Protein AF-A0A957TUK1-F1 (afdb_monomer)

Structure (mmCIF, N/CA/C/O backbone):
data_AF-A0A957TUK1-F1
#
_entry.id   AF-A0A957TUK1-F1
#
loop_
_atom_site.group_PDB
_atom_site.id
_atom_site.type_symbol
_atom_site.label_atom_id
_atom_site.label_alt_id
_atom_site.label_comp_id
_atom_site.label_asym_id
_atom_site.label_entity_id
_atom_site.label_seq_id
_atom_site.pdbx_PDB_ins_code
_atom_site.Cartn_x
_atom_site.Cartn_y
_atom_site.Cartn_z
_atom_site.occupancy
_atom_site.B_iso_or_equiv
_atom_site.auth_seq_id
_atom_site.auth_comp_id
_atom_site.auth_asym_id
_atom_site.auth_atom_id
_atom_site.pdbx_PDB_model_num
ATOM 1 N N . PRO A 1 1 ? 10.934 -34.291 -8.236 1.00 39.78 1 PRO A N 1
ATOM 2 C CA . PRO A 1 1 ? 10.316 -34.144 -6.896 1.00 39.78 1 PRO A CA 1
ATOM 3 C C . PRO A 1 1 ? 9.655 -32.767 -6.790 1.00 39.78 1 PRO A C 1
ATOM 5 O O . PRO A 1 1 ? 10.357 -31.766 -6.861 1.00 39.78 1 PRO A O 1
ATOM 8 N N . VAL A 1 2 ? 8.322 -32.715 -6.722 1.00 37.19 2 VAL A N 1
ATOM 9 C CA . VAL A 1 2 ? 7.603 -31.459 -6.457 1.00 37.19 2 VAL A CA 1
ATOM 10 C C . VAL A 1 2 ? 7.943 -31.049 -5.026 1.00 37.19 2 VAL A C 1
ATOM 12 O O . VAL A 1 2 ? 7.763 -31.847 -4.105 1.00 37.19 2 VAL A O 1
ATOM 15 N N . VAL A 1 3 ? 8.513 -29.859 -4.848 1.00 44.59 3 VAL A N 1
ATOM 16 C CA . VAL A 1 3 ? 8.751 -29.291 -3.519 1.00 44.59 3 VAL A CA 1
ATOM 17 C C . VAL A 1 3 ? 7.380 -28.898 -2.982 1.00 44.59 3 VAL A C 1
ATOM 19 O O . VAL A 1 3 ? 6.781 -27.948 -3.466 1.00 44.59 3 VAL A O 1
ATOM 22 N N . VAL A 1 4 ? 6.840 -29.694 -2.063 1.00 57.16 4 VAL A N 1
ATOM 23 C CA . VAL A 1 4 ? 5.578 -29.384 -1.383 1.00 57.16 4 VAL A CA 1
ATOM 24 C C . VAL A 1 4 ? 5.885 -28.306 -0.346 1.00 57.16 4 VAL A C 1
ATOM 26 O O . VAL A 1 4 ? 6.582 -28.595 0.625 1.00 57.16 4 VAL A O 1
ATOM 29 N N . ASP A 1 5 ? 5.426 -27.076 -0.547 1.00 68.69 5 ASP A N 1
ATOM 30 C CA . ASP A 1 5 ? 5.415 -26.042 0.494 1.00 68.69 5 ASP A CA 1
ATOM 31 C C . ASP A 1 5 ? 4.043 -25.998 1.195 1.00 68.69 5 ASP A C 1
ATOM 33 O O . ASP A 1 5 ? 3.102 -26.617 0.709 1.00 68.69 5 ASP A O 1
ATOM 37 N N . TYR A 1 6 ? 3.959 -25.355 2.370 1.00 78.38 6 TYR A N 1
ATOM 38 C CA . TYR A 1 6 ? 2.703 -25.205 3.129 1.00 78.38 6 TYR A CA 1
ATOM 39 C C . TYR A 1 6 ? 2.243 -23.737 3.236 1.00 78.38 6 TYR A C 1
ATOM 41 O O . TYR A 1 6 ? 1.628 -23.320 4.227 1.00 78.38 6 TYR A O 1
ATOM 49 N N . TYR A 1 7 ? 2.624 -22.886 2.274 1.00 81.50 7 TYR A N 1
ATOM 50 C CA . TYR A 1 7 ? 2.323 -21.453 2.361 1.00 81.50 7 TYR A CA 1
ATOM 51 C C . TYR A 1 7 ? 0.827 -21.167 2.211 1.00 81.50 7 TYR A C 1
ATOM 53 O O . TYR A 1 7 ? 0.301 -20.279 2.893 1.00 81.50 7 TYR A O 1
ATOM 61 N N . ASP A 1 8 ? 0.140 -21.923 1.359 1.00 83.88 8 ASP A N 1
ATOM 62 C CA . ASP A 1 8 ? -1.294 -21.766 1.128 1.00 83.88 8 ASP A CA 1
ATOM 63 C C . ASP A 1 8 ? -2.119 -22.273 2.318 1.00 83.88 8 ASP A C 1
ATOM 65 O O . ASP A 1 8 ? -3.097 -21.636 2.708 1.00 83.88 8 ASP A O 1
ATOM 69 N N . GLU A 1 9 ? -1.674 -23.336 2.985 1.00 87.12 9 GLU A N 1
ATOM 70 C CA . GLU A 1 9 ? -2.266 -23.872 4.211 1.00 87.12 9 GLU A CA 1
ATOM 71 C C . GLU A 1 9 ? -2.153 -22.870 5.362 1.00 87.12 9 GLU A C 1
ATOM 73 O O . GLU A 1 9 ? -3.119 -22.639 6.096 1.00 87.12 9 GLU A O 1
ATOM 78 N N . ARG A 1 10 ? -1.001 -22.199 5.490 1.00 85.81 10 ARG A N 1
ATOM 79 C CA . ARG A 1 10 ? -0.845 -21.103 6.454 1.00 85.81 10 ARG A CA 1
ATOM 80 C C . ARG A 1 10 ? -1.759 -19.925 6.117 1.00 85.81 10 ARG A C 1
ATOM 82 O O . ARG A 1 10 ? -2.382 -19.360 7.014 1.00 85.81 10 ARG A O 1
ATOM 89 N N . ARG A 1 11 ? -1.872 -19.546 4.838 1.00 87.19 11 ARG A N 1
ATOM 90 C CA . ARG A 1 11 ? -2.798 -18.484 4.399 1.00 87.19 11 ARG A CA 1
ATOM 91 C C . ARG A 1 11 ? -4.253 -18.839 4.684 1.00 87.19 11 ARG A C 1
ATOM 93 O O . ARG A 1 11 ? -5.003 -17.965 5.115 1.00 87.19 11 ARG A O 1
ATOM 100 N N . PHE A 1 12 ? -4.635 -20.099 4.489 1.00 92.06 12 PHE A N 1
ATOM 101 C CA . PHE A 1 12 ? -5.950 -20.601 4.864 1.00 92.06 12 PHE A CA 1
ATOM 102 C C . PHE A 1 12 ? -6.193 -20.432 6.367 1.00 92.06 12 PHE A C 1
ATOM 104 O O . PHE A 1 12 ? -7.214 -19.863 6.742 1.00 92.06 12 PHE A O 1
ATOM 111 N N . ALA A 1 13 ? -5.245 -20.837 7.222 1.00 91.50 13 ALA A N 1
ATOM 112 C CA . ALA A 1 13 ? -5.368 -20.684 8.675 1.00 91.50 13 ALA A CA 1
ATOM 113 C C . ALA A 1 13 ? -5.528 -19.211 9.102 1.00 91.50 13 ALA A C 1
ATOM 115 O O . ALA A 1 13 ? -6.382 -18.902 9.930 1.00 91.50 13 ALA A O 1
ATOM 116 N N . ILE A 1 14 ? -4.780 -18.290 8.483 1.00 90.25 14 ILE A N 1
ATOM 117 C CA . ILE A 1 14 ? -4.920 -16.841 8.713 1.00 90.25 14 ILE A CA 1
ATOM 118 C C . ILE A 1 14 ? -6.313 -16.344 8.310 1.00 90.25 14 ILE A C 1
ATOM 120 O O . ILE A 1 14 ? -6.969 -15.630 9.069 1.00 90.25 14 ILE A O 1
ATOM 124 N N . ALA A 1 15 ? -6.787 -16.717 7.120 1.00 91.75 15 ALA A N 1
ATOM 125 C CA . ALA A 1 15 ? -8.107 -16.314 6.645 1.00 91.75 15 ALA A CA 1
ATOM 126 C C . ALA A 1 15 ? -9.232 -16.878 7.531 1.00 91.75 15 ALA A C 1
ATOM 128 O O . ALA A 1 15 ? -10.184 -16.164 7.845 1.00 91.75 15 ALA A O 1
ATOM 129 N N . ALA A 1 16 ? -9.096 -18.130 7.967 1.00 93.81 16 ALA A N 1
ATOM 130 C CA . ALA A 1 16 ? -10.008 -18.796 8.886 1.00 93.81 16 ALA A CA 1
ATOM 131 C C . ALA A 1 16 ? -10.066 -18.105 10.256 1.00 93.81 16 ALA A C 1
ATOM 133 O O . ALA A 1 16 ? -11.159 -17.857 10.762 1.00 93.81 16 ALA A O 1
ATOM 134 N N . ALA A 1 17 ? -8.918 -17.731 10.829 1.00 93.25 17 ALA A N 1
ATOM 135 C CA . ALA A 1 17 ? -8.864 -17.000 12.095 1.00 93.25 17 ALA A CA 1
ATOM 136 C C . ALA A 1 17 ? -9.579 -15.644 12.001 1.00 93.25 17 ALA A C 1
ATOM 138 O O . ALA A 1 17 ? -10.455 -15.359 12.815 1.00 93.25 17 ALA A O 1
ATOM 139 N N . ASN A 1 18 ? -9.299 -14.861 10.953 1.00 91.56 18 ASN A N 1
ATOM 140 C CA . ASN A 1 18 ? -9.968 -13.574 10.725 1.00 91.56 18 ASN A CA 1
ATOM 141 C C . ASN A 1 18 ? -11.484 -13.735 10.508 1.00 91.56 18 ASN A C 1
ATOM 143 O O . ASN A 1 18 ? -12.278 -12.903 10.944 1.00 91.56 18 ASN A O 1
ATOM 147 N N . LYS A 1 19 ? -11.911 -14.809 9.831 1.00 93.88 19 LYS A N 1
ATOM 148 C CA . LYS A 1 19 ? -13.332 -15.128 9.638 1.00 93.88 19 LYS A CA 1
ATOM 149 C C . LYS A 1 19 ? -14.014 -15.505 10.957 1.00 93.88 19 LYS A C 1
ATOM 151 O O . LYS A 1 19 ? -15.154 -15.097 11.170 1.00 93.88 19 LYS A O 1
ATOM 156 N N . ALA A 1 20 ? -13.343 -16.261 11.826 1.00 94.81 20 ALA A N 1
ATOM 157 C CA . ALA A 1 20 ? -13.858 -16.612 13.147 1.00 94.81 20 ALA A CA 1
ATOM 158 C C . ALA A 1 20 ? -13.972 -15.376 14.056 1.00 94.81 20 ALA A C 1
ATOM 160 O O . ALA A 1 20 ? -15.005 -15.198 14.696 1.00 94.81 20 ALA A O 1
ATOM 161 N N . GLU A 1 21 ? -12.972 -14.487 14.037 1.00 92.44 21 GLU A N 1
ATOM 162 C CA . GLU A 1 21 ? -12.996 -13.200 14.751 1.00 92.44 21 GLU A CA 1
ATOM 163 C C . GLU A 1 21 ? -14.164 -12.324 14.277 1.00 92.44 21 GLU A C 1
ATOM 165 O O . GLU A 1 21 ? -14.973 -11.877 15.087 1.00 92.44 21 GLU A O 1
ATOM 170 N N . LEU A 1 22 ? -14.345 -12.174 12.959 1.00 91.25 22 LEU A N 1
ATOM 171 C CA . LEU A 1 22 ? -15.508 -11.479 12.397 1.00 91.25 22 LEU A CA 1
ATOM 172 C C . LEU A 1 22 ? -16.831 -12.119 12.847 1.00 91.25 22 LEU A C 1
ATOM 174 O O . LEU A 1 22 ? -17.799 -11.416 13.129 1.00 91.25 22 LEU A O 1
ATOM 178 N N . GLY A 1 23 ? -16.882 -13.450 12.914 1.00 92.50 23 GLY A N 1
ATOM 179 C CA . GLY A 1 23 ? -18.033 -14.188 13.422 1.00 92.50 23 GLY A CA 1
ATOM 180 C C . GLY A 1 23 ? -18.370 -13.826 14.871 1.00 92.50 23 GLY A C 1
ATOM 181 O O . GLY A 1 23 ? -19.523 -13.506 15.154 1.00 92.50 23 GLY A O 1
ATOM 182 N N . ALA A 1 24 ? -17.373 -13.813 15.758 1.00 91.81 24 ALA A N 1
ATOM 183 C CA . ALA A 1 24 ? -17.529 -13.399 17.153 1.00 91.81 24 ALA A CA 1
ATOM 184 C C . ALA A 1 24 ? -18.002 -11.942 17.276 1.00 91.81 24 ALA A C 1
ATOM 186 O O . ALA A 1 24 ? -18.868 -11.628 18.092 1.00 91.81 24 ALA A O 1
ATOM 187 N N . GLU A 1 25 ? -17.496 -11.045 16.428 1.00 88.94 25 GLU A N 1
ATOM 188 C CA . GLU A 1 25 ? -17.957 -9.657 16.409 1.00 88.94 25 GLU A CA 1
ATOM 189 C C . GLU A 1 25 ? -19.405 -9.516 15.925 1.00 88.94 25 GLU A C 1
ATOM 191 O O . GLU A 1 25 ? -20.152 -8.702 16.466 1.00 88.94 25 GLU A O 1
ATOM 196 N N . ILE A 1 26 ? -19.826 -10.286 14.916 1.00 89.25 26 ILE A N 1
ATOM 197 C CA . ILE A 1 26 ? -21.213 -10.265 14.430 1.00 89.25 26 ILE A CA 1
ATOM 198 C C . ILE A 1 26 ? -22.171 -10.708 15.537 1.00 89.25 26 ILE A C 1
ATOM 200 O O . ILE A 1 26 ? -23.229 -10.095 15.699 1.00 89.25 26 ILE A O 1
ATOM 204 N N . VAL A 1 27 ? -21.809 -11.736 16.306 1.00 89.25 27 VAL A N 1
ATOM 205 C CA . VAL A 1 27 ? -22.622 -12.234 17.424 1.00 89.25 27 VAL A CA 1
ATOM 206 C C . VAL A 1 27 ? -22.738 -11.173 18.524 1.00 89.25 27 VAL A C 1
ATOM 208 O O . VAL A 1 27 ? -23.862 -10.814 18.870 1.00 89.25 27 VAL A O 1
ATOM 211 N N . ASP A 1 28 ? -21.629 -10.571 18.972 1.00 86.94 28 ASP A N 1
ATOM 212 C CA . ASP A 1 28 ? -21.627 -9.455 19.943 1.00 86.94 28 ASP A CA 1
ATOM 213 C C . ASP A 1 28 ? -22.476 -8.261 19.472 1.00 86.94 28 ASP A C 1
ATOM 215 O O . ASP A 1 28 ? -23.315 -7.729 20.205 1.00 86.94 28 ASP A O 1
ATOM 219 N N . LEU A 1 29 ? -22.297 -7.833 18.219 1.00 84.69 29 LEU A N 1
ATOM 220 C CA . LEU A 1 29 ? -23.030 -6.695 17.665 1.00 84.69 29 LEU A CA 1
ATOM 221 C C . LEU A 1 29 ? -24.526 -6.985 17.541 1.00 84.69 29 LEU A C 1
ATOM 223 O O . LEU A 1 29 ? -25.338 -6.106 17.845 1.00 84.69 29 LEU A O 1
ATOM 227 N N . THR A 1 30 ? -24.885 -8.199 17.123 1.00 83.06 30 THR A N 1
ATOM 228 C CA . THR A 1 30 ? -26.279 -8.652 17.065 1.00 83.06 30 THR A CA 1
ATOM 229 C C . THR A 1 30 ? -26.869 -8.692 18.466 1.00 83.06 30 THR A C 1
ATOM 231 O O . THR A 1 30 ? -27.976 -8.196 18.676 1.00 83.06 30 THR A O 1
ATOM 234 N N . TYR A 1 31 ? -26.115 -9.198 19.444 1.00 83.50 31 TYR A N 1
ATOM 235 C CA . TYR A 1 31 ? -26.593 -9.287 20.811 1.00 83.50 31 TYR A CA 1
ATOM 236 C C . TYR A 1 31 ? -26.898 -7.913 21.396 1.00 83.50 31 TYR A C 1
ATOM 238 O O . TYR A 1 31 ? -28.006 -7.660 21.862 1.00 83.50 31 TYR A 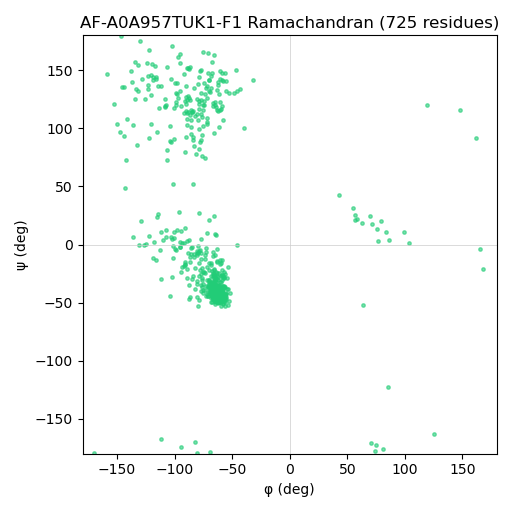O 1
ATOM 246 N N . ARG A 1 32 ? -25.973 -6.970 21.238 1.00 80.94 32 ARG A N 1
ATOM 247 C CA . ARG A 1 32 ? -26.170 -5.573 21.637 1.00 80.94 32 ARG A CA 1
ATOM 248 C C . ARG A 1 32 ? -27.309 -4.878 20.886 1.00 80.94 32 ARG A C 1
ATOM 250 O O . ARG A 1 32 ? -27.990 -4.048 21.477 1.00 80.94 32 ARG A O 1
ATOM 257 N N . LYS A 1 33 ? -27.526 -5.187 19.600 1.00 76.62 33 LYS A N 1
ATOM 258 C CA . LYS A 1 33 ? -28.614 -4.601 18.791 1.00 76.62 33 LYS A CA 1
ATOM 259 C C . LYS A 1 33 ? -29.995 -5.025 19.295 1.00 76.62 33 LYS A C 1
ATOM 261 O O . LYS A 1 33 ? -30.904 -4.201 19.307 1.00 76.62 33 LYS A O 1
ATOM 266 N N . HIS A 1 34 ? -30.140 -6.291 19.677 1.00 72.81 34 HIS A N 1
ATOM 267 C CA . HIS A 1 34 ? -31.417 -6.886 20.082 1.00 72.81 34 HIS A CA 1
ATOM 268 C C . HIS A 1 34 ? -31.588 -6.992 21.604 1.00 72.81 34 HIS A C 1
ATOM 270 O O . HIS A 1 34 ? -32.564 -7.575 22.069 1.00 72.81 34 HIS A O 1
ATOM 276 N N . TYR A 1 35 ? -30.657 -6.446 22.390 1.00 73.94 35 TYR A N 1
ATOM 277 C CA . TYR A 1 35 ? -30.750 -6.485 23.843 1.00 73.94 35 TYR A CA 1
ATOM 278 C C . TYR A 1 35 ? -31.954 -5.679 24.346 1.00 73.94 35 TYR A C 1
ATOM 280 O O . TYR A 1 35 ? -32.066 -4.476 24.102 1.00 73.94 35 TYR A O 1
ATOM 288 N N . ALA A 1 36 ? -32.826 -6.351 25.092 1.00 64.56 36 ALA A N 1
ATOM 289 C CA . ALA A 1 36 ? -33.938 -5.767 25.823 1.00 64.56 36 ALA A CA 1
ATOM 290 C C . ALA A 1 36 ? -34.004 -6.413 27.212 1.00 64.56 36 ALA A C 1
ATOM 292 O O . ALA A 1 36 ? -33.796 -7.618 27.344 1.00 64.56 36 ALA A O 1
ATOM 293 N N . ASP A 1 37 ? -34.284 -5.607 28.237 1.00 60.22 37 ASP A N 1
ATOM 294 C CA . ASP A 1 37 ? -34.434 -6.087 29.610 1.00 60.22 37 ASP A CA 1
ATOM 295 C C . ASP A 1 37 ? -35.669 -7.016 29.725 1.00 60.22 37 ASP A C 1
ATOM 297 O O . ASP A 1 37 ? -36.793 -6.539 29.496 1.00 60.22 37 ASP A O 1
ATOM 301 N N . PRO A 1 38 ? -35.496 -8.294 30.129 1.00 52.69 38 PRO A N 1
ATOM 302 C CA . PRO A 1 38 ? -36.585 -9.266 30.248 1.00 52.69 38 PRO A CA 1
ATOM 303 C C . PRO A 1 38 ? -37.723 -8.845 31.192 1.00 52.69 38 PRO A C 1
ATOM 305 O O . PRO A 1 38 ? -38.859 -9.289 31.016 1.00 52.69 38 PRO A O 1
ATOM 308 N N . ALA A 1 39 ? -37.446 -8.005 32.196 1.00 52.41 39 ALA A N 1
ATOM 309 C CA . ALA A 1 39 ? -38.430 -7.546 33.176 1.00 52.41 39 ALA A CA 1
ATOM 310 C C . ALA A 1 39 ? -39.394 -6.490 32.604 1.00 52.41 39 ALA A C 1
ATOM 312 O O . ALA A 1 39 ? -40.512 -6.337 33.102 1.00 52.41 39 ALA A O 1
ATOM 313 N N . ALA A 1 40 ? -38.984 -5.773 31.553 1.00 49.72 40 ALA A N 1
ATOM 314 C CA . ALA A 1 40 ? -39.750 -4.676 30.962 1.00 49.72 40 ALA A CA 1
ATOM 315 C C . ALA A 1 40 ? -40.281 -4.987 29.555 1.00 49.72 40 ALA A C 1
ATOM 317 O O . ALA A 1 40 ? -41.331 -4.460 29.173 1.00 49.72 40 ALA A O 1
ATOM 318 N N . GLN A 1 41 ? -39.588 -5.829 28.782 1.00 48.88 41 GLN A N 1
ATOM 319 C CA . GLN A 1 41 ? -40.036 -6.297 27.472 1.00 48.88 41 GLN A CA 1
ATOM 320 C C . GLN A 1 41 ? -39.619 -7.756 27.247 1.00 48.88 41 GLN A C 1
ATOM 322 O O . GLN A 1 41 ? -38.471 -8.107 27.507 1.00 48.88 41 GLN A O 1
ATOM 327 N N . PRO A 1 42 ? -40.510 -8.618 26.721 1.00 51.12 42 PRO A N 1
ATOM 328 C CA . PRO A 1 42 ? -40.080 -9.918 26.231 1.00 51.12 42 PRO A CA 1
ATOM 329 C C . PRO A 1 42 ? -39.030 -9.719 25.132 1.00 51.12 42 PRO A C 1
ATOM 331 O O . PRO A 1 42 ? -39.161 -8.809 24.313 1.00 51.12 42 PRO A O 1
ATOM 334 N N . TYR A 1 43 ? -38.009 -10.577 25.102 1.00 52.41 43 TYR A N 1
ATOM 335 C CA . TYR A 1 43 ? -37.090 -10.654 23.970 1.00 52.41 43 TYR A CA 1
ATOM 336 C C . TYR A 1 43 ? -37.908 -10.967 22.710 1.00 52.41 43 TYR A C 1
ATOM 338 O O . TYR A 1 43 ? -38.444 -12.068 22.567 1.00 52.41 43 TYR A O 1
ATOM 346 N N . VAL A 1 44 ? -38.071 -9.979 21.831 1.00 51.91 44 VAL A N 1
ATOM 347 C CA . VAL A 1 44 ? -38.745 -10.145 20.542 1.00 51.91 44 VAL A CA 1
ATOM 348 C C . VAL A 1 44 ? -37.712 -9.898 19.457 1.00 51.91 44 VAL A C 1
ATOM 350 O O . VAL A 1 44 ? -37.440 -8.759 19.085 1.00 51.91 44 VAL A O 1
ATOM 353 N N . ASP A 1 45 ? -37.140 -10.984 18.950 1.00 57.72 45 ASP A N 1
ATOM 354 C CA . ASP A 1 45 ? -36.536 -10.979 17.626 1.00 57.72 45 ASP A CA 1
ATOM 355 C C . ASP A 1 45 ? -37.688 -11.015 16.611 1.00 57.72 45 ASP A C 1
ATOM 357 O O . ASP A 1 45 ? -38.343 -12.042 16.414 1.00 57.72 45 ASP A O 1
ATOM 361 N N . ASP A 1 46 ? -38.003 -9.856 16.029 1.00 57.78 46 ASP A N 1
ATOM 362 C CA . ASP A 1 46 ? -39.062 -9.707 15.023 1.00 57.78 46 ASP A CA 1
ATOM 363 C C . ASP A 1 46 ? -38.735 -10.436 13.711 1.00 57.78 46 ASP A C 1
ATOM 365 O O . ASP A 1 46 ? -39.604 -10.614 12.850 1.00 57.78 46 ASP A O 1
ATOM 369 N N . GLN A 1 47 ? -37.498 -10.916 13.595 1.00 60.66 47 GLN A N 1
ATOM 370 C CA . GLN A 1 47 ? -36.932 -11.577 12.444 1.00 60.66 47 GLN A CA 1
ATOM 371 C C . GLN A 1 47 ? -37.000 -10.722 11.161 1.00 60.66 47 GLN A C 1
ATOM 373 O O . GLN A 1 47 ? -37.031 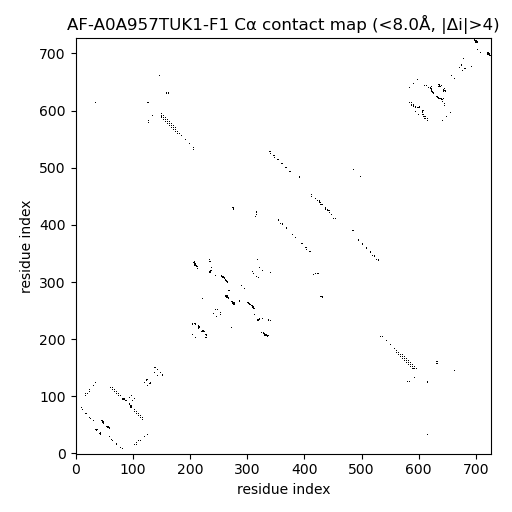-11.255 10.041 1.00 60.66 47 GLN A O 1
ATOM 378 N N . ILE A 1 48 ? -37.055 -9.394 11.314 1.00 58.59 48 ILE A N 1
ATOM 379 C CA . ILE A 1 48 ? -37.215 -8.422 10.231 1.00 58.59 48 ILE A CA 1
ATOM 380 C C . ILE A 1 48 ? -36.077 -7.403 10.308 1.00 58.59 48 ILE A C 1
ATOM 382 O O . ILE A 1 48 ? -35.860 -6.741 11.319 1.00 58.59 48 ILE A O 1
ATOM 386 N N . ASP A 1 49 ? -35.342 -7.237 9.210 1.00 58.94 49 ASP A N 1
ATOM 387 C CA . ASP A 1 49 ? -34.339 -6.179 9.136 1.00 58.94 49 ASP A CA 1
ATOM 388 C C . ASP A 1 49 ? -35.039 -4.828 8.931 1.00 58.94 49 ASP A C 1
ATOM 390 O O . ASP A 1 49 ? -35.665 -4.574 7.903 1.00 58.94 49 ASP A O 1
ATOM 394 N N . SER A 1 50 ? -34.921 -3.929 9.908 1.00 59.78 50 SER A N 1
ATOM 395 C CA . SER A 1 50 ? -35.517 -2.590 9.860 1.00 59.78 50 SER A CA 1
ATOM 396 C C . SER A 1 50 ? -35.016 -1.713 8.701 1.00 59.78 50 SER A C 1
ATOM 398 O O . SER A 1 50 ? -35.629 -0.686 8.413 1.00 59.78 50 SER A O 1
ATOM 400 N N . SER A 1 51 ? -33.887 -2.058 8.070 1.00 60.47 51 SER A N 1
ATOM 401 C CA . SER A 1 51 ? -33.296 -1.276 6.977 1.00 60.47 51 SER A CA 1
ATOM 402 C C . SER A 1 51 ? -33.947 -1.526 5.612 1.00 60.47 51 SER A C 1
ATOM 404 O O . SER A 1 51 ? -34.030 -0.599 4.805 1.00 60.47 51 SER A O 1
ATOM 406 N N . ASP A 1 52 ? -34.447 -2.739 5.359 1.00 66.50 52 ASP A N 1
ATOM 407 C CA . ASP A 1 52 ? -35.066 -3.128 4.083 1.00 66.50 52 ASP A CA 1
ATOM 408 C C . ASP A 1 52 ? -36.432 -3.825 4.235 1.00 66.50 52 ASP A C 1
ATOM 410 O O . ASP A 1 52 ? -37.085 -4.151 3.238 1.00 66.50 52 ASP A O 1
ATOM 414 N N . ASN A 1 53 ? -36.893 -4.005 5.477 1.00 65.88 53 ASN A N 1
ATOM 415 C CA . ASN A 1 53 ? -38.137 -4.663 5.865 1.00 65.88 53 ASN A CA 1
ATOM 416 C C . ASN A 1 53 ? -38.255 -6.106 5.330 1.00 65.88 53 ASN A C 1
ATOM 418 O O . ASN A 1 53 ? -39.363 -6.639 5.199 1.00 65.88 53 ASN A O 1
ATOM 422 N N . GLN A 1 54 ? -37.127 -6.740 4.981 1.00 65.81 54 GLN A N 1
ATOM 423 C CA . GLN A 1 54 ? -37.083 -8.135 4.569 1.00 65.81 54 GLN A CA 1
ATOM 424 C C . GLN A 1 54 ? -36.924 -9.053 5.775 1.00 65.81 54 GLN A C 1
ATOM 426 O O . GLN A 1 54 ? -36.295 -8.736 6.784 1.00 65.81 54 GLN A O 1
ATOM 431 N N . ARG A 1 55 ? -37.457 -10.267 5.628 1.00 59.50 55 ARG A N 1
ATOM 432 C CA . ARG A 1 55 ? -37.250 -11.362 6.574 1.00 59.50 55 ARG A CA 1
ATOM 433 C C . ARG A 1 55 ? -35.844 -11.939 6.376 1.00 59.50 55 ARG A C 1
ATOM 435 O O . ARG A 1 55 ? -35.659 -12.957 5.710 1.00 59.50 55 ARG A O 1
ATOM 442 N N . ARG A 1 56 ? -34.840 -11.223 6.876 1.00 58.94 56 ARG A N 1
ATOM 443 C CA . ARG A 1 56 ? -33.439 -11.648 6.945 1.00 58.94 56 ARG A CA 1
ATOM 444 C C . ARG A 1 56 ? -32.937 -11.351 8.345 1.00 58.94 56 ARG A C 1
ATOM 446 O O . ARG A 1 56 ? -32.362 -10.302 8.592 1.00 58.94 56 ARG A O 1
ATOM 453 N N . ALA A 1 57 ? -33.161 -12.271 9.263 1.00 56.59 57 ALA A N 1
ATOM 454 C CA . ALA A 1 57 ? -32.721 -12.087 10.629 1.00 56.59 57 ALA A CA 1
ATOM 455 C C . ALA A 1 57 ? -32.099 -13.379 11.113 1.00 56.59 57 ALA A C 1
ATOM 457 O O . ALA A 1 57 ? -32.784 -14.358 11.375 1.00 56.59 57 ALA A O 1
ATOM 458 N N . GLY A 1 58 ? -30.773 -13.393 11.152 1.00 64.31 58 GLY A N 1
ATOM 459 C CA . GLY A 1 58 ? -30.135 -14.236 12.143 1.00 64.31 58 GLY A CA 1
ATOM 460 C C . GLY A 1 58 ? -30.291 -13.523 13.477 1.00 64.31 58 GLY A C 1
ATOM 461 O O . GLY A 1 58 ? -29.818 -12.391 13.602 1.00 64.31 58 GLY A O 1
ATOM 462 N N . GLY A 1 59 ? -30.947 -14.164 14.440 1.00 74.25 59 GLY A N 1
ATOM 463 C CA . GLY A 1 59 ? -30.854 -13.752 15.836 1.00 74.25 59 GLY A CA 1
ATOM 464 C C . GLY A 1 59 ? -29.456 -14.042 16.392 1.00 74.25 59 GLY A C 1
ATOM 465 O O . GLY A 1 59 ? -28.583 -14.571 15.695 1.00 74.25 59 GLY A O 1
ATOM 466 N N . VAL A 1 60 ? -29.233 -13.740 17.671 1.00 81.31 60 VAL A N 1
ATOM 467 C CA . VAL A 1 60 ? -27.947 -14.017 18.346 1.00 81.31 60 VAL A CA 1
ATOM 468 C C . VAL A 1 60 ? -27.576 -15.497 18.227 1.00 81.31 60 VAL A C 1
ATOM 470 O O . VAL A 1 60 ? -26.471 -15.820 17.798 1.00 81.31 60 VAL A O 1
ATOM 473 N N . ALA A 1 61 ? -28.531 -16.390 18.501 1.00 83.62 61 ALA A N 1
ATOM 474 C CA . ALA A 1 61 ? -28.342 -17.835 18.403 1.00 83.62 61 ALA A CA 1
ATOM 475 C C . ALA A 1 61 ? -28.047 -18.308 16.967 1.00 83.62 61 ALA A C 1
ATOM 477 O O . ALA A 1 61 ? -27.184 -19.160 16.760 1.00 83.62 61 ALA A O 1
ATOM 478 N N . ASP A 1 62 ? -28.707 -17.738 15.953 1.00 84.69 62 ASP A N 1
ATOM 479 C CA . ASP A 1 62 ? -28.481 -18.123 14.554 1.00 84.69 62 ASP A CA 1
ATOM 480 C C . ASP A 1 62 ? -27.083 -17.729 14.075 1.00 84.69 62 ASP A C 1
ATOM 482 O O . ASP A 1 62 ? -26.401 -18.511 13.402 1.00 84.69 62 ASP A O 1
ATOM 486 N N . TRP A 1 63 ? -26.647 -16.511 14.411 1.00 88.44 63 TRP A N 1
ATOM 487 C CA . TRP A 1 63 ? -25.296 -16.060 14.098 1.00 88.44 63 TRP A CA 1
ATOM 488 C C . TRP A 1 63 ? -24.253 -16.842 14.885 1.00 88.44 63 TRP A C 1
ATOM 490 O O . TRP A 1 63 ? -23.260 -17.249 14.284 1.00 88.44 63 TRP A O 1
ATOM 500 N N . ALA A 1 64 ? -24.505 -17.139 16.162 1.00 90.50 64 ALA A N 1
ATOM 501 C CA . ALA A 1 64 ? -23.619 -17.960 16.980 1.00 90.50 64 ALA A CA 1
ATOM 502 C C . ALA A 1 64 ? -23.466 -19.368 16.392 1.00 90.50 64 ALA A C 1
ATOM 504 O O . ALA A 1 64 ? -22.346 -19.848 16.230 1.00 90.50 64 ALA A O 1
ATOM 505 N N . HIS A 1 65 ? -24.557 -20.000 15.951 1.00 89.94 65 HIS A N 1
ATOM 506 C CA . HIS A 1 65 ? -24.491 -21.294 15.274 1.00 89.94 65 HIS A CA 1
ATOM 507 C C . HIS A 1 65 ? -23.704 -21.237 13.963 1.00 89.94 65 HIS A C 1
ATOM 509 O O . HIS A 1 65 ? -22.867 -22.105 13.720 1.00 89.94 65 HIS A O 1
ATOM 515 N N . ARG A 1 66 ? -23.936 -20.231 13.114 1.00 91.06 66 ARG A N 1
ATOM 516 C CA . ARG A 1 66 ? -23.237 -20.096 11.822 1.00 91.06 66 ARG A CA 1
ATOM 517 C C . ARG A 1 66 ? -21.751 -19.806 12.001 1.00 91.06 66 ARG A C 1
ATOM 519 O O . ARG A 1 66 ? -20.926 -20.439 11.344 1.00 91.06 66 ARG A O 1
ATOM 526 N N . ALA A 1 67 ? -21.423 -18.856 12.869 1.00 93.88 67 ALA A N 1
ATOM 527 C CA . ALA A 1 67 ? -20.055 -18.461 13.162 1.00 93.88 67 ALA A CA 1
ATOM 528 C C . ALA A 1 67 ? -19.303 -19.590 13.875 1.00 93.88 67 ALA A C 1
ATOM 530 O O . ALA A 1 67 ? -18.204 -19.944 13.455 1.00 93.88 67 ALA A O 1
ATOM 531 N N . GLY A 1 68 ? -19.928 -20.222 14.872 1.00 94.44 68 GLY A N 1
ATOM 532 C CA . GLY A 1 68 ? -19.368 -21.355 15.603 1.00 94.44 68 GLY A CA 1
ATOM 533 C C . GLY A 1 68 ? -19.127 -22.567 14.703 1.00 94.44 68 GLY A C 1
ATOM 534 O O . GLY A 1 68 ? -18.016 -23.088 14.659 1.00 94.44 68 GLY A O 1
ATOM 535 N N . GLN A 1 69 ? -20.117 -22.991 13.908 1.00 94.88 69 GLN A N 1
ATOM 536 C CA . GLN A 1 69 ? -19.923 -24.089 12.949 1.00 94.88 69 GLN A CA 1
ATOM 537 C C . GLN A 1 69 ? -18.859 -23.746 11.902 1.00 94.88 69 GLN A C 1
ATOM 539 O O . GLN A 1 69 ? -18.032 -24.593 11.578 1.00 94.88 69 GLN A O 1
ATOM 544 N N . GLY A 1 70 ? -18.850 -22.508 11.400 1.00 94.75 70 GLY A N 1
ATOM 545 C CA . GLY A 1 70 ? -17.830 -22.027 10.472 1.00 94.75 70 GLY A CA 1
ATOM 546 C C . GLY A 1 70 ? -16.423 -22.129 11.059 1.00 94.75 70 GLY A C 1
ATOM 547 O O . GLY A 1 70 ? -15.561 -22.744 10.440 1.00 94.75 70 GLY A O 1
ATOM 548 N N . ALA A 1 71 ? -16.218 -21.603 12.269 1.00 95.44 71 ALA A N 1
ATOM 549 C CA . ALA A 1 71 ? -14.947 -21.681 12.981 1.00 95.44 71 ALA A CA 1
ATOM 550 C C . ALA A 1 71 ? -14.536 -23.137 13.254 1.00 95.44 71 ALA A C 1
ATOM 552 O O . ALA A 1 71 ? -13.384 -23.499 13.035 1.00 95.44 71 ALA A O 1
ATOM 553 N N . TYR A 1 72 ? -15.476 -23.999 13.651 1.00 95.62 72 TYR A N 1
ATOM 554 C CA . TYR A 1 72 ? -15.208 -25.420 13.862 1.00 95.62 72 TYR A CA 1
ATOM 555 C C . TYR A 1 72 ? -14.761 -26.127 12.575 1.00 95.62 72 TYR A C 1
ATOM 557 O O . TYR A 1 72 ? -13.744 -26.821 12.574 1.00 95.62 72 TYR A O 1
ATOM 565 N N . PHE A 1 73 ? -15.481 -25.943 11.464 1.00 96.06 73 PHE A N 1
ATOM 566 C CA . PHE A 1 73 ? -15.111 -26.555 10.187 1.00 96.06 73 PHE A CA 1
ATOM 567 C C . PHE A 1 73 ? -13.777 -26.026 9.672 1.00 96.06 73 PHE A C 1
ATOM 569 O O . PHE A 1 73 ? -12.936 -26.822 9.256 1.00 96.06 73 PHE A O 1
ATOM 576 N N . ASP A 1 74 ? -13.553 -24.716 9.750 1.00 96.00 74 ASP A N 1
ATOM 577 C CA . ASP A 1 74 ? -12.295 -24.114 9.325 1.00 96.00 74 ASP A CA 1
ATOM 578 C C . ASP A 1 74 ? -11.126 -24.614 10.195 1.00 96.00 74 ASP A C 1
ATOM 580 O O . ASP A 1 74 ? -10.064 -24.934 9.664 1.00 96.00 74 ASP A O 1
ATOM 584 N N . TRP A 1 75 ? -11.328 -24.792 11.507 1.00 95.31 75 TRP A N 1
ATOM 585 C CA . TRP A 1 75 ? -10.335 -25.389 12.407 1.00 95.31 75 TRP A CA 1
ATOM 586 C C . TRP A 1 75 ? -10.020 -26.846 12.045 1.00 95.31 75 TRP A C 1
ATOM 588 O O . TRP A 1 75 ? -8.848 -27.228 11.993 1.00 95.31 75 TRP A O 1
ATOM 598 N N . VAL A 1 76 ? -11.040 -27.667 11.759 1.00 95.75 76 VAL A N 1
ATOM 599 C CA . VAL A 1 76 ? -10.854 -29.066 11.334 1.00 95.75 76 VAL A CA 1
ATOM 600 C C . VAL A 1 76 ? -10.086 -29.132 10.014 1.00 95.75 76 VAL A C 1
ATOM 602 O O . VAL A 1 76 ? -9.145 -29.916 9.898 1.00 95.75 76 VAL A O 1
ATOM 605 N N . VAL A 1 77 ? -10.449 -28.296 9.038 1.00 94.06 77 VAL A N 1
ATOM 606 C CA . VAL A 1 77 ? -9.775 -28.240 7.734 1.00 94.06 77 VAL A CA 1
ATOM 607 C C . VAL A 1 77 ? -8.332 -27.772 7.894 1.00 94.06 77 VAL A C 1
ATOM 609 O O . VAL A 1 77 ? -7.436 -28.436 7.381 1.00 94.06 77 VAL A O 1
ATOM 612 N N . ALA A 1 78 ? -8.084 -26.703 8.655 1.00 91.88 78 ALA A N 1
ATOM 613 C CA . ALA A 1 78 ? -6.739 -26.182 8.888 1.00 91.88 78 ALA A CA 1
ATOM 614 C C . ALA A 1 78 ? -5.838 -27.227 9.566 1.00 91.88 78 ALA A C 1
ATOM 616 O O . ALA A 1 78 ? -4.695 -27.420 9.157 1.00 91.88 78 ALA A O 1
ATOM 617 N N . ASN A 1 79 ? -6.363 -27.970 10.546 1.00 90.62 79 ASN A N 1
ATOM 618 C CA . ASN A 1 79 ? -5.636 -29.088 11.144 1.00 90.62 79 ASN A CA 1
ATOM 619 C C . ASN A 1 79 ? -5.408 -30.231 10.148 1.00 90.62 79 ASN A C 1
ATOM 621 O O . ASN A 1 79 ? -4.350 -30.846 10.180 1.00 90.62 79 ASN A O 1
ATOM 625 N N . ALA A 1 80 ? -6.364 -30.544 9.272 1.00 91.69 80 ALA A N 1
ATOM 626 C CA . ALA A 1 80 ? -6.224 -31.638 8.312 1.00 91.69 80 ALA A CA 1
ATOM 627 C C . ALA A 1 80 ? -5.162 -31.361 7.235 1.00 91.69 80 ALA A C 1
ATOM 629 O O . ALA A 1 80 ? -4.455 -32.288 6.843 1.00 91.69 80 ALA A O 1
ATOM 630 N N . ILE A 1 81 ? -5.051 -30.111 6.775 1.00 89.88 81 ILE A N 1
ATOM 631 C CA . ILE A 1 81 ? -4.106 -29.712 5.721 1.00 89.88 81 ILE A CA 1
ATOM 632 C C . ILE A 1 81 ? -2.705 -29.400 6.268 1.00 89.88 81 ILE A C 1
ATOM 634 O O . ILE A 1 81 ? -1.721 -29.642 5.577 1.00 89.88 81 ILE A O 1
ATOM 638 N N . LEU A 1 82 ? -2.590 -28.920 7.515 1.00 88.69 82 LEU A N 1
ATOM 639 C CA . LEU A 1 82 ? -1.293 -28.659 8.143 1.00 88.69 82 LEU A CA 1
ATOM 640 C C . LEU A 1 82 ? -0.687 -29.936 8.744 1.00 88.69 82 LEU A C 1
ATOM 642 O O . LEU A 1 82 ? -1.373 -30.664 9.482 1.00 88.69 82 LEU A O 1
ATOM 646 N N . PRO A 1 83 ? 0.613 -30.195 8.516 1.00 86.69 83 PRO A N 1
ATOM 647 C CA . PRO A 1 83 ? 1.289 -31.326 9.133 1.00 86.69 83 PRO A CA 1
ATOM 648 C C . PRO A 1 83 ? 1.396 -31.123 10.655 1.00 86.69 83 PRO A C 1
ATOM 650 O O . PRO A 1 83 ? 1.534 -29.990 11.125 1.00 86.69 83 PRO A O 1
ATOM 653 N N . PRO A 1 84 ? 1.359 -32.204 11.453 1.00 86.31 84 PRO A N 1
ATOM 654 C CA . PRO A 1 84 ? 1.569 -32.109 12.896 1.00 86.31 84 PRO A CA 1
ATOM 655 C C . PRO A 1 84 ? 2.973 -31.598 13.254 1.00 86.31 84 PRO A C 1
ATOM 657 O O . PRO A 1 84 ? 3.100 -30.813 14.187 1.00 86.31 84 PRO A O 1
ATOM 660 N N . GLU A 1 85 ? 3.993 -31.997 12.494 1.00 83.50 85 GLU A N 1
ATOM 661 C CA . GLU A 1 85 ? 5.375 -31.534 12.624 1.00 83.50 85 GLU A CA 1
ATOM 662 C C . GLU A 1 85 ? 6.005 -31.471 11.227 1.00 83.50 85 GLU A C 1
ATOM 664 O O . GLU A 1 85 ? 5.803 -32.377 10.412 1.00 83.50 85 GLU A O 1
ATOM 669 N N . ASP A 1 86 ? 6.727 -30.389 10.933 1.00 78.44 86 ASP A N 1
ATOM 670 C CA . ASP A 1 86 ? 7.483 -30.246 9.688 1.00 78.44 86 ASP A CA 1
ATOM 671 C C . ASP A 1 86 ? 8.980 -30.461 9.947 1.00 78.44 86 ASP A C 1
ATOM 673 O O . ASP A 1 86 ? 9.684 -29.576 10.431 1.00 78.44 86 ASP A O 1
ATOM 677 N N . GLU A 1 87 ? 9.473 -31.650 9.596 1.00 78.69 87 GLU A N 1
ATOM 678 C CA . GLU A 1 87 ? 10.881 -32.037 9.760 1.00 78.69 87 GLU A CA 1
ATOM 679 C C . GLU A 1 87 ? 11.806 -31.472 8.662 1.00 78.69 87 GLU A C 1
ATOM 681 O O . GLU A 1 87 ? 13.027 -31.626 8.736 1.00 78.69 87 GLU A O 1
ATOM 686 N N . ARG A 1 88 ? 11.263 -30.831 7.617 1.00 70.38 88 ARG A N 1
ATOM 687 C CA . ARG A 1 88 ? 12.050 -30.396 6.444 1.00 70.38 88 ARG A CA 1
ATOM 688 C C . ARG A 1 88 ? 12.843 -29.121 6.708 1.00 70.38 88 ARG A C 1
ATOM 690 O O . ARG A 1 88 ? 13.881 -28.909 6.082 1.00 70.38 88 ARG A O 1
ATOM 697 N N . TYR A 1 89 ? 12.362 -28.280 7.622 1.00 72.50 89 TYR A N 1
ATOM 698 C CA . TYR A 1 89 ? 12.972 -27.000 7.966 1.00 72.50 89 TYR A CA 1
ATOM 699 C C . TYR A 1 89 ? 13.086 -26.853 9.484 1.00 72.50 89 TYR A C 1
ATOM 701 O O . TYR A 1 89 ? 12.125 -27.058 10.218 1.00 72.50 89 TYR A O 1
ATOM 709 N N . SER A 1 90 ? 14.261 -26.443 9.962 1.00 70.94 90 SER A N 1
ATOM 710 C CA . SER A 1 90 ? 14.503 -26.108 11.374 1.00 70.94 90 SER A CA 1
ATOM 711 C C . SER A 1 90 ? 14.527 -24.596 11.634 1.00 70.94 90 SER A C 1
ATOM 713 O O . SER A 1 90 ? 14.883 -24.165 12.729 1.00 70.94 90 SER A O 1
ATOM 715 N N . ASP A 1 91 ? 14.234 -23.789 10.613 1.00 69.44 91 ASP A N 1
ATOM 716 C CA . ASP A 1 91 ? 14.278 -22.328 10.642 1.00 69.44 91 ASP A CA 1
ATOM 717 C C . ASP A 1 91 ? 12.867 -21.713 10.538 1.00 69.44 91 ASP A C 1
ATOM 719 O O . ASP A 1 91 ? 11.854 -22.397 10.675 1.00 69.44 91 ASP A O 1
ATOM 723 N N . VAL A 1 92 ? 12.791 -20.400 10.295 1.00 66.19 92 VAL A N 1
ATOM 724 C CA . VAL A 1 92 ? 11.535 -19.626 10.215 1.00 66.19 92 VAL A CA 1
ATOM 725 C C . VAL A 1 92 ? 10.595 -20.109 9.091 1.00 66.19 92 VAL A C 1
ATOM 727 O O . VAL A 1 92 ? 9.423 -19.740 9.074 1.00 66.19 92 VAL A O 1
ATOM 730 N N . ARG A 1 93 ? 11.066 -20.947 8.155 1.00 70.56 93 ARG A N 1
ATOM 731 C CA . ARG A 1 93 ? 10.231 -21.538 7.094 1.00 70.56 93 ARG A CA 1
ATOM 732 C C . ARG A 1 93 ? 9.422 -22.746 7.560 1.00 70.56 93 ARG A C 1
ATOM 734 O O . ARG A 1 93 ? 8.584 -23.219 6.799 1.00 70.56 93 ARG A O 1
ATOM 741 N N . ARG A 1 94 ? 9.649 -23.236 8.780 1.00 78.06 94 ARG A N 1
ATOM 742 C CA . ARG A 1 94 ? 8.886 -24.338 9.368 1.00 78.06 94 ARG A CA 1
ATOM 743 C C . ARG A 1 94 ? 7.413 -23.952 9.526 1.00 78.06 94 ARG A C 1
ATOM 745 O O . ARG A 1 94 ? 7.075 -23.062 10.310 1.00 78.06 94 ARG A O 1
ATOM 752 N N . ILE A 1 95 ? 6.537 -24.639 8.795 1.00 82.38 95 ILE A N 1
ATOM 753 C CA . ILE A 1 95 ? 5.083 -24.439 8.837 1.00 82.38 95 ILE A CA 1
ATOM 754 C C . ILE A 1 95 ? 4.433 -25.760 9.247 1.00 82.38 95 ILE A C 1
ATOM 756 O O . ILE A 1 95 ? 4.324 -26.690 8.452 1.00 82.38 95 ILE A O 1
ATOM 760 N N . ASP A 1 96 ? 4.005 -25.826 10.503 1.00 86.50 96 ASP A N 1
ATOM 761 C CA . ASP A 1 96 ? 3.286 -26.956 11.083 1.00 86.50 96 ASP A CA 1
ATOM 762 C C . ASP A 1 96 ? 2.277 -26.467 12.136 1.00 86.50 96 ASP A C 1
ATOM 764 O O . ASP A 1 96 ? 2.168 -25.271 12.421 1.00 86.50 96 ASP A O 1
ATOM 768 N N . ARG A 1 97 ? 1.529 -27.391 12.744 1.00 88.06 97 ARG A N 1
ATOM 769 C CA . ARG A 1 97 ? 0.529 -27.052 13.774 1.00 88.06 97 ARG A CA 1
ATOM 770 C C . ARG A 1 97 ? 1.120 -26.411 15.037 1.00 88.06 97 ARG A C 1
ATOM 772 O O . ARG A 1 97 ? 0.363 -25.871 15.836 1.00 88.06 97 ARG A O 1
ATOM 779 N N . THR A 1 98 ? 2.436 -26.480 15.239 1.00 85.19 98 THR A N 1
ATOM 780 C CA . THR A 1 98 ? 3.116 -25.859 16.386 1.00 85.19 98 THR A CA 1
ATOM 781 C C . THR A 1 98 ? 3.555 -24.425 16.097 1.00 85.19 98 THR A C 1
ATOM 783 O O . THR A 1 98 ? 3.605 -23.614 17.020 1.00 85.19 98 THR A O 1
ATOM 786 N N . THR A 1 99 ? 3.848 -24.091 14.835 1.00 85.62 99 THR A N 1
ATOM 787 C CA . THR A 1 99 ? 4.283 -22.745 14.430 1.00 85.62 99 THR A CA 1
ATOM 788 C C . THR A 1 99 ? 3.138 -21.852 13.945 1.00 85.62 99 THR A C 1
ATOM 790 O O . THR A 1 99 ? 3.251 -20.628 14.027 1.00 85.62 99 THR A O 1
ATOM 793 N N . VAL A 1 100 ? 2.028 -22.433 13.475 1.00 88.81 100 VAL A N 1
ATOM 794 C CA . VAL A 1 100 ? 0.826 -21.702 13.030 1.00 88.81 100 VAL A CA 1
ATOM 795 C C . VAL A 1 100 ? -0.074 -21.378 14.229 1.00 88.81 100 VAL A C 1
ATOM 797 O O . VAL A 1 100 ? -0.936 -22.165 14.625 1.00 88.81 100 VAL A O 1
ATOM 800 N N . LEU A 1 101 ? 0.127 -20.194 14.813 1.00 89.31 101 LEU A N 1
ATOM 801 C CA . LEU A 1 101 ? -0.611 -19.708 15.990 1.00 89.31 101 LEU A CA 1
ATOM 802 C C . LEU A 1 101 ? -2.104 -19.474 15.704 1.00 89.31 101 LEU A C 1
ATOM 804 O O . LEU A 1 101 ? -2.931 -19.504 16.615 1.00 89.31 101 LEU A O 1
ATOM 808 N N . GLU A 1 102 ? -2.463 -19.279 14.437 1.00 92.44 102 GLU A N 1
ATOM 809 C CA . GLU A 1 102 ? -3.825 -19.004 13.983 1.00 92.44 102 GLU A CA 1
ATOM 810 C C . GLU A 1 102 ? -4.791 -20.169 14.264 1.00 92.44 102 GLU A C 1
ATOM 812 O O . GLU A 1 102 ? -5.984 -19.945 14.454 1.00 92.44 102 GLU A O 1
ATOM 817 N N . LEU A 1 103 ? -4.286 -21.404 14.392 1.00 91.25 103 LEU A N 1
ATOM 818 C CA . LEU A 1 103 ? -5.088 -22.549 14.841 1.00 91.25 103 LEU A CA 1
ATOM 819 C C . LEU A 1 103 ? -5.625 -22.360 16.265 1.00 91.25 103 LEU A C 1
ATOM 821 O O . LEU A 1 103 ? -6.767 -22.729 16.546 1.00 91.25 103 LEU A O 1
ATOM 825 N N . GLY A 1 104 ? -4.805 -21.788 17.153 1.00 92.12 104 GLY A N 1
ATOM 826 C CA . GLY A 1 104 ? -5.217 -21.424 18.507 1.00 92.12 104 GLY A CA 1
ATOM 827 C C . GLY A 1 104 ? -6.247 -20.300 18.481 1.00 92.12 104 GLY A C 1
ATOM 828 O O . GLY A 1 104 ? -7.290 -20.415 19.118 1.00 92.12 104 GLY A O 1
ATOM 829 N N . ALA A 1 105 ? -6.014 -19.282 17.648 1.00 91.75 105 ALA A N 1
ATOM 830 C CA . ALA A 1 105 ? -6.931 -18.156 17.500 1.00 91.75 105 ALA A CA 1
ATOM 831 C C . ALA A 1 105 ? -8.340 -18.594 17.061 1.00 91.75 105 ALA A C 1
ATOM 833 O O . ALA A 1 105 ? -9.319 -18.133 17.636 1.00 91.75 105 ALA A O 1
ATOM 834 N N . ILE A 1 106 ? -8.482 -19.522 16.104 1.00 93.19 106 ILE A N 1
ATOM 835 C CA . ILE A 1 106 ? -9.812 -20.018 15.691 1.00 93.19 106 ILE A CA 1
ATOM 836 C C . ILE A 1 106 ? -10.553 -20.672 16.871 1.00 93.19 106 ILE A C 1
ATOM 838 O O . ILE A 1 106 ? -11.748 -20.440 17.055 1.00 93.19 106 ILE A O 1
ATOM 842 N N . ALA A 1 107 ? -9.851 -21.474 17.679 1.00 93.94 107 ALA A N 1
ATOM 843 C CA . ALA A 1 107 ? -10.439 -22.130 18.846 1.00 93.94 107 ALA A CA 1
ATOM 844 C C . ALA A 1 107 ? -10.833 -21.119 19.937 1.00 93.94 107 ALA A C 1
ATOM 846 O O . ALA A 1 107 ? -11.904 -21.245 20.532 1.00 93.94 107 ALA A O 1
ATOM 847 N N . GLU A 1 108 ? -10.008 -20.095 20.162 1.00 94.62 108 GLU A N 1
ATOM 848 C CA . GLU A 1 108 ? -10.317 -18.987 21.071 1.00 94.62 108 GLU A CA 1
ATOM 849 C C . GLU A 1 108 ? -11.560 -18.211 20.615 1.00 94.62 108 GLU A C 1
ATOM 851 O O . GLU A 1 108 ? -12.452 -17.960 21.424 1.00 94.62 108 GLU A O 1
ATOM 856 N N . GLN A 1 109 ? -11.676 -17.895 19.320 1.00 94.56 109 GLN A N 1
ATOM 857 C CA . GLN A 1 109 ? -12.850 -17.198 18.781 1.00 94.56 109 GLN A CA 1
ATOM 858 C C . GLN A 1 109 ? -14.119 -18.057 18.844 1.00 94.56 109 GLN A C 1
ATOM 860 O O . GLN A 1 109 ? -15.191 -17.542 19.152 1.00 94.56 109 GLN A O 1
ATOM 865 N N . TYR A 1 110 ? -14.016 -19.374 18.629 1.00 95.38 110 TYR A N 1
ATOM 866 C CA . TYR A 1 110 ? -15.136 -20.291 18.860 1.00 95.38 110 TYR A CA 1
ATOM 867 C C . TYR A 1 110 ? -15.602 -20.252 20.323 1.00 95.38 110 TYR A C 1
ATOM 869 O O . TYR A 1 110 ? -16.799 -20.154 20.590 1.00 95.38 110 TYR A O 1
ATOM 877 N N . ALA A 1 111 ? -14.665 -20.303 21.275 1.00 94.94 111 ALA A N 1
ATOM 878 C CA . ALA A 1 111 ? -14.988 -20.215 22.696 1.00 94.94 111 ALA A CA 1
ATOM 879 C C . ALA A 1 111 ? -15.622 -18.861 23.057 1.00 94.94 111 ALA A C 1
ATOM 881 O O . ALA A 1 111 ? -16.560 -18.830 23.848 1.00 94.94 111 ALA A O 1
ATOM 882 N N . ALA A 1 112 ? -15.170 -17.763 22.442 1.00 92.38 112 ALA A N 1
ATOM 883 C CA . ALA A 1 112 ? -15.773 -16.443 22.613 1.00 92.38 112 ALA A CA 1
ATOM 884 C C . ALA A 1 112 ? -17.219 -16.387 22.088 1.00 92.38 112 ALA A C 1
ATOM 886 O O . ALA A 1 112 ? -18.091 -15.859 22.773 1.00 92.38 112 ALA A O 1
ATOM 887 N N . ILE A 1 113 ? -17.496 -16.977 20.918 1.00 93.44 113 ILE A N 1
ATOM 888 C CA . ILE A 1 113 ? -18.861 -17.096 20.374 1.00 93.44 113 ILE A CA 1
ATOM 889 C C . ILE A 1 113 ? -19.757 -17.891 21.330 1.00 93.44 113 ILE A C 1
ATOM 891 O O . ILE A 1 113 ? -20.890 -17.486 21.588 1.00 93.44 113 ILE A O 1
ATOM 895 N N . GLN A 1 114 ? -19.256 -19.010 21.862 1.00 93.19 114 GLN A N 1
ATOM 896 C CA . GLN A 1 114 ? -20.004 -19.822 22.821 1.00 93.19 114 GLN A CA 1
ATOM 897 C C . GLN A 1 114 ? -20.284 -19.042 24.110 1.00 93.19 114 GLN A C 1
ATOM 899 O O . GLN A 1 114 ? -21.421 -19.030 24.563 1.00 93.19 114 GLN A O 1
ATOM 904 N N . ALA A 1 115 ? -19.286 -18.342 24.654 1.00 90.88 115 ALA A N 1
ATOM 905 C CA . ALA A 1 115 ? -19.449 -17.536 25.861 1.00 90.88 115 ALA A CA 1
ATOM 906 C C . ALA A 1 115 ? -20.503 -16.432 25.681 1.00 90.88 115 ALA A C 1
ATOM 908 O O . ALA A 1 115 ? -21.341 -16.247 26.552 1.00 90.88 115 ALA A O 1
ATOM 909 N N . GLN A 1 116 ? -20.525 -15.751 24.529 1.00 89.00 116 GLN A N 1
ATOM 910 C CA . GLN A 1 116 ? -21.545 -14.736 24.233 1.00 89.00 116 GLN A CA 1
ATOM 911 C C . GLN A 1 116 ? -22.963 -15.319 24.177 1.00 89.00 116 GLN A C 1
ATOM 913 O O . GLN A 1 116 ? -23.919 -14.655 24.577 1.00 89.00 116 GLN A O 1
ATOM 918 N N . LEU A 1 117 ? -23.109 -16.544 23.664 1.00 88.25 117 LEU A N 1
ATOM 919 C CA . LEU A 1 117 ? -24.392 -17.241 23.648 1.00 88.25 117 LEU A CA 1
ATOM 920 C C . LEU A 1 117 ? -24.807 -17.673 25.061 1.00 88.25 117 LEU A C 1
ATOM 922 O O . LEU A 1 117 ? -25.950 -17.448 25.448 1.00 88.25 117 LEU A O 1
ATOM 926 N N . ASP A 1 118 ? -23.874 -18.230 25.834 1.00 88.88 118 ASP A N 1
ATOM 927 C CA . ASP A 1 118 ? -24.108 -18.648 27.219 1.00 88.88 118 ASP A CA 1
ATOM 928 C C . ASP A 1 118 ? -24.488 -17.448 28.110 1.00 88.88 118 ASP A C 1
ATOM 930 O O . ASP A 1 118 ? -25.401 -17.550 28.929 1.00 88.88 118 ASP A O 1
ATOM 934 N N . ASP A 1 119 ? -23.839 -16.293 27.920 1.00 86.12 119 ASP A N 1
ATOM 935 C CA . ASP A 1 119 ? -24.164 -15.035 28.603 1.00 86.12 119 ASP A CA 1
ATOM 936 C C . ASP A 1 119 ? -25.587 -14.572 28.263 1.00 86.12 119 ASP A C 1
ATOM 938 O O . ASP A 1 119 ? -26.363 -14.216 29.159 1.00 86.12 119 ASP A O 1
ATOM 942 N N . ALA A 1 120 ? -25.954 -14.632 26.979 1.00 81.81 120 ALA A N 1
ATOM 943 C CA . ALA A 1 120 ? -27.298 -14.294 26.530 1.00 81.81 120 ALA A CA 1
ATOM 944 C C . ALA A 1 120 ? -28.363 -15.219 27.142 1.00 81.81 120 ALA A C 1
ATOM 946 O O . ALA A 1 120 ? -29.399 -14.731 27.600 1.00 81.81 120 ALA A O 1
ATOM 947 N N . ASP A 1 121 ? -28.092 -16.524 27.214 1.00 82.31 121 ASP A N 1
ATOM 948 C CA . ASP A 1 121 ? -28.976 -17.518 27.834 1.00 82.31 121 ASP A CA 1
ATOM 949 C C . ASP A 1 121 ? -29.074 -17.344 29.361 1.00 82.31 121 ASP A C 1
ATOM 951 O O . ASP A 1 121 ? -30.129 -17.581 29.956 1.00 82.31 121 ASP A O 1
ATOM 955 N N . ALA A 1 122 ? -27.995 -16.895 30.009 1.00 82.38 122 ALA A N 1
ATOM 956 C CA . ALA A 1 122 ? -27.947 -16.616 31.442 1.00 82.38 122 ALA A CA 1
ATOM 957 C C . ALA A 1 122 ? -28.589 -15.269 31.835 1.00 82.38 122 ALA A C 1
ATOM 959 O O . ALA A 1 122 ? -28.703 -14.977 33.028 1.00 82.38 122 ALA A O 1
ATOM 960 N N . GLY A 1 123 ? -29.009 -14.448 30.865 1.00 77.00 123 GLY A N 1
ATOM 961 C CA . GLY A 1 123 ? -29.555 -13.109 31.110 1.00 77.00 123 GLY A CA 1
ATOM 962 C C . GLY A 1 123 ? -28.504 -12.089 31.567 1.00 77.00 123 GLY A C 1
ATOM 963 O O . GLY A 1 123 ? -28.849 -11.052 32.135 1.00 77.00 123 GLY A O 1
ATOM 964 N N . VAL A 1 124 ? -27.221 -12.381 31.347 1.00 85.06 124 VAL A N 1
ATOM 965 C CA . VAL A 1 124 ? -26.116 -11.428 31.512 1.00 85.06 124 VAL A CA 1
ATOM 966 C C . VAL A 1 124 ? -26.234 -10.402 30.398 1.00 85.06 124 VAL A C 1
ATOM 968 O O . VAL A 1 124 ? -26.586 -10.765 29.295 1.00 85.06 124 VAL A O 1
ATOM 971 N N . ASN A 1 125 ? -25.964 -9.123 30.630 1.00 83.38 125 ASN A N 1
ATOM 972 C CA . ASN A 1 125 ? -26.042 -8.142 29.554 1.00 83.38 125 ASN A CA 1
ATOM 973 C C . ASN A 1 125 ? -24.892 -8.319 28.528 1.00 83.38 125 ASN A C 1
ATOM 975 O O . ASN A 1 125 ? -23.865 -8.925 28.837 1.00 83.38 125 ASN A O 1
ATOM 979 N N . PRO A 1 126 ? -24.978 -7.716 27.329 1.00 83.06 126 PRO A N 1
ATOM 980 C CA . PRO A 1 126 ? -23.937 -7.818 26.304 1.00 83.06 126 PRO A CA 1
ATOM 981 C C . PRO A 1 126 ? -22.570 -7.230 26.676 1.00 83.06 126 PRO A C 1
ATOM 983 O O . PRO A 1 126 ? -21.640 -7.278 25.877 1.00 83.06 126 PRO A O 1
ATOM 986 N N . LEU A 1 127 ? -22.454 -6.603 27.847 1.00 86.25 127 LEU A N 1
ATOM 987 C CA . LEU A 1 127 ? -21.195 -6.103 28.387 1.00 86.25 127 LEU A CA 1
ATOM 988 C C . LEU A 1 127 ? -20.528 -7.132 29.317 1.00 86.25 127 LEU A C 1
ATOM 990 O O . LEU A 1 127 ? -19.470 -6.825 29.866 1.00 86.25 127 LEU A O 1
ATOM 994 N N . GLY A 1 128 ? -21.128 -8.314 29.503 1.00 84.88 128 GLY A N 1
ATOM 995 C CA . GLY A 1 128 ? -20.663 -9.361 30.417 1.00 84.88 128 GLY A CA 1
ATOM 996 C C . GLY A 1 128 ? -21.022 -9.095 31.882 1.00 84.88 128 GLY A C 1
ATOM 997 O O . GLY A 1 128 ? -20.369 -9.611 32.787 1.00 84.88 128 GLY A O 1
ATOM 998 N N . LEU A 1 129 ? -22.018 -8.242 32.142 1.00 85.62 129 LEU A N 1
ATOM 999 C CA . LEU A 1 129 ? -22.431 -7.848 33.487 1.00 85.62 129 LEU A CA 1
ATOM 1000 C C . LEU A 1 129 ? -23.824 -8.391 33.818 1.00 85.62 129 LEU A C 1
ATOM 1002 O O . LEU A 1 129 ? -24.744 -8.302 33.010 1.00 85.62 129 LEU A O 1
ATOM 1006 N N . ALA A 1 130 ? -24.002 -8.916 35.032 1.00 82.75 130 ALA A N 1
ATOM 1007 C CA . ALA A 1 130 ? -25.324 -9.309 35.517 1.00 82.75 130 ALA A CA 1
ATOM 1008 C C . ALA A 1 130 ? -26.275 -8.098 35.567 1.00 82.75 130 ALA A C 1
ATOM 1010 O O . ALA A 1 130 ? -25.839 -6.972 35.809 1.00 82.75 130 ALA A O 1
ATOM 1011 N N . GLN A 1 131 ? -27.573 -8.334 35.367 1.00 70.12 131 GLN A N 1
ATOM 1012 C CA . GLN A 1 131 ? -28.583 -7.275 35.288 1.00 70.12 131 GLN A CA 1
ATOM 1013 C C . GLN A 1 131 ? -28.611 -6.372 36.537 1.00 70.12 131 GLN A C 1
ATOM 1015 O O . GLN A 1 131 ? -28.575 -5.152 36.400 1.00 70.12 131 GLN A O 1
ATOM 1020 N N . ASP A 1 132 ? -28.541 -6.970 37.731 1.00 75.56 132 ASP A N 1
ATOM 1021 C CA . ASP A 1 132 ? -28.563 -6.272 39.027 1.00 75.56 132 ASP A CA 1
ATOM 1022 C C . ASP A 1 132 ? -27.155 -6.018 39.602 1.00 75.56 132 ASP A C 1
ATOM 1024 O O . ASP A 1 132 ? -26.951 -6.003 40.821 1.00 75.56 132 ASP A O 1
ATOM 1028 N N . VAL A 1 133 ? -26.131 -5.890 38.748 1.00 82.88 133 VAL A N 1
ATOM 1029 C CA . VAL A 1 133 ? -24.764 -5.676 39.238 1.00 82.88 133 VAL A CA 1
ATOM 1030 C C . VAL A 1 133 ? -24.614 -4.288 39.860 1.00 82.88 133 VAL A C 1
ATOM 1032 O O . VAL A 1 133 ? -24.947 -3.269 39.261 1.00 82.88 133 VAL A O 1
ATOM 1035 N N . VAL A 1 134 ? -24.030 -4.239 41.055 1.00 83.19 134 VAL A N 1
ATOM 1036 C CA . VAL A 1 134 ? -23.653 -2.997 41.734 1.00 83.19 134 VAL A CA 1
ATOM 1037 C C . VAL A 1 134 ? -22.238 -3.164 42.290 1.00 83.19 134 VAL A C 1
ATOM 1039 O O . VAL A 1 134 ? -21.950 -4.125 43.006 1.00 83.19 134 VAL A O 1
ATOM 1042 N N . LEU A 1 135 ? -21.325 -2.253 41.939 1.00 82.31 135 LEU A N 1
ATOM 1043 C CA . LEU A 1 135 ? -19.903 -2.369 42.279 1.00 82.31 135 LEU A CA 1
ATOM 1044 C C . LEU A 1 135 ? -19.599 -1.811 43.679 1.00 82.31 135 LEU A C 1
ATOM 1046 O O . LEU A 1 135 ? -19.275 -0.643 43.823 1.00 82.31 135 LEU A O 1
ATOM 1050 N N . PHE A 1 136 ? -19.572 -2.653 44.710 1.00 78.50 136 PHE A N 1
ATOM 1051 C CA . PHE A 1 136 ? -19.215 -2.234 46.078 1.00 78.50 136 PHE A CA 1
ATOM 1052 C C . PHE A 1 136 ? -17.699 -2.198 46.357 1.00 78.50 136 PHE A C 1
ATOM 1054 O O . PHE A 1 136 ? -17.223 -2.767 47.338 1.00 78.50 136 PHE A O 1
ATOM 1061 N N . ASP A 1 137 ? -16.933 -1.514 45.506 1.00 76.75 137 ASP A N 1
ATOM 1062 C CA . ASP A 1 137 ? -15.508 -1.229 45.740 1.00 76.75 137 ASP A CA 1
ATOM 1063 C C . ASP A 1 137 ? -15.314 0.249 46.107 1.00 76.75 137 ASP A C 1
ATOM 1065 O O . ASP A 1 137 ? -14.879 1.075 45.301 1.00 76.75 137 ASP A O 1
ATOM 1069 N N . LEU A 1 138 ? -15.733 0.577 47.328 1.00 84.88 138 LEU A N 1
ATOM 1070 C CA . LEU A 1 138 ? -15.751 1.929 47.879 1.00 84.88 138 LEU A CA 1
ATOM 1071 C C . LEU A 1 138 ? -14.536 2.181 48.759 1.00 84.88 138 LEU A C 1
ATOM 1073 O O . LEU A 1 138 ? -14.193 1.343 49.590 1.00 84.88 138 LEU A O 1
ATOM 1077 N N . ASP A 1 139 ? -13.950 3.371 48.639 1.00 88.12 139 ASP A N 1
ATOM 1078 C CA . ASP A 1 139 ? -12.955 3.859 49.585 1.00 88.12 139 ASP A CA 1
ATOM 1079 C C . ASP A 1 139 ? -13.667 4.454 50.814 1.00 88.12 139 ASP A C 1
ATOM 1081 O O . ASP A 1 139 ? -14.282 5.524 50.712 1.00 88.12 139 ASP A O 1
ATOM 1085 N N . PRO A 1 140 ? -13.585 3.807 51.994 1.00 84.31 140 PRO A N 1
ATOM 1086 C CA . PRO A 1 140 ? -14.276 4.278 53.188 1.00 84.31 140 PRO A CA 1
ATOM 1087 C C . PRO A 1 140 ? -13.790 5.650 53.665 1.00 84.31 140 PRO A C 1
ATOM 1089 O O . PRO A 1 140 ? -14.559 6.372 54.299 1.00 84.31 140 PRO A O 1
ATOM 1092 N N . ALA A 1 141 ? -12.533 6.016 53.383 1.00 87.94 141 ALA A N 1
ATOM 1093 C CA . ALA A 1 141 ? -11.992 7.316 53.770 1.00 87.94 141 ALA A CA 1
ATOM 1094 C C . ALA A 1 141 ? -12.679 8.438 52.985 1.00 87.94 141 ALA A C 1
ATOM 1096 O O . ALA A 1 141 ? -13.140 9.414 53.571 1.00 87.94 141 ALA A O 1
ATOM 1097 N N . ARG A 1 142 ? -12.851 8.242 51.676 1.00 87.06 142 ARG A N 1
ATOM 1098 C CA . ARG A 1 142 ? -13.563 9.183 50.803 1.00 87.06 142 ARG A CA 1
ATOM 1099 C C . ARG A 1 142 ? -15.046 9.274 51.141 1.00 87.06 142 ARG A C 1
ATOM 1101 O O . ARG A 1 142 ? -15.612 10.364 51.164 1.00 87.06 142 ARG A O 1
ATOM 1108 N N . THR A 1 143 ? -15.665 8.149 51.497 1.00 84.56 143 THR A N 1
ATOM 1109 C CA . THR A 1 143 ? -17.049 8.148 51.988 1.00 84.56 143 THR A CA 1
ATOM 1110 C C . THR A 1 143 ? -17.191 8.963 53.276 1.00 84.56 143 THR A C 1
ATOM 1112 O O . THR A 1 143 ? -18.164 9.699 53.436 1.00 84.56 143 THR A O 1
ATOM 1115 N N . ALA A 1 144 ? -16.208 8.895 54.182 1.00 80.56 144 ALA A N 1
ATOM 1116 C CA . ALA A 1 144 ? -16.189 9.713 55.397 1.00 80.56 144 ALA A CA 1
ATOM 1117 C C . ALA A 1 144 ? -16.013 11.218 55.110 1.00 80.56 144 ALA A C 1
ATOM 1119 O O . ALA A 1 144 ? -16.475 12.046 55.894 1.00 80.56 144 ALA A O 1
ATOM 1120 N N . GLU A 1 145 ? -15.389 11.571 53.985 1.00 83.12 145 GLU A N 1
ATOM 1121 C CA . GLU A 1 145 ? -15.241 12.947 53.491 1.00 83.12 145 GLU A CA 1
ATOM 1122 C C . GLU A 1 145 ? -16.494 13.472 52.756 1.00 83.12 145 GLU A C 1
ATOM 1124 O O . GLU A 1 145 ? -16.568 14.662 52.447 1.00 83.12 145 GLU A O 1
ATOM 1129 N N . GLY A 1 146 ? -17.509 12.625 52.537 1.00 82.44 146 GLY A N 1
ATOM 1130 C CA . GLY A 1 146 ? -18.788 12.998 51.919 1.00 82.44 146 GLY A CA 1
ATOM 1131 C C . GLY A 1 146 ? -18.919 12.658 50.429 1.00 82.44 146 GLY A C 1
ATOM 1132 O O . GLY A 1 146 ? -19.878 13.110 49.788 1.00 82.44 146 GLY A O 1
ATOM 1133 N N . ASP A 1 147 ? -17.989 11.869 49.880 1.00 87.19 147 ASP A N 1
ATOM 1134 C CA . ASP A 1 147 ? -18.123 11.296 48.539 1.00 87.19 147 ASP A CA 1
ATOM 1135 C C . ASP A 1 147 ? -19.093 10.111 48.557 1.00 87.19 147 ASP A C 1
ATOM 1137 O O . ASP A 1 147 ? -18.912 9.126 49.276 1.00 87.19 147 ASP A O 1
ATOM 1141 N N . THR A 1 148 ? -20.109 10.194 47.710 1.00 89.69 148 THR A N 1
ATOM 1142 C CA . THR A 1 148 ? -21.102 9.133 47.506 1.00 89.69 148 THR A CA 1
ATOM 1143 C C . THR A 1 148 ? -20.540 7.979 46.671 1.00 89.69 148 THR A C 1
ATOM 1145 O O . THR A 1 148 ? -19.496 8.095 46.021 1.00 89.69 148 THR A O 1
ATOM 1148 N N . HIS A 1 149 ? -21.233 6.845 46.667 1.00 90.44 149 HIS A N 1
ATOM 1149 C CA . HIS A 1 149 ? -20.864 5.685 45.865 1.00 90.44 149 HIS A CA 1
ATOM 1150 C C . HIS A 1 149 ? -20.913 5.987 44.367 1.00 90.44 149 HIS A C 1
ATOM 1152 O O . HIS A 1 149 ? -19.972 5.638 43.647 1.00 90.44 149 HIS A O 1
ATOM 1158 N N . PHE A 1 150 ? -21.941 6.710 43.910 1.00 92.06 150 PHE A N 1
ATOM 1159 C CA . PHE A 1 150 ? -22.008 7.204 42.542 1.00 92.06 150 PHE A CA 1
ATOM 1160 C C . PHE A 1 150 ? -20.786 8.057 42.201 1.00 92.06 150 PHE A C 1
ATOM 1162 O O . PHE A 1 150 ? -20.136 7.802 41.191 1.00 92.06 150 PHE A O 1
ATOM 1169 N N . GLU A 1 151 ? -20.432 9.036 43.040 1.00 91.69 151 GLU A N 1
ATOM 1170 C CA . GLU A 1 151 ? -19.305 9.938 42.771 1.00 91.69 151 GLU A CA 1
ATOM 1171 C C . GLU A 1 151 ? -17.973 9.186 42.674 1.00 91.69 151 GLU A C 1
ATOM 1173 O O . GLU A 1 151 ? -17.169 9.482 41.791 1.00 91.69 151 GLU A O 1
ATOM 1178 N N . GLN A 1 152 ? -17.736 8.178 43.517 1.00 91.94 152 GLN A N 1
ATOM 1179 C CA . GLN A 1 152 ? -16.500 7.393 43.457 1.00 91.94 152 GLN A CA 1
ATOM 1180 C C . GLN A 1 152 ? -16.390 6.568 42.164 1.00 91.94 152 GLN A C 1
ATOM 1182 O O . GLN A 1 152 ? -15.322 6.544 41.543 1.00 91.94 152 GLN A O 1
ATOM 1187 N N . ILE A 1 153 ? -17.474 5.928 41.712 1.00 92.56 153 ILE A N 1
ATOM 1188 C CA . ILE A 1 153 ? -17.469 5.146 40.462 1.00 92.56 153 ILE A CA 1
ATOM 1189 C C . ILE A 1 153 ? -17.456 6.061 39.240 1.00 92.56 153 ILE A C 1
ATOM 1191 O O . ILE A 1 153 ? -16.707 5.811 38.296 1.00 92.56 153 ILE A O 1
ATOM 1195 N N . TYR A 1 154 ? -18.199 7.166 39.281 1.00 92.38 154 TYR A N 1
ATOM 1196 C CA . TYR A 1 154 ? -18.221 8.187 38.238 1.00 92.38 154 TYR A CA 1
ATOM 1197 C C . TYR A 1 154 ? -16.807 8.664 37.881 1.00 92.38 154 TYR A C 1
ATOM 1199 O O . TYR A 1 154 ? -16.454 8.786 36.708 1.00 92.38 154 TYR A O 1
ATOM 1207 N N . GLN A 1 155 ? -15.953 8.862 38.882 1.00 90.00 155 GLN A N 1
ATOM 1208 C CA . GLN A 1 155 ? -14.565 9.269 38.663 1.00 90.00 155 GLN A CA 1
ATOM 1209 C C . GLN A 1 155 ? -13.708 8.183 38.007 1.00 90.00 155 GLN A C 1
ATOM 1211 O O . GLN A 1 155 ? -12.881 8.485 37.145 1.00 90.00 155 GLN A O 1
ATOM 1216 N N . ARG A 1 156 ? -13.920 6.911 38.365 1.00 89.81 156 ARG A N 1
ATOM 1217 C CA . ARG A 1 156 ? -13.251 5.770 37.713 1.00 89.81 156 ARG A CA 1
ATOM 1218 C C . ARG A 1 156 ? -13.665 5.668 36.241 1.00 89.81 156 ARG A C 1
ATOM 1220 O O . ARG A 1 156 ? -12.827 5.419 35.370 1.00 89.81 156 ARG A O 1
ATOM 1227 N N . SER A 1 157 ? -14.930 5.953 35.946 1.00 92.00 157 SER A N 1
ATOM 1228 C CA . SER A 1 157 ? -15.452 6.032 34.578 1.00 92.00 157 SER A CA 1
ATOM 1229 C C . SER A 1 157 ? -14.840 7.178 33.785 1.00 92.00 157 SER A C 1
ATOM 1231 O O . SER A 1 157 ? -14.453 6.971 32.637 1.00 92.00 157 SER A O 1
ATOM 1233 N N . LEU A 1 158 ? -14.662 8.358 34.390 1.00 91.81 158 LEU A N 1
ATOM 1234 C CA . LEU A 1 158 ? -13.953 9.470 33.748 1.00 91.81 158 LEU A CA 1
ATOM 1235 C C . LEU A 1 158 ? -12.502 9.118 33.410 1.00 91.81 158 LEU A C 1
ATOM 1237 O O . LEU A 1 158 ? -12.059 9.389 32.295 1.00 91.81 158 LEU A O 1
ATOM 1241 N N . ALA A 1 159 ? -11.776 8.472 34.325 1.00 89.06 159 ALA A N 1
ATOM 1242 C CA . ALA A 1 159 ? -10.410 8.021 34.057 1.00 89.06 159 ALA A CA 1
ATOM 1243 C C . ALA A 1 159 ? -10.361 7.031 32.877 1.00 89.06 159 ALA A C 1
ATOM 1245 O O . ALA A 1 159 ? -9.521 7.146 31.980 1.00 89.06 159 ALA A O 1
ATOM 1246 N N . THR A 1 160 ? -11.310 6.093 32.828 1.00 91.38 160 THR A N 1
ATOM 1247 C CA . THR A 1 160 ? -11.405 5.109 31.742 1.00 91.38 160 THR A CA 1
ATOM 1248 C C . THR A 1 160 ? -11.758 5.768 30.404 1.00 91.38 160 THR A C 1
ATOM 1250 O O . THR A 1 160 ? -11.130 5.463 29.386 1.00 91.38 160 THR A O 1
ATOM 1253 N N . LEU A 1 161 ? -12.694 6.725 30.389 1.00 91.88 161 LEU A N 1
ATOM 1254 C CA . LEU A 1 161 ? -13.031 7.521 29.204 1.00 91.88 161 LEU A CA 1
ATOM 1255 C C . LEU A 1 161 ? -11.848 8.367 28.718 1.00 91.88 161 LEU A C 1
ATOM 1257 O O . LEU A 1 161 ? -11.612 8.429 27.515 1.00 91.88 161 LEU A O 1
ATOM 1261 N N . GLY A 1 162 ? -11.064 8.955 29.625 1.00 90.00 162 GLY A N 1
ATOM 1262 C CA . GLY A 1 162 ? -9.849 9.697 29.276 1.00 90.00 162 GLY A CA 1
ATOM 1263 C C . GLY A 1 162 ? -8.799 8.819 28.589 1.00 90.00 162 GLY A C 1
ATOM 1264 O O . GLY A 1 162 ? -8.232 9.205 27.566 1.00 90.00 162 GLY A O 1
ATOM 1265 N N . ASN A 1 163 ? -8.583 7.597 29.082 1.00 89.12 163 ASN A N 1
ATOM 1266 C CA . ASN A 1 163 ? -7.706 6.625 28.417 1.00 89.12 163 ASN A CA 1
ATOM 1267 C C . ASN A 1 163 ? -8.253 6.193 27.046 1.00 89.12 163 ASN A C 1
ATOM 1269 O O . ASN A 1 163 ? -7.496 6.069 26.083 1.00 89.12 163 ASN A O 1
ATOM 1273 N N . THR A 1 164 ? -9.572 6.034 26.938 1.00 92.19 164 THR A N 1
ATOM 1274 C CA . THR A 1 164 ? -10.256 5.714 25.675 1.00 92.19 164 THR A CA 1
ATOM 1275 C C . THR A 1 164 ? -10.093 6.830 24.645 1.00 92.19 164 THR A C 1
ATOM 1277 O O . THR A 1 164 ? -9.819 6.555 23.477 1.00 92.19 164 THR A O 1
ATOM 1280 N N . LEU A 1 165 ? -10.203 8.092 25.073 1.00 91.88 165 LEU A N 1
ATOM 1281 C CA . LEU A 1 165 ? -10.019 9.263 24.218 1.00 91.88 165 LEU A CA 1
ATOM 1282 C C . LEU A 1 165 ? -8.596 9.332 23.651 1.00 91.88 165 LEU A C 1
ATOM 1284 O O . LEU A 1 165 ? -8.435 9.553 22.454 1.00 91.88 165 LEU A O 1
ATOM 1288 N N . LYS A 1 166 ? -7.568 9.049 24.463 1.00 88.88 166 LYS A N 1
ATOM 1289 C CA . LYS A 1 166 ? -6.171 8.980 23.988 1.00 88.88 166 LYS A CA 1
ATOM 1290 C C . LYS A 1 166 ? -5.996 7.936 22.879 1.00 88.88 166 LYS A C 1
ATOM 1292 O O . LYS A 1 166 ? -5.350 8.209 21.869 1.00 88.88 166 LYS A O 1
ATOM 1297 N N . LEU A 1 167 ? -6.590 6.748 23.036 1.00 87.62 167 LEU A N 1
ATOM 1298 C CA . LEU A 1 167 ? -6.539 5.702 22.005 1.00 87.62 167 LEU A CA 1
ATOM 1299 C C . LEU A 1 167 ? -7.337 6.077 20.751 1.00 87.62 167 LEU A C 1
ATOM 1301 O O . LEU A 1 167 ? -6.897 5.783 19.640 1.00 87.62 167 LEU A O 1
ATOM 1305 N N . PHE A 1 168 ? -8.472 6.759 20.911 1.00 90.88 168 PHE A N 1
ATOM 1306 C CA . PHE A 1 168 ? -9.252 7.291 19.794 1.00 90.88 168 PHE A CA 1
ATOM 1307 C C . PHE A 1 168 ? -8.458 8.322 18.981 1.00 90.88 168 PHE A C 1
ATOM 1309 O O . PHE A 1 168 ? -8.401 8.242 17.753 1.00 90.88 168 PHE A O 1
ATOM 1316 N N . GLU A 1 169 ? -7.816 9.277 19.655 1.00 88.56 169 GLU A N 1
ATOM 1317 C CA . GLU A 1 169 ? -6.953 10.281 19.028 1.00 88.56 169 GLU A CA 1
ATOM 1318 C C . GLU A 1 169 ? -5.781 9.619 18.291 1.00 88.56 169 GLU A C 1
ATOM 1320 O O . GLU A 1 169 ? -5.519 9.953 17.133 1.00 88.56 169 GLU A O 1
ATOM 1325 N N . TYR A 1 170 ? -5.135 8.623 18.905 1.00 86.62 170 TYR A N 1
ATOM 1326 C CA . TYR A 1 170 ? -4.074 7.840 18.269 1.00 86.62 170 TYR A CA 1
ATOM 1327 C C . TYR A 1 170 ? -4.558 7.113 17.002 1.00 86.62 170 TYR A C 1
ATOM 1329 O O . TYR A 1 170 ? -3.935 7.226 15.943 1.00 86.62 170 TYR A O 1
ATOM 1337 N N . ALA A 1 171 ? -5.708 6.432 17.058 1.00 85.94 171 ALA A N 1
ATOM 1338 C CA . ALA A 1 171 ? -6.296 5.768 15.892 1.00 85.94 171 ALA A CA 1
ATOM 1339 C C . ALA A 1 171 ? -6.635 6.763 14.761 1.00 85.94 171 ALA A C 1
ATOM 1341 O O . ALA A 1 171 ? -6.411 6.477 13.579 1.00 85.94 171 ALA A O 1
ATOM 1342 N N . ASN A 1 172 ? -7.113 7.964 15.105 1.00 89.31 172 ASN A N 1
ATOM 1343 C CA . ASN A 1 172 ? -7.362 9.031 14.133 1.00 89.31 172 ASN A CA 1
ATOM 1344 C C . ASN A 1 172 ? -6.074 9.554 13.490 1.00 89.31 172 ASN A C 1
ATOM 1346 O O . ASN A 1 172 ? -6.050 9.764 12.277 1.00 89.31 172 ASN A O 1
ATOM 1350 N N . GLN A 1 173 ? -4.998 9.726 14.261 1.00 87.00 173 GLN A N 1
ATOM 1351 C CA . GLN A 1 173 ? -3.692 10.112 13.719 1.00 87.00 173 GLN A CA 1
ATOM 1352 C C . GLN A 1 173 ? -3.178 9.078 12.711 1.00 87.00 173 GLN A C 1
ATOM 1354 O O . GLN A 1 173 ? -2.741 9.462 11.628 1.00 87.00 173 GLN A O 1
ATOM 1359 N N . MET A 1 174 ? -3.311 7.777 13.005 1.00 84.81 174 MET A N 1
ATOM 1360 C CA . MET A 1 174 ? -2.931 6.711 12.064 1.00 84.81 174 MET A CA 1
ATOM 1361 C C . MET A 1 174 ? -3.751 6.770 10.768 1.00 84.81 174 MET A C 1
ATOM 1363 O O . MET A 1 174 ? -3.206 6.639 9.673 1.00 84.81 174 MET A O 1
ATOM 1367 N N . LYS A 1 175 ? -5.057 7.046 10.864 1.00 86.00 175 LYS A N 1
ATOM 1368 C CA . LYS A 1 175 ? -5.926 7.232 9.692 1.00 86.00 175 LYS A CA 1
ATOM 1369 C C . LYS A 1 175 ? -5.536 8.455 8.854 1.00 86.00 175 LYS A C 1
ATOM 1371 O O . LYS A 1 175 ? -5.617 8.408 7.628 1.00 86.00 175 LYS A O 1
ATOM 1376 N N . LEU A 1 176 ? -5.138 9.556 9.491 1.00 88.19 176 LEU A N 1
ATOM 1377 C CA . LEU A 1 176 ? -4.650 10.745 8.788 1.00 88.19 176 LEU A CA 1
ATOM 1378 C C . LEU A 1 176 ? -3.305 10.476 8.104 1.00 88.19 176 LEU A C 1
ATOM 1380 O O . LEU A 1 176 ? -3.148 10.854 6.945 1.00 88.19 176 LEU A O 1
ATOM 1384 N N . ALA A 1 177 ? -2.385 9.776 8.773 1.00 84.06 177 ALA A N 1
ATOM 1385 C CA . ALA A 1 177 ? -1.102 9.370 8.200 1.00 84.06 177 ALA A CA 1
ATOM 1386 C C . ALA A 1 177 ? -1.289 8.477 6.962 1.00 84.06 177 ALA A C 1
ATOM 1388 O O . ALA A 1 177 ? -0.695 8.745 5.922 1.00 84.06 177 ALA A O 1
ATOM 1389 N N . GLN A 1 178 ? -2.197 7.498 7.029 1.00 86.31 178 GLN A N 1
ATOM 1390 C CA . GLN A 1 178 ? -2.552 6.656 5.883 1.00 86.31 178 GLN A CA 1
ATOM 1391 C C . GLN A 1 178 ? -3.094 7.478 4.703 1.00 86.31 178 GLN A C 1
ATOM 1393 O O . GLN A 1 178 ? -2.734 7.238 3.558 1.00 86.31 178 GLN A O 1
ATOM 1398 N N . ARG A 1 179 ? -3.957 8.470 4.956 1.00 87.25 179 ARG A N 1
ATOM 1399 C CA . ARG A 1 179 ? -4.473 9.345 3.887 1.00 87.25 179 ARG A CA 1
ATOM 1400 C C . ARG A 1 179 ? -3.383 10.221 3.273 1.00 87.25 179 ARG A C 1
ATOM 1402 O O . ARG A 1 179 ? -3.422 10.474 2.073 1.00 87.25 179 ARG A O 1
ATOM 1409 N N . ALA A 1 180 ? -2.452 10.705 4.092 1.00 88.00 180 ALA A N 1
ATOM 1410 C CA . ALA A 1 180 ? -1.316 11.482 3.616 1.00 88.00 180 ALA A CA 1
ATOM 1411 C C . ALA A 1 180 ? -0.415 10.632 2.709 1.00 88.00 180 ALA A C 1
ATOM 1413 O O . ALA A 1 180 ? -0.093 11.079 1.613 1.00 88.00 180 ALA A O 1
ATOM 1414 N N . GLU A 1 181 ? -0.102 9.394 3.111 1.00 85.00 181 GLU A N 1
ATOM 1415 C CA . GLU A 1 181 ? 0.627 8.435 2.268 1.00 85.00 181 GLU A CA 1
ATOM 1416 C C . GLU A 1 181 ? -0.113 8.182 0.951 1.00 85.00 181 GLU A C 1
ATOM 1418 O O . GLU A 1 181 ? 0.489 8.299 -0.112 1.00 85.00 181 GLU A O 1
ATOM 1423 N N . GLN A 1 182 ? -1.429 7.945 0.992 1.00 85.88 182 GLN A N 1
ATOM 1424 C CA . GLN A 1 182 ? -2.195 7.620 -0.215 1.00 85.88 182 GLN A CA 1
ATOM 1425 C C . GLN A 1 182 ? -2.176 8.749 -1.249 1.00 85.88 182 GLN A C 1
ATOM 1427 O O . GLN A 1 182 ? -2.184 8.485 -2.454 1.00 85.88 182 GLN A O 1
ATOM 1432 N N . ASN A 1 183 ? -2.167 10.002 -0.787 1.00 87.75 183 ASN A N 1
ATOM 1433 C CA . ASN A 1 183 ? -2.025 11.160 -1.661 1.00 87.75 183 ASN A CA 1
ATOM 1434 C C . ASN A 1 183 ? -0.617 11.213 -2.269 1.00 87.75 183 ASN A C 1
ATOM 1436 O O . ASN A 1 183 ? -0.504 11.272 -3.489 1.00 87.75 183 ASN A O 1
ATOM 1440 N N . THR A 1 184 ? 0.432 11.079 -1.452 1.00 86.38 184 THR A N 1
ATOM 1441 C CA . THR A 1 184 ? 1.827 11.025 -1.925 1.00 86.38 184 THR A CA 1
ATOM 1442 C C . THR A 1 184 ? 2.036 9.909 -2.950 1.00 86.38 184 THR A C 1
ATOM 1444 O O . THR A 1 184 ? 2.657 10.119 -3.989 1.00 86.38 184 THR A O 1
ATOM 1447 N N . ARG A 1 185 ? 1.456 8.729 -2.708 1.00 85.19 185 ARG A N 1
ATOM 1448 C CA . ARG A 1 185 ? 1.506 7.588 -3.624 1.00 85.19 185 ARG A CA 1
ATOM 1449 C C . ARG A 1 185 ? 0.816 7.885 -4.951 1.00 85.19 185 ARG A C 1
ATOM 1451 O O . ARG A 1 185 ? 1.306 7.463 -5.996 1.00 85.19 185 ARG A O 1
ATOM 1458 N N . ARG A 1 186 ? -0.327 8.579 -4.934 1.00 86.19 186 ARG A N 1
ATOM 1459 C CA . ARG A 1 186 ? -1.024 8.977 -6.166 1.00 86.19 186 ARG A CA 1
ATOM 1460 C C . ARG A 1 186 ? -0.160 9.924 -6.996 1.00 86.19 186 ARG A C 1
ATOM 1462 O O . ARG A 1 186 ? -0.042 9.704 -8.199 1.00 86.19 186 ARG A O 1
ATOM 1469 N N . ASP A 1 187 ? 0.450 10.914 -6.354 1.00 88.75 187 ASP A N 1
ATOM 1470 C CA . ASP A 1 187 ? 1.315 11.885 -7.026 1.00 88.75 187 ASP A CA 1
ATOM 1471 C C . ASP A 1 187 ? 2.542 11.187 -7.627 1.00 88.75 187 ASP A C 1
ATOM 1473 O O . ASP A 1 187 ? 2.823 11.343 -8.813 1.00 88.75 187 ASP A O 1
ATOM 1477 N N . PHE A 1 188 ? 3.189 10.308 -6.856 1.00 87.75 188 PHE A N 1
ATOM 1478 C CA . PHE A 1 188 ? 4.315 9.495 -7.320 1.00 87.75 188 PHE A CA 1
ATOM 1479 C C . PHE A 1 188 ? 3.968 8.629 -8.542 1.00 87.75 188 PHE A C 1
ATOM 1481 O O . PHE A 1 188 ? 4.743 8.560 -9.495 1.00 87.75 188 PHE A O 1
ATOM 1488 N N . VAL A 1 189 ? 2.790 7.992 -8.554 1.00 86.69 189 VAL A N 1
ATOM 1489 C CA . VAL A 1 189 ? 2.330 7.202 -9.709 1.00 86.69 189 VAL A CA 1
ATOM 1490 C C . VAL A 1 189 ? 2.108 8.083 -10.943 1.00 86.69 189 VAL A C 1
ATOM 1492 O O . VAL A 1 189 ? 2.471 7.658 -12.038 1.00 86.69 189 VAL A O 1
ATOM 1495 N N . SER A 1 190 ? 1.555 9.293 -10.788 1.00 89.25 190 SER A N 1
ATOM 1496 C CA . SER A 1 190 ? 1.412 10.240 -11.908 1.00 89.25 190 SER A CA 1
ATOM 1497 C C . SER A 1 190 ? 2.774 10.604 -12.489 1.00 89.25 190 SER A C 1
ATOM 1499 O O . SER A 1 190 ? 2.972 10.487 -13.695 1.00 89.25 190 SER A O 1
ATOM 1501 N N . THR A 1 191 ? 3.739 10.941 -11.626 1.00 91.19 191 THR A N 1
ATOM 1502 C CA . THR A 1 191 ? 5.105 11.276 -12.043 1.00 91.19 191 THR A CA 1
ATOM 1503 C C . THR A 1 191 ? 5.772 10.125 -12.795 1.00 91.19 191 THR A C 1
ATOM 1505 O O . THR A 1 191 ? 6.361 10.358 -13.844 1.00 91.19 191 THR A O 1
ATOM 1508 N N . ILE A 1 192 ? 5.630 8.878 -12.325 1.00 89.94 192 ILE A N 1
ATOM 1509 C CA . ILE A 1 192 ? 6.156 7.706 -13.044 1.00 89.94 192 ILE A CA 1
ATOM 1510 C C . ILE A 1 192 ? 5.551 7.608 -14.445 1.00 89.94 192 ILE A C 1
ATOM 1512 O O . ILE A 1 192 ? 6.283 7.399 -15.406 1.00 89.94 192 ILE A O 1
ATOM 1516 N N . ILE A 1 193 ? 4.227 7.725 -14.571 1.00 87.94 193 ILE A N 1
ATOM 1517 C CA . ILE A 1 193 ? 3.547 7.585 -15.866 1.00 87.94 193 ILE A CA 1
ATOM 1518 C C . ILE A 1 193 ? 3.996 8.688 -16.829 1.00 87.94 193 ILE A C 1
ATOM 1520 O O . ILE A 1 193 ? 4.247 8.406 -18.001 1.00 87.94 193 ILE A O 1
ATOM 1524 N N . GLU A 1 194 ? 4.114 9.923 -16.345 1.00 91.75 194 GLU A N 1
ATOM 1525 C CA . GLU A 1 194 ? 4.571 11.069 -17.132 1.00 91.75 194 GLU A CA 1
ATOM 1526 C C . GLU A 1 194 ? 6.017 10.887 -17.614 1.00 91.75 194 GLU A C 1
ATOM 1528 O O . GLU A 1 194 ? 6.275 11.013 -18.812 1.00 91.75 194 GLU A O 1
ATOM 1533 N N . GLU A 1 195 ? 6.942 10.525 -16.719 1.00 91.56 195 GLU A N 1
ATOM 1534 C CA . GLU A 1 195 ? 8.352 10.290 -17.058 1.00 91.56 195 GLU A CA 1
ATOM 1535 C C . GLU A 1 195 ? 8.532 9.079 -17.990 1.00 91.56 195 GLU A C 1
ATOM 1537 O O . GLU A 1 195 ? 9.291 9.150 -18.959 1.00 91.56 195 GLU A O 1
ATOM 1542 N N . ASP A 1 196 ? 7.814 7.978 -17.744 1.00 89.56 196 ASP A N 1
ATOM 1543 C CA . ASP A 1 196 ? 7.860 6.773 -18.581 1.00 89.56 196 ASP A CA 1
ATOM 1544 C C . ASP A 1 196 ? 7.344 7.063 -19.993 1.00 89.56 196 ASP A C 1
ATOM 1546 O O . ASP A 1 196 ? 7.991 6.717 -20.981 1.00 89.56 196 ASP A O 1
ATOM 1550 N N . THR A 1 197 ? 6.211 7.762 -20.097 1.00 88.50 197 THR A N 1
ATOM 1551 C CA . THR A 1 197 ? 5.618 8.133 -21.388 1.00 88.50 197 THR A CA 1
ATOM 1552 C C . THR A 1 197 ? 6.515 9.107 -22.148 1.00 88.50 197 THR A C 1
ATOM 1554 O O . THR A 1 197 ? 6.689 8.956 -23.357 1.00 88.50 197 THR A O 1
ATOM 1557 N N . ALA A 1 198 ? 7.119 10.083 -21.462 1.00 92.62 198 ALA A N 1
ATOM 1558 C CA . ALA A 1 198 ? 8.049 11.026 -22.077 1.00 92.62 198 ALA A CA 1
ATOM 1559 C C . ALA A 1 198 ? 9.265 10.308 -22.681 1.00 92.62 198 ALA A C 1
ATOM 1561 O O . ALA A 1 198 ? 9.588 10.525 -23.848 1.00 92.62 198 ALA A O 1
ATOM 1562 N N . LEU A 1 199 ? 9.884 9.389 -21.936 1.00 89.94 199 LEU A N 1
ATOM 1563 C CA . LEU A 1 199 ? 11.023 8.612 -22.430 1.00 89.94 199 LEU A CA 1
ATOM 1564 C C . LEU A 1 199 ? 10.642 7.643 -23.553 1.00 89.94 199 LEU A C 1
ATOM 1566 O O . LEU A 1 199 ? 11.423 7.456 -24.484 1.00 89.94 199 LEU A O 1
ATOM 1570 N N . ILE A 1 200 ? 9.454 7.035 -23.502 1.00 88.94 200 ILE A N 1
ATOM 1571 C CA . ILE A 1 200 ? 8.941 6.224 -24.615 1.00 88.94 200 ILE A CA 1
ATOM 1572 C C . ILE A 1 200 ? 8.774 7.085 -25.870 1.00 88.94 200 ILE A C 1
ATOM 1574 O O . ILE A 1 200 ? 9.171 6.648 -26.947 1.00 88.94 200 ILE A O 1
ATOM 1578 N N . ASN A 1 201 ? 8.238 8.301 -25.745 1.00 90.75 201 ASN A N 1
ATOM 1579 C CA . ASN A 1 201 ? 8.095 9.215 -26.878 1.00 90.75 201 ASN A CA 1
ATOM 1580 C C . ASN A 1 201 ? 9.460 9.614 -27.459 1.00 90.75 201 ASN A C 1
ATOM 1582 O O . ASN A 1 201 ? 9.630 9.539 -28.671 1.00 90.75 201 ASN A O 1
ATOM 1586 N N . GLU A 1 202 ? 10.454 9.934 -26.622 1.00 92.94 202 GLU A N 1
ATOM 1587 C CA . GLU A 1 202 ? 11.834 10.182 -27.080 1.00 92.94 202 GLU A CA 1
ATOM 1588 C C . GLU A 1 202 ? 12.422 8.964 -27.814 1.00 92.94 202 GLU A C 1
ATOM 1590 O O . GLU A 1 202 ? 13.101 9.096 -28.832 1.00 92.94 202 GLU A O 1
ATOM 1595 N N . LEU A 1 203 ? 12.150 7.750 -27.325 1.00 89.81 203 LEU A N 1
ATOM 1596 C CA . LEU A 1 203 ? 12.583 6.529 -28.001 1.00 89.81 203 LEU A CA 1
ATOM 1597 C C . LEU A 1 203 ? 11.874 6.330 -29.339 1.00 89.81 203 LEU A C 1
ATOM 1599 O O . LEU A 1 203 ? 12.518 5.889 -30.283 1.00 89.81 203 LEU A O 1
ATOM 1603 N N . ILE A 1 204 ? 10.587 6.664 -29.444 1.00 90.44 204 ILE A N 1
ATOM 1604 C CA . ILE A 1 204 ? 9.843 6.626 -30.710 1.00 90.44 204 ILE A CA 1
ATOM 1605 C C . ILE A 1 204 ? 10.410 7.657 -31.692 1.00 90.44 204 ILE A C 1
ATOM 1607 O O . ILE A 1 204 ? 10.533 7.359 -32.875 1.00 90.44 204 ILE A O 1
ATOM 1611 N N . GLU A 1 205 ? 10.807 8.845 -31.234 1.00 92.38 205 GLU A N 1
ATOM 1612 C CA . GLU A 1 205 ? 11.458 9.846 -32.090 1.00 92.38 205 GLU A CA 1
ATOM 1613 C C . GLU A 1 205 ? 12.804 9.353 -32.645 1.00 92.38 205 GLU A C 1
ATOM 1615 O O . GLU A 1 205 ? 13.141 9.636 -33.798 1.00 92.38 205 GLU A O 1
ATOM 1620 N N . LEU A 1 206 ? 13.558 8.577 -31.861 1.00 89.38 206 LEU A N 1
ATOM 1621 C CA . LEU A 1 206 ? 14.853 8.026 -32.269 1.00 89.38 206 LEU A CA 1
ATOM 1622 C C . LEU A 1 206 ? 14.711 6.782 -33.156 1.00 89.38 206 LEU A C 1
ATOM 1624 O O . LEU A 1 206 ? 15.282 6.734 -34.245 1.00 89.38 206 LEU A O 1
ATOM 1628 N N . PHE A 1 207 ? 13.948 5.789 -32.702 1.00 86.31 207 PHE A N 1
ATOM 1629 C CA . PHE A 1 207 ? 13.819 4.473 -33.332 1.00 86.31 207 PHE A CA 1
ATOM 1630 C C . PHE A 1 207 ? 12.670 4.362 -34.341 1.00 86.31 207 PHE A C 1
ATOM 1632 O O . PHE A 1 207 ? 12.676 3.448 -35.161 1.00 86.31 207 PHE A O 1
ATOM 1639 N N . GLY A 1 208 ? 11.690 5.263 -34.305 1.00 90.69 208 GLY A N 1
ATOM 1640 C CA . GLY A 1 208 ? 10.472 5.159 -35.105 1.00 90.69 208 GLY A CA 1
ATOM 1641 C C . GLY A 1 208 ? 9.504 4.093 -34.589 1.00 90.69 208 GLY A C 1
ATOM 1642 O O . GLY A 1 208 ? 9.738 3.436 -33.572 1.00 90.69 208 GLY A O 1
ATOM 1643 N N . TYR A 1 209 ? 8.392 3.925 -35.305 1.00 89.75 209 TYR A N 1
ATOM 1644 C CA . TYR A 1 209 ? 7.441 2.836 -35.060 1.00 89.75 209 TYR A CA 1
ATOM 1645 C C . TYR A 1 209 ? 7.809 1.589 -35.870 1.00 89.75 209 TYR A C 1
ATOM 1647 O O . TYR A 1 209 ? 8.371 1.731 -36.965 1.00 89.75 209 TYR A O 1
ATOM 1655 N N . PRO A 1 210 ? 7.453 0.384 -35.388 1.00 86.12 210 PRO A N 1
ATOM 1656 C CA . PRO A 1 210 ? 7.616 -0.835 -36.170 1.00 86.12 210 PRO A CA 1
ATOM 1657 C C . PRO A 1 210 ? 6.699 -0.831 -37.397 1.00 86.12 210 PRO A C 1
ATOM 1659 O O . PRO A 1 210 ? 5.763 -0.033 -37.501 1.00 86.12 210 PRO A O 1
ATOM 1662 N N . TYR A 1 211 ? 7.003 -1.710 -38.349 1.00 85.88 211 TYR A N 1
ATOM 1663 C CA . TYR A 1 211 ? 6.145 -1.954 -39.506 1.00 85.88 211 TYR A CA 1
ATOM 1664 C C . TYR A 1 211 ? 4.850 -2.643 -39.073 1.00 85.88 211 TYR A C 1
ATOM 1666 O O . TYR A 1 211 ? 4.877 -3.504 -38.196 1.00 85.88 211 TYR A O 1
ATOM 1674 N N . ASP A 1 212 ? 3.734 -2.323 -39.730 1.00 84.31 212 ASP A N 1
ATOM 1675 C CA . ASP A 1 212 ? 2.435 -2.938 -39.423 1.00 84.31 212 ASP A CA 1
ATOM 1676 C C . ASP A 1 212 ? 2.469 -4.475 -39.547 1.00 84.31 212 ASP A C 1
ATOM 1678 O O . ASP A 1 212 ? 1.875 -5.173 -38.728 1.00 84.31 212 ASP A O 1
ATOM 1682 N N . ALA A 1 213 ? 3.220 -5.017 -40.514 1.00 81.50 213 ALA A N 1
ATOM 1683 C CA . ALA A 1 213 ? 3.412 -6.461 -40.688 1.00 81.50 213 ALA A CA 1
ATOM 1684 C C . ALA A 1 213 ? 4.229 -7.141 -39.569 1.00 81.50 213 ALA A C 1
ATOM 1686 O O . ALA A 1 213 ? 4.162 -8.362 -39.427 1.00 81.50 213 ALA A O 1
ATOM 1687 N N . ASP A 1 214 ? 4.974 -6.371 -38.771 1.00 76.75 214 ASP A N 1
ATOM 1688 C CA . ASP A 1 214 ? 5.769 -6.860 -37.635 1.00 76.75 214 ASP A CA 1
ATOM 1689 C C . ASP A 1 214 ? 4.979 -6.833 -36.307 1.00 76.75 214 ASP A C 1
ATOM 1691 O O . ASP A 1 214 ? 5.501 -7.197 -35.251 1.00 76.75 214 ASP A O 1
ATOM 1695 N N . ILE A 1 215 ? 3.709 -6.413 -36.350 1.00 77.25 215 ILE A N 1
ATOM 1696 C CA . ILE A 1 215 ? 2.788 -6.383 -35.210 1.00 77.25 215 ILE A CA 1
ATOM 1697 C C . ILE A 1 215 ? 1.744 -7.495 -35.376 1.00 77.25 215 ILE A C 1
ATOM 1699 O O . ILE A 1 215 ? 0.954 -7.493 -36.317 1.00 77.25 215 ILE A O 1
ATOM 1703 N N . GLY A 1 216 ? 1.681 -8.428 -34.426 1.00 70.12 216 GLY A N 1
ATOM 1704 C CA . GLY A 1 216 ? 0.668 -9.484 -34.381 1.00 70.12 216 GLY A CA 1
ATOM 1705 C C . GLY A 1 216 ? 1.253 -10.891 -34.299 1.00 70.12 216 GLY A C 1
ATOM 1706 O O . GLY A 1 216 ? 2.412 -11.087 -33.960 1.00 70.12 216 GLY A O 1
ATOM 1707 N N . VAL A 1 217 ? 0.427 -11.898 -34.596 1.00 59.56 217 VAL A N 1
ATOM 1708 C CA . VAL A 1 217 ? 0.706 -13.325 -34.315 1.00 59.56 217 VAL A CA 1
ATOM 1709 C C . VAL A 1 217 ? 1.993 -13.853 -34.965 1.00 59.56 217 VAL A C 1
ATOM 1711 O O . VAL A 1 217 ? 2.622 -14.755 -34.420 1.00 59.56 217 VAL A O 1
ATOM 1714 N N . ASN A 1 218 ? 2.389 -13.282 -36.104 1.00 62.12 218 ASN A N 1
ATOM 1715 C CA . ASN A 1 218 ? 3.575 -13.691 -36.863 1.00 62.12 218 ASN A CA 1
ATOM 1716 C C . ASN A 1 218 ? 4.709 -12.649 -36.823 1.00 62.12 218 ASN A C 1
ATOM 1718 O O . ASN A 1 218 ? 5.708 -12.829 -37.516 1.00 62.12 218 ASN A O 1
ATOM 1722 N N . GLY A 1 219 ? 4.536 -11.560 -36.069 1.00 64.12 219 GLY A N 1
ATOM 1723 C CA . GLY A 1 219 ? 5.497 -10.466 -35.951 1.00 64.12 219 GLY A CA 1
ATOM 1724 C C . GLY A 1 219 ? 6.301 -10.522 -34.653 1.00 64.12 219 GLY A C 1
ATOM 1725 O O . GLY A 1 219 ? 6.003 -11.296 -33.741 1.00 64.12 219 GLY A O 1
ATOM 1726 N N . THR A 1 220 ? 7.324 -9.677 -34.558 1.00 68.12 220 THR A N 1
ATOM 1727 C CA . THR A 1 220 ? 8.165 -9.544 -33.359 1.00 68.12 220 THR A CA 1
ATOM 1728 C C . THR A 1 220 ? 7.393 -8.896 -32.207 1.00 68.12 220 THR A C 1
ATOM 1730 O O . THR A 1 220 ? 7.652 -9.184 -31.036 1.00 68.12 220 THR A O 1
ATOM 1733 N N . TYR A 1 221 ? 6.435 -8.018 -32.526 1.00 69.06 221 TYR A N 1
ATOM 1734 C CA . TYR A 1 221 ? 5.650 -7.262 -31.556 1.00 69.06 221 TYR A CA 1
ATOM 1735 C C . TYR A 1 221 ? 4.238 -7.845 -31.380 1.00 69.06 221 TYR A C 1
ATOM 1737 O O . TYR A 1 221 ? 3.610 -8.252 -32.357 1.00 69.06 221 TYR A O 1
ATOM 1745 N N . PRO A 1 222 ? 3.685 -7.859 -30.151 1.00 73.31 222 PRO A N 1
ATOM 1746 C CA . PRO A 1 222 ? 2.332 -8.351 -29.904 1.00 73.31 222 PRO A CA 1
ATOM 1747 C C . PRO A 1 222 ? 1.268 -7.447 -30.542 1.00 73.31 222 PRO A C 1
ATOM 1749 O O . PRO A 1 222 ? 1.486 -6.253 -30.749 1.00 73.31 222 PRO A O 1
ATOM 1752 N N . GLU A 1 223 ? 0.084 -8.005 -30.802 1.00 75.56 223 GLU A N 1
ATOM 1753 C CA . GLU A 1 223 ? -1.044 -7.251 -31.359 1.00 75.56 223 GLU A CA 1
ATOM 1754 C C . GLU A 1 223 ? -1.388 -6.026 -30.487 1.00 75.56 223 GLU A C 1
ATOM 1756 O O . GLU A 1 223 ? -1.497 -6.122 -29.263 1.00 75.56 223 GLU A O 1
ATOM 1761 N N . GLY A 1 224 ? -1.543 -4.859 -31.122 1.00 76.81 224 GLY A N 1
ATOM 1762 C CA . GLY A 1 224 ? -1.835 -3.594 -30.439 1.00 76.81 224 GLY A CA 1
ATOM 1763 C C . GLY A 1 224 ? -0.616 -2.851 -29.874 1.00 76.81 224 GLY A C 1
ATOM 1764 O O . GLY A 1 224 ? -0.796 -1.888 -29.130 1.00 76.81 224 GLY A O 1
ATOM 1765 N N . TYR A 1 225 ? 0.612 -3.261 -30.207 1.00 79.19 225 TYR A N 1
ATOM 1766 C CA . TYR A 1 225 ? 1.829 -2.560 -29.791 1.00 79.19 225 TYR A CA 1
ATOM 1767 C C . TYR A 1 225 ? 1.921 -1.134 -30.367 1.00 79.19 225 TYR A C 1
ATOM 1769 O O . TYR A 1 225 ? 1.736 -0.914 -31.561 1.00 79.19 225 TYR A O 1
ATOM 1777 N N . THR A 1 226 ? 2.249 -0.154 -29.517 1.00 82.25 226 THR A N 1
ATOM 1778 C CA . THR A 1 226 ? 2.377 1.270 -29.893 1.00 82.25 226 THR A CA 1
ATOM 1779 C C . THR A 1 226 ? 3.697 1.898 -29.436 1.00 82.25 226 THR A C 1
ATOM 1781 O O . THR A 1 226 ? 3.767 3.111 -29.250 1.00 82.25 226 THR A O 1
ATOM 1784 N N . GLY A 1 227 ? 4.715 1.083 -29.162 1.00 83.62 227 GLY A N 1
ATOM 1785 C CA . GLY A 1 227 ? 6.024 1.544 -28.697 1.00 83.62 227 GLY A CA 1
ATOM 1786 C C . GLY A 1 227 ? 7.051 1.727 -29.825 1.00 83.62 227 GLY A C 1
ATOM 1787 O O . GLY A 1 227 ? 6.708 1.590 -31.002 1.00 83.62 227 GLY A O 1
ATOM 1788 N N . PRO A 1 228 ? 8.311 2.037 -29.470 1.00 87.38 228 PRO A N 1
ATOM 1789 C CA . PRO A 1 228 ? 9.406 2.195 -30.425 1.00 87.38 228 PRO A CA 1
ATOM 1790 C C . PRO A 1 228 ? 9.846 0.861 -31.040 1.00 87.38 228 PRO A C 1
ATOM 1792 O O . PRO A 1 228 ? 9.870 -0.170 -30.365 1.00 87.38 228 PRO A O 1
ATOM 1795 N N . ASP A 1 229 ? 10.287 0.891 -32.296 1.00 83.12 229 ASP A N 1
ATOM 1796 C CA . ASP A 1 229 ? 10.921 -0.263 -32.933 1.00 83.12 229 ASP A CA 1
ATOM 1797 C C . ASP A 1 229 ? 12.358 -0.439 -32.435 1.00 83.12 229 ASP A C 1
ATOM 1799 O O . ASP A 1 229 ? 13.288 0.176 -32.931 1.00 83.12 229 ASP A O 1
ATOM 1803 N N . ILE A 1 230 ? 12.565 -1.265 -31.422 1.00 76.00 230 ILE A N 1
ATOM 1804 C CA . ILE A 1 230 ? 13.897 -1.554 -30.872 1.00 76.00 230 ILE A CA 1
ATOM 1805 C C . ILE A 1 230 ? 14.596 -2.755 -31.522 1.00 76.00 230 ILE A C 1
ATOM 1807 O O . ILE A 1 230 ? 15.798 -2.931 -31.315 1.00 76.00 230 ILE A O 1
ATOM 1811 N N . TYR A 1 231 ? 13.871 -3.590 -32.271 1.00 65.19 231 TYR A N 1
ATOM 1812 C CA . TYR A 1 231 ? 14.391 -4.856 -32.798 1.00 65.19 231 TYR A CA 1
ATOM 1813 C C . TYR A 1 231 ? 14.723 -4.757 -34.283 1.00 65.19 231 TYR A C 1
ATOM 1815 O O . TYR A 1 231 ? 15.802 -5.168 -34.704 1.00 65.19 231 TYR A O 1
ATOM 1823 N N . ASN A 1 232 ? 13.830 -4.146 -35.054 1.00 73.00 232 ASN A N 1
ATOM 1824 C CA . ASN A 1 232 ? 13.873 -4.094 -36.505 1.00 73.00 232 ASN A CA 1
ATOM 1825 C C . ASN A 1 232 ? 14.061 -2.659 -37.026 1.00 73.00 232 ASN A C 1
ATOM 1827 O O . ASN A 1 232 ? 13.767 -2.363 -38.184 1.00 73.00 232 ASN A O 1
ATOM 1831 N N . TYR A 1 233 ? 14.624 -1.762 -36.206 1.00 74.69 233 TYR A N 1
ATOM 1832 C CA . TYR A 1 233 ? 14.836 -0.351 -36.561 1.00 74.69 233 TYR A CA 1
ATOM 1833 C C . TYR A 1 233 ? 15.700 -0.139 -37.806 1.00 74.69 233 TYR A C 1
ATOM 1835 O O . TYR A 1 233 ? 15.563 0.880 -38.475 1.00 74.69 233 TYR A O 1
ATOM 1843 N N . MET A 1 234 ? 16.587 -1.080 -38.126 1.00 70.88 234 MET A N 1
ATOM 1844 C CA . MET A 1 234 ? 17.443 -1.003 -39.312 1.00 70.88 234 MET A CA 1
ATOM 1845 C C . MET A 1 234 ? 16.715 -1.379 -40.610 1.00 70.88 234 MET A C 1
ATOM 1847 O O . MET A 1 234 ? 17.327 -1.303 -41.674 1.00 70.88 234 MET A O 1
ATOM 1851 N N . LEU A 1 235 ? 15.450 -1.822 -40.536 1.00 74.06 235 LEU A N 1
ATOM 1852 C CA . LEU A 1 235 ? 14.671 -2.162 -41.723 1.00 74.06 235 LEU A CA 1
ATOM 1853 C C . LEU A 1 235 ? 14.275 -0.908 -42.501 1.00 74.06 235 LEU A C 1
ATOM 1855 O O . LEU A 1 235 ? 13.626 -0.017 -41.934 1.00 74.06 235 LEU A O 1
ATOM 1859 N N . LEU A 1 236 ? 14.615 -0.897 -43.791 1.00 72.88 236 LEU A N 1
ATOM 1860 C CA . LEU A 1 236 ? 14.233 0.127 -44.762 1.00 72.88 236 LEU A CA 1
ATOM 1861 C C . LEU A 1 236 ? 13.423 -0.448 -45.926 1.00 72.88 236 LEU A C 1
ATOM 1863 O O . LEU A 1 236 ? 13.540 -1.620 -46.285 1.00 72.88 236 LEU A O 1
ATOM 1867 N N . GLU A 1 237 ? 12.621 0.417 -46.542 1.00 74.19 237 GLU A N 1
ATOM 1868 C CA . GLU A 1 237 ? 11.820 0.096 -47.723 1.00 74.19 237 GLU A CA 1
ATOM 1869 C C . GLU A 1 237 ? 12.711 -0.103 -48.966 1.00 74.19 237 GLU A C 1
ATOM 1871 O O . GLU A 1 237 ? 13.700 0.609 -49.172 1.00 74.19 237 GLU A O 1
ATOM 1876 N N . ARG A 1 238 ? 12.352 -1.077 -49.815 1.00 67.62 238 ARG A N 1
ATOM 1877 C CA . ARG A 1 238 ? 13.021 -1.318 -51.104 1.00 67.62 238 ARG A CA 1
ATOM 1878 C C . ARG A 1 238 ? 12.526 -0.294 -52.133 1.00 67.62 238 ARG A C 1
ATOM 1880 O O . ARG A 1 238 ? 11.331 -0.208 -52.402 1.00 67.62 238 ARG A O 1
ATOM 1887 N N . THR A 1 239 ? 13.437 0.465 -52.736 1.00 67.06 239 THR A N 1
ATOM 1888 C CA . THR A 1 239 ? 13.163 1.436 -53.814 1.00 67.06 239 THR A CA 1
ATOM 1889 C C . THR A 1 239 ? 13.983 1.091 -55.052 1.00 67.06 239 THR A C 1
ATOM 1891 O O . THR A 1 239 ? 14.933 0.327 -54.956 1.00 67.06 239 THR A O 1
ATOM 1894 N N . ASP A 1 240 ? 13.696 1.679 -56.216 1.00 59.94 240 ASP A N 1
ATOM 1895 C CA . ASP A 1 240 ? 14.487 1.424 -57.438 1.00 59.94 240 ASP A CA 1
ATOM 1896 C C . ASP A 1 240 ? 15.985 1.778 -57.284 1.00 59.94 240 ASP A C 1
ATOM 1898 O O . ASP A 1 240 ? 16.823 1.254 -58.012 1.00 59.94 240 ASP A O 1
ATOM 1902 N N . LEU A 1 241 ? 16.324 2.643 -56.319 1.00 56.06 241 LEU A N 1
ATOM 1903 C CA . LEU A 1 241 ? 17.693 3.062 -55.991 1.00 56.06 241 LEU A CA 1
ATOM 1904 C C . LEU A 1 241 ? 18.364 2.197 -54.913 1.00 56.06 241 LEU A C 1
ATOM 1906 O O . LEU A 1 241 ? 19.584 2.258 -54.751 1.00 56.06 241 LEU A O 1
ATOM 1910 N N . THR A 1 242 ? 17.583 1.416 -54.167 1.00 55.97 242 THR A N 1
ATOM 1911 C CA . THR A 1 242 ? 18.058 0.594 -53.044 1.00 55.97 242 THR A CA 1
ATOM 1912 C C . THR A 1 242 ? 17.830 -0.902 -53.255 1.00 55.97 242 THR A C 1
ATOM 1914 O O . THR A 1 242 ? 18.382 -1.707 -52.524 1.00 55.97 242 THR A O 1
ATOM 1917 N N . ASP A 1 243 ? 17.054 -1.294 -54.265 1.00 59.94 243 ASP A N 1
ATOM 1918 C CA . ASP A 1 243 ? 16.786 -2.686 -54.616 1.00 59.94 243 ASP A CA 1
ATOM 1919 C C . ASP A 1 243 ? 17.954 -3.272 -55.440 1.00 59.94 243 ASP A C 1
ATOM 1921 O O . ASP A 1 243 ? 18.145 -2.872 -56.599 1.00 59.94 243 ASP A O 1
ATOM 1925 N N . PRO A 1 244 ? 18.722 -4.235 -54.892 1.00 52.50 244 PRO A N 1
ATOM 1926 C CA . PRO A 1 244 ? 19.867 -4.835 -55.581 1.00 52.50 244 PRO A CA 1
ATOM 1927 C C .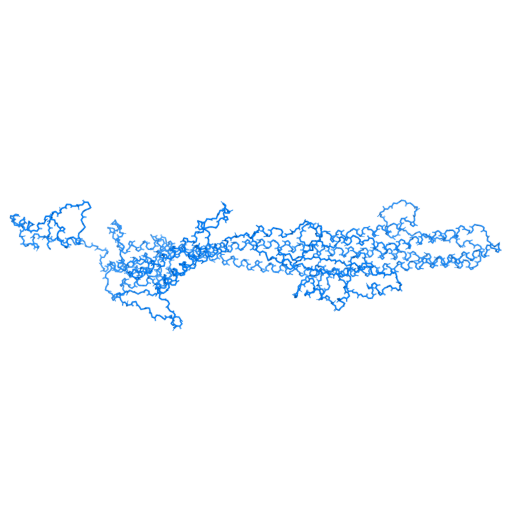 PRO A 1 244 ? 19.474 -5.462 -56.926 1.00 52.50 244 PRO A C 1
ATOM 1929 O O . PRO A 1 244 ? 20.184 -5.318 -57.925 1.00 52.50 244 PRO A O 1
ATOM 1932 N N . LYS A 1 245 ? 18.281 -6.071 -56.989 1.00 55.66 245 LYS A N 1
ATOM 1933 C CA . LYS A 1 245 ? 17.767 -6.774 -58.176 1.00 55.66 245 LYS A CA 1
ATOM 1934 C C . LYS A 1 245 ? 17.453 -5.836 -59.332 1.00 55.66 245 LYS A C 1
ATOM 1936 O O . LYS A 1 245 ? 17.491 -6.252 -60.486 1.00 55.66 245 LYS A O 1
ATOM 1941 N N . LYS A 1 246 ? 17.132 -4.574 -59.035 1.00 59.28 246 LYS A N 1
ATOM 1942 C CA . LYS A 1 246 ? 16.843 -3.547 -60.047 1.00 59.28 246 LYS A CA 1
ATOM 1943 C C . LYS A 1 246 ? 18.087 -2.789 -60.495 1.00 59.28 246 LYS A C 1
ATOM 1945 O O . LYS A 1 246 ? 18.078 -2.213 -61.581 1.00 59.28 246 LYS A O 1
ATOM 1950 N N . ARG A 1 247 ? 19.149 -2.787 -59.684 1.00 54.19 247 ARG A N 1
ATOM 1951 C CA . ARG A 1 247 ? 20.414 -2.103 -59.986 1.00 54.19 247 ARG A CA 1
ATOM 1952 C C . ARG A 1 247 ? 21.367 -2.928 -60.853 1.00 54.19 247 ARG A C 1
ATOM 1954 O O . ARG A 1 247 ? 22.149 -2.335 -61.593 1.00 54.19 247 ARG A O 1
ATOM 1961 N N . CYS A 1 248 ? 21.302 -4.259 -60.803 1.00 53.34 248 CYS A N 1
ATOM 1962 C CA . CYS A 1 248 ? 22.167 -5.128 -61.606 1.00 53.34 248 CYS A CA 1
ATOM 1963 C C . CYS A 1 248 ? 21.545 -5.470 -62.977 1.00 53.34 248 CYS A C 1
ATOM 1965 O O . CYS A 1 248 ? 20.367 -5.805 -63.075 1.00 53.34 248 CYS A O 1
ATOM 1967 N N . THR A 1 249 ? 22.351 -5.419 -64.048 1.00 47.03 249 THR A N 1
ATOM 1968 C CA . THR A 1 249 ? 21.963 -5.843 -65.415 1.00 47.03 249 THR A CA 1
ATOM 1969 C C . THR A 1 249 ? 22.704 -7.091 -65.917 1.00 47.03 249 THR A C 1
ATOM 1971 O O . THR A 1 249 ? 22.346 -7.611 -66.972 1.00 47.03 249 THR A O 1
ATOM 1974 N N . GLU A 1 250 ? 23.668 -7.629 -65.157 1.00 44.56 250 GLU A N 1
ATOM 1975 C CA . GLU A 1 250 ? 24.398 -8.865 -65.482 1.00 44.56 250 GLU A CA 1
ATOM 1976 C C . GLU A 1 250 ? 24.315 -9.924 -64.365 1.00 44.56 250 GLU A C 1
ATOM 1978 O O . GLU A 1 250 ? 24.094 -9.623 -63.194 1.00 44.56 250 GLU A O 1
ATOM 1983 N N . GLU A 1 251 ? 24.510 -11.183 -64.767 1.00 42.59 251 GLU A N 1
ATOM 1984 C CA . GLU A 1 251 ? 24.285 -12.452 -64.052 1.00 42.59 251 GLU A CA 1
ATOM 1985 C C . GLU A 1 251 ? 25.185 -12.686 -62.807 1.00 42.59 251 GLU A C 1
ATOM 1987 O O . GLU A 1 251 ? 25.183 -13.784 -62.255 1.00 42.59 251 GLU A O 1
ATOM 1992 N N . SER A 1 252 ? 25.962 -11.691 -62.345 1.00 46.19 252 SER A N 1
ATOM 1993 C CA . SER A 1 252 ? 26.942 -11.846 -61.248 1.00 46.19 252 SER A CA 1
ATOM 1994 C C . SER A 1 252 ? 26.501 -11.335 -59.870 1.00 46.19 252 SER A C 1
ATOM 1996 O O . SER A 1 252 ? 27.269 -11.477 -58.922 1.00 46.19 252 SER A O 1
ATOM 1998 N N . CYS A 1 253 ? 25.301 -10.770 -59.723 1.00 48.72 253 CYS A N 1
ATOM 1999 C CA . CYS A 1 253 ? 24.731 -10.434 -58.412 1.00 48.72 253 CYS A CA 1
ATOM 2000 C C . CYS A 1 253 ? 23.918 -11.641 -57.916 1.00 48.72 253 CYS A C 1
ATOM 2002 O O . CYS A 1 253 ? 22.706 -11.716 -58.115 1.00 48.72 253 CYS A O 1
ATOM 2004 N N . ALA A 1 254 ? 24.593 -12.654 -57.372 1.00 45.25 254 ALA A N 1
ATOM 2005 C CA . ALA A 1 254 ? 23.894 -13.746 -56.708 1.00 45.25 254 ALA A CA 1
ATOM 2006 C C . ALA A 1 254 ? 23.442 -13.252 -55.332 1.00 45.25 254 ALA A C 1
ATOM 2008 O O . ALA A 1 254 ? 24.301 -13.042 -54.482 1.00 45.25 254 ALA A O 1
ATOM 2009 N N . ASP A 1 255 ? 22.126 -13.104 -55.126 1.00 46.06 255 ASP A N 1
ATOM 2010 C CA . ASP A 1 255 ? 21.498 -12.861 -53.820 1.00 46.06 255 ASP A CA 1
ATOM 2011 C C . ASP A 1 255 ? 22.196 -13.722 -52.744 1.00 46.06 255 ASP A C 1
ATOM 2013 O O . ASP A 1 255 ? 21.936 -14.927 -52.623 1.00 46.06 255 ASP A O 1
ATOM 2017 N N . LYS A 1 256 ? 23.103 -13.136 -51.952 1.00 50.12 256 LYS A N 1
ATOM 2018 C CA . LYS A 1 256 ? 23.605 -13.790 -50.742 1.00 50.12 256 LYS A CA 1
ATOM 2019 C C . LYS A 1 256 ? 22.530 -13.604 -49.680 1.00 50.12 256 LYS A C 1
ATOM 2021 O O . LYS A 1 256 ? 22.581 -12.687 -48.872 1.00 50.12 256 LYS A O 1
ATOM 2026 N N . ILE A 1 257 ? 21.520 -14.463 -49.715 1.00 46.78 257 ILE A N 1
ATOM 2027 C CA . ILE A 1 257 ? 20.520 -14.534 -48.654 1.00 46.78 257 ILE A CA 1
ATOM 2028 C C . ILE A 1 257 ? 21.081 -15.442 -47.569 1.00 46.78 257 ILE A C 1
ATOM 2030 O O . ILE A 1 257 ? 21.249 -16.644 -47.785 1.00 46.78 257 ILE A O 1
ATOM 2034 N N . GLU A 1 258 ? 21.362 -14.879 -46.398 1.00 45.16 258 GLU A N 1
ATOM 2035 C CA . GLU A 1 258 ? 21.622 -15.688 -45.212 1.00 45.16 258 GLU A CA 1
ATOM 2036 C C . GLU A 1 258 ? 20.364 -15.762 -44.358 1.00 45.16 258 GLU A C 1
ATOM 2038 O O . GLU A 1 258 ? 19.765 -14.763 -43.951 1.00 45.16 258 GLU A O 1
ATOM 2043 N N . THR A 1 259 ? 19.938 -16.996 -44.121 1.00 43.56 259 THR A N 1
ATOM 2044 C CA . THR A 1 259 ? 18.798 -17.311 -43.278 1.00 43.56 259 THR A CA 1
ATOM 2045 C C . THR A 1 259 ? 19.286 -17.470 -41.847 1.00 43.56 259 THR A C 1
ATOM 2047 O O . THR A 1 259 ? 19.860 -18.500 -41.490 1.00 43.56 259 THR A O 1
ATOM 2050 N N . VAL A 1 260 ? 19.055 -16.455 -41.016 1.00 43.97 260 VAL A N 1
ATOM 2051 C CA . VAL A 1 260 ? 19.444 -16.502 -39.603 1.00 43.97 260 VAL A CA 1
ATOM 2052 C C . VAL A 1 260 ? 18.254 -16.969 -38.774 1.00 43.97 260 VAL A C 1
ATOM 2054 O O . VAL A 1 260 ? 17.202 -16.329 -38.747 1.00 43.97 260 VAL A O 1
ATOM 2057 N N . LEU A 1 261 ? 18.425 -18.097 -38.084 1.00 41.28 261 LEU A N 1
ATOM 2058 C CA . LEU A 1 261 ? 17.422 -18.642 -37.177 1.00 41.28 261 LEU A CA 1
ATOM 2059 C C . LEU A 1 261 ? 17.657 -18.065 -35.783 1.00 41.28 261 LEU A C 1
ATOM 2061 O O . LEU A 1 261 ? 18.700 -18.298 -35.173 1.00 41.28 261 LEU A O 1
ATOM 2065 N N . VAL A 1 262 ? 16.694 -17.284 -35.297 1.00 43.12 262 VAL A N 1
ATOM 2066 C CA . VAL A 1 262 ? 16.780 -16.638 -33.986 1.00 43.12 262 VAL A CA 1
ATOM 2067 C C . VAL A 1 262 ? 15.717 -17.233 -33.077 1.00 43.12 262 VAL A C 1
ATOM 2069 O O . VAL A 1 262 ? 14.520 -17.127 -33.345 1.00 43.12 262 VAL A O 1
ATOM 2072 N N . GLU A 1 263 ? 16.167 -17.874 -32.002 1.00 44.78 263 GLU A N 1
ATOM 2073 C CA . GLU A 1 263 ? 15.303 -18.323 -30.916 1.00 44.78 263 GLU A CA 1
ATOM 2074 C C . GLU A 1 263 ? 15.179 -17.199 -29.895 1.00 44.78 263 GLU A C 1
ATOM 2076 O O . GLU A 1 263 ? 16.186 -16.671 -29.426 1.00 44.78 263 GLU A O 1
ATOM 2081 N N . VAL A 1 264 ? 13.953 -16.826 -29.531 1.00 44.34 264 VAL A N 1
ATOM 2082 C CA . VAL A 1 264 ? 13.724 -15.836 -28.474 1.00 44.34 264 VAL A CA 1
ATOM 2083 C C . VAL A 1 264 ? 12.897 -16.414 -27.333 1.00 44.34 264 VAL A C 1
ATOM 2085 O O . VAL A 1 264 ? 11.994 -17.220 -27.559 1.00 44.34 264 VAL A O 1
ATOM 2088 N N . LYS A 1 265 ? 13.177 -15.982 -26.099 1.00 46.38 265 LYS A N 1
ATOM 2089 C CA . LYS A 1 265 ? 12.361 -16.270 -24.908 1.00 46.38 265 LYS A CA 1
ATOM 2090 C C . LYS A 1 265 ? 11.828 -14.971 -24.284 1.00 46.38 265 LYS A C 1
ATOM 2092 O O . LYS A 1 265 ? 12.551 -13.978 -24.269 1.00 46.38 265 LYS A O 1
ATOM 2097 N N . PRO A 1 266 ? 10.610 -14.945 -23.726 1.00 46.56 266 PRO A N 1
ATOM 2098 C CA . PRO A 1 266 ? 10.111 -13.785 -22.990 1.00 46.56 266 PRO A CA 1
ATOM 2099 C C . PRO A 1 266 ? 10.968 -13.480 -21.748 1.00 46.56 266 PRO A C 1
ATOM 2101 O O . PRO A 1 266 ? 11.371 -14.391 -21.024 1.00 46.56 266 PRO A O 1
ATOM 2104 N N . MET A 1 267 ? 11.220 -12.199 -21.466 1.00 47.22 267 MET A N 1
ATOM 2105 C CA . MET A 1 267 ? 11.857 -11.733 -20.230 1.00 47.22 267 MET A CA 1
ATOM 2106 C C . MET A 1 267 ? 10.797 -11.443 -19.164 1.00 47.22 267 MET A C 1
ATOM 2108 O O . MET A 1 267 ? 10.285 -10.329 -19.042 1.00 47.22 267 MET A O 1
ATOM 2112 N N . GLU A 1 268 ? 10.502 -12.440 -18.338 1.00 44.53 268 GLU A N 1
ATOM 2113 C CA . GLU A 1 268 ? 9.427 -12.396 -17.335 1.00 44.53 268 GLU A CA 1
ATOM 2114 C C . GLU A 1 268 ? 9.538 -11.245 -16.323 1.00 44.53 268 GLU A C 1
ATOM 2116 O O . GLU A 1 268 ? 8.525 -10.746 -15.837 1.00 44.53 268 GLU A O 1
ATOM 2121 N N . CYS A 1 269 ? 10.751 -10.772 -16.025 1.00 39.94 269 CYS A N 1
ATOM 2122 C CA . CYS A 1 269 ? 10.967 -9.652 -15.106 1.00 39.94 269 CYS A CA 1
ATOM 2123 C C . CYS A 1 269 ? 10.758 -8.258 -15.732 1.00 39.94 269 CYS A C 1
ATOM 2125 O O . CYS A 1 269 ? 10.763 -7.265 -15.004 1.00 39.94 269 CYS A O 1
ATOM 2127 N N . LEU A 1 270 ? 10.590 -8.164 -17.057 1.00 37.09 270 LEU A N 1
ATOM 2128 C CA . LEU A 1 270 ? 10.476 -6.901 -17.802 1.00 37.09 270 LEU A CA 1
ATOM 2129 C C . LEU A 1 270 ? 9.220 -6.818 -18.692 1.00 37.09 270 LEU A C 1
ATOM 2131 O O . LEU A 1 270 ? 8.984 -5.777 -19.303 1.00 37.09 270 LEU A O 1
ATOM 2135 N N . GLY A 1 271 ? 8.378 -7.855 -18.732 1.00 45.56 271 GLY A N 1
ATOM 2136 C CA . GLY A 1 271 ? 7.120 -7.852 -19.486 1.00 45.56 271 GLY A CA 1
ATOM 2137 C C . GLY A 1 271 ? 7.311 -8.241 -20.955 1.00 45.56 271 GLY A C 1
ATOM 2138 O O . GLY A 1 271 ? 7.809 -9.323 -21.238 1.00 45.56 271 GLY A O 1
ATOM 2139 N N . PHE A 1 272 ? 6.904 -7.376 -21.893 1.00 39.03 272 PHE A N 1
ATOM 2140 C CA . PHE A 1 272 ? 6.835 -7.653 -23.345 1.00 39.03 272 PHE A CA 1
ATOM 2141 C C . PHE A 1 272 ? 8.186 -7.746 -24.081 1.00 39.03 272 PHE A C 1
ATOM 2143 O O . PHE A 1 272 ? 8.213 -7.752 -25.308 1.00 39.03 272 PHE A O 1
ATOM 2150 N N . PHE A 1 273 ? 9.309 -7.773 -23.367 1.00 42.28 273 PHE A N 1
ATOM 2151 C CA . PHE A 1 273 ? 10.631 -7.852 -23.988 1.00 42.28 273 PHE A CA 1
ATOM 2152 C C . PHE A 1 273 ? 11.070 -9.306 -24.130 1.00 42.28 273 PHE A C 1
ATOM 2154 O O . PHE A 1 273 ? 10.754 -10.138 -23.281 1.00 42.28 273 PHE A O 1
ATOM 2161 N N . VAL A 1 274 ? 11.823 -9.606 -25.186 1.00 40.00 274 VAL A N 1
ATOM 2162 C CA . VAL A 1 274 ? 12.349 -10.947 -25.466 1.00 40.00 274 VAL A CA 1
ATOM 2163 C C . VAL A 1 274 ? 13.884 -10.983 -25.422 1.00 40.00 274 VAL A C 1
ATOM 2165 O O . VAL A 1 274 ? 14.555 -10.021 -25.797 1.00 40.00 274 VAL A O 1
ATOM 2168 N N . GLU A 1 275 ? 14.441 -12.090 -24.926 1.00 44.25 275 GLU A N 1
ATOM 2169 C CA . GLU A 1 275 ? 15.868 -12.432 -24.910 1.00 44.25 275 GLU A CA 1
ATOM 2170 C C . GLU A 1 275 ? 16.179 -13.359 -26.084 1.00 44.25 275 GLU A C 1
ATOM 2172 O O . GLU A 1 275 ? 15.501 -14.370 -26.250 1.00 44.25 275 GLU A O 1
ATOM 2177 N N . ILE A 1 276 ? 17.209 -13.040 -26.865 1.00 43.31 276 ILE A N 1
ATOM 2178 C CA . ILE A 1 276 ? 17.692 -13.896 -27.951 1.00 43.31 276 ILE A CA 1
ATOM 2179 C C . ILE A 1 276 ? 18.577 -15.000 -27.353 1.00 43.31 276 ILE A C 1
ATOM 2181 O O . ILE A 1 276 ? 19.526 -14.725 -26.624 1.00 43.31 276 ILE A O 1
ATOM 2185 N N . LEU A 1 277 ? 18.256 -16.258 -27.639 1.00 47.44 277 LEU A N 1
ATOM 2186 C CA . LEU A 1 277 ? 19.029 -17.428 -27.243 1.00 47.44 277 LEU A CA 1
ATOM 2187 C C . LEU A 1 277 ? 20.104 -17.683 -28.304 1.00 47.44 277 LEU A C 1
ATOM 2189 O O . LEU A 1 277 ? 19.793 -18.066 -29.429 1.00 47.44 277 LEU A O 1
ATOM 2193 N N . THR A 1 278 ? 21.376 -17.477 -27.954 1.00 44.72 278 THR A N 1
ATOM 2194 C CA . THR A 1 278 ? 22.505 -17.929 -28.780 1.00 44.72 278 THR A CA 1
ATOM 2195 C C . THR A 1 278 ? 23.206 -19.133 -28.144 1.00 44.72 278 THR A C 1
ATOM 2197 O O . THR A 1 278 ? 23.202 -19.255 -26.915 1.00 44.72 278 THR A O 1
ATOM 2200 N N . PRO A 1 279 ? 23.860 -20.009 -28.936 1.00 39.75 279 PRO A N 1
ATOM 2201 C CA . PRO A 1 279 ? 24.547 -21.205 -28.427 1.00 39.75 279 PRO A CA 1
ATOM 2202 C C . PRO A 1 279 ? 25.666 -20.931 -27.402 1.00 39.75 279 PRO A C 1
ATOM 2204 O O . PRO A 1 279 ? 26.129 -21.856 -26.740 1.00 39.75 279 PRO A O 1
ATOM 2207 N N . GLU A 1 280 ? 26.102 -19.675 -27.256 1.00 38.06 280 GLU A N 1
ATOM 2208 C CA . GLU A 1 280 ? 27.267 -19.266 -26.455 1.00 38.06 280 GLU A CA 1
ATOM 2209 C C . GLU A 1 280 ? 26.919 -18.329 -25.275 1.00 38.06 280 GLU A C 1
ATOM 2211 O O . GLU A 1 280 ? 27.805 -17.898 -24.531 1.00 38.06 280 GLU A O 1
ATOM 2216 N N . ALA A 1 281 ? 25.636 -18.015 -25.050 1.00 38.91 281 ALA A N 1
ATOM 2217 C CA . ALA A 1 281 ? 25.197 -17.112 -23.983 1.00 38.91 281 ALA A CA 1
ATOM 2218 C C . ALA A 1 281 ? 25.060 -17.825 -22.620 1.00 38.91 281 ALA A C 1
ATOM 2220 O O . ALA A 1 281 ? 23.976 -18.221 -22.192 1.00 38.91 281 ALA A O 1
ATOM 2221 N N . ASN A 1 282 ? 26.167 -17.941 -21.883 1.00 36.97 282 ASN A N 1
ATOM 2222 C CA . ASN A 1 282 ? 26.143 -18.333 -20.469 1.00 36.97 282 ASN A CA 1
ATOM 2223 C C . ASN A 1 282 ? 25.723 -17.148 -19.578 1.00 36.97 282 ASN A C 1
ATOM 2225 O O . ASN A 1 282 ? 26.566 -16.411 -19.068 1.00 36.97 282 ASN A O 1
ATOM 2229 N N . GLY A 1 283 ? 24.415 -16.976 -19.369 1.00 43.53 283 GLY A N 1
ATOM 2230 C CA . GLY A 1 283 ? 23.886 -16.068 -18.345 1.00 43.53 283 GLY A CA 1
ATOM 2231 C C . GLY A 1 283 ? 22.424 -15.678 -18.552 1.00 43.53 283 GLY A C 1
ATOM 2232 O O . GLY A 1 283 ? 22.140 -14.679 -19.201 1.00 43.53 283 GLY A O 1
ATOM 2233 N N . SER A 1 284 ? 21.495 -16.427 -17.951 1.00 42.03 284 SER A N 1
ATOM 2234 C CA . SER A 1 284 ? 20.075 -16.046 -17.889 1.00 42.03 284 SER A CA 1
ATOM 2235 C C . SER A 1 284 ? 19.865 -14.912 -16.878 1.00 42.03 284 SER A C 1
ATOM 2237 O O . SER A 1 284 ? 20.182 -15.064 -15.699 1.00 42.03 284 SER A O 1
ATOM 2239 N N . ILE A 1 285 ? 19.284 -13.790 -17.315 1.00 40.56 285 ILE A N 1
ATOM 2240 C CA . ILE A 1 285 ? 18.989 -12.610 -16.474 1.00 40.56 285 ILE A CA 1
ATOM 2241 C C . ILE A 1 285 ? 17.913 -12.915 -15.410 1.00 40.56 285 ILE A C 1
ATOM 2243 O O . ILE A 1 285 ? 17.881 -12.273 -14.361 1.00 40.56 285 ILE A O 1
ATOM 2247 N N . CYS A 1 286 ? 17.050 -13.909 -15.649 1.00 41.69 286 CYS A N 1
ATOM 2248 C CA . CYS A 1 286 ? 15.991 -14.329 -14.720 1.00 41.69 286 CYS A CA 1
ATOM 2249 C C . CYS A 1 286 ? 16.373 -15.548 -13.862 1.00 41.69 286 CYS A C 1
ATOM 2251 O O . CYS A 1 286 ? 15.497 -16.124 -13.219 1.00 41.69 286 CYS A O 1
ATOM 2253 N N . ALA A 1 287 ? 17.651 -15.949 -13.829 1.00 44.34 287 ALA A N 1
ATOM 2254 C CA . ALA A 1 287 ? 18.094 -17.109 -13.047 1.00 44.34 287 ALA A CA 1
ATOM 2255 C C . ALA A 1 287 ? 17.738 -17.012 -11.546 1.00 44.34 287 ALA A C 1
ATOM 2257 O O . ALA A 1 287 ? 17.509 -18.036 -10.911 1.00 44.34 287 ALA A O 1
ATOM 2258 N N . ASP A 1 288 ? 17.580 -15.794 -11.014 1.00 42.00 288 ASP A N 1
ATOM 2259 C CA . ASP A 1 288 ? 17.300 -15.552 -9.591 1.00 42.00 288 ASP A CA 1
ATOM 2260 C C . ASP A 1 288 ? 15.802 -15.387 -9.253 1.00 42.00 288 ASP A C 1
ATOM 2262 O O . ASP A 1 288 ? 15.449 -15.133 -8.097 1.00 42.00 288 ASP A O 1
ATOM 2266 N N . ALA A 1 289 ? 14.882 -15.519 -10.220 1.00 36.59 289 ALA A N 1
ATOM 2267 C CA . ALA A 1 289 ? 13.442 -15.422 -9.935 1.00 36.59 289 ALA A CA 1
ATOM 2268 C C . ALA A 1 289 ? 12.927 -16.628 -9.122 1.00 36.59 289 ALA A C 1
ATOM 2270 O O . ALA A 1 289 ? 12.044 -16.470 -8.275 1.00 36.59 289 ALA A O 1
ATOM 2271 N N . SER A 1 290 ? 13.531 -17.808 -9.303 1.00 38.59 290 SER A N 1
ATOM 2272 C CA . SER A 1 290 ? 13.186 -19.013 -8.539 1.00 38.59 290 SER A CA 1
ATOM 2273 C C . SER A 1 290 ? 13.679 -18.982 -7.090 1.00 38.59 290 SER A C 1
ATOM 2275 O O . SER A 1 290 ? 13.074 -19.624 -6.237 1.00 38.59 290 SER A O 1
ATOM 2277 N N . GLU A 1 291 ? 14.733 -18.220 -6.770 1.00 38.19 291 GLU A N 1
ATOM 2278 C CA . GLU A 1 291 ? 15.220 -18.071 -5.386 1.00 38.19 291 GLU A CA 1
ATOM 2279 C C . GLU A 1 291 ? 14.377 -17.092 -4.549 1.00 38.19 291 GLU A C 1
ATOM 2281 O O . GLU A 1 291 ? 14.445 -17.114 -3.320 1.00 38.19 291 GLU A O 1
ATOM 2286 N N . LYS A 1 292 ? 13.541 -16.258 -5.188 1.00 38.88 292 LYS A N 1
ATOM 2287 C CA . LYS A 1 292 ? 12.704 -15.241 -4.519 1.00 38.88 292 LYS A CA 1
ATOM 2288 C C . LYS A 1 292 ? 11.206 -15.567 -4.463 1.00 38.88 292 LYS A C 1
ATOM 2290 O O . LYS A 1 292 ? 10.416 -14.695 -4.108 1.00 38.88 292 LYS A O 1
ATOM 2295 N N . GLY A 1 293 ? 10.808 -16.805 -4.766 1.00 33.41 293 GLY A N 1
ATOM 2296 C CA . GLY A 1 293 ? 9.444 -17.295 -4.515 1.00 33.41 293 GLY A CA 1
ATOM 2297 C C . GLY A 1 293 ? 8.349 -16.675 -5.391 1.00 33.41 293 GLY A C 1
ATOM 2298 O O . GLY A 1 293 ? 7.187 -16.647 -4.989 1.00 33.41 293 GLY A O 1
ATOM 2299 N N . ILE A 1 294 ? 8.690 -16.166 -6.579 1.00 34.44 294 ILE A N 1
ATOM 2300 C CA . ILE A 1 294 ? 7.690 -15.785 -7.582 1.00 34.44 294 ILE A CA 1
ATOM 2301 C C . ILE A 1 294 ? 7.352 -17.052 -8.373 1.00 34.44 294 ILE A C 1
ATOM 2303 O O . ILE A 1 294 ? 8.215 -17.594 -9.059 1.00 34.44 294 ILE A O 1
ATOM 2307 N N . ASN A 1 295 ? 6.111 -17.539 -8.263 1.00 31.75 295 ASN A N 1
ATOM 2308 C CA . ASN A 1 295 ? 5.612 -18.640 -9.092 1.00 31.75 295 ASN A CA 1
ATOM 2309 C C . ASN A 1 295 ? 5.544 -18.179 -10.551 1.00 31.75 295 ASN A C 1
ATOM 2311 O O . ASN A 1 295 ? 4.597 -17.523 -10.982 1.00 31.75 295 ASN A O 1
ATOM 2315 N N . VAL A 1 296 ? 6.602 -18.506 -11.278 1.00 35.25 296 VAL A N 1
ATOM 2316 C CA . VAL A 1 296 ? 6.763 -18.293 -12.708 1.00 35.25 296 VAL A CA 1
ATOM 2317 C C . VAL A 1 296 ? 5.965 -19.358 -13.468 1.00 35.25 296 VAL A C 1
ATOM 2319 O O . VAL A 1 296 ? 6.065 -20.550 -13.177 1.00 35.25 296 VAL A O 1
ATOM 2322 N N . PHE A 1 297 ? 5.160 -18.929 -14.442 1.00 36.19 297 PHE A N 1
ATOM 2323 C CA . PHE A 1 297 ? 4.446 -19.815 -15.362 1.00 36.19 297 PHE A CA 1
ATOM 2324 C C . PHE A 1 297 ? 5.451 -20.691 -16.133 1.00 36.19 297 PHE A C 1
ATOM 2326 O O . PHE A 1 297 ? 6.297 -20.194 -16.862 1.00 36.19 297 PHE A O 1
ATOM 2333 N N . THR A 1 298 ? 5.357 -22.012 -15.994 1.00 34.12 298 THR A N 1
ATOM 2334 C CA . THR A 1 298 ? 6.346 -23.007 -16.458 1.00 34.12 298 THR A CA 1
ATOM 2335 C C . THR A 1 298 ? 6.303 -23.347 -17.955 1.00 34.12 298 THR A C 1
ATOM 2337 O O . THR A 1 298 ? 6.716 -24.435 -18.355 1.00 34.12 298 THR A O 1
ATOM 2340 N N . THR A 1 299 ? 5.847 -22.439 -18.815 1.00 38.75 299 THR A N 1
ATOM 2341 C CA . THR A 1 299 ? 5.841 -22.666 -20.269 1.00 38.75 299 THR A CA 1
ATOM 2342 C C . THR A 1 299 ? 6.630 -21.586 -20.986 1.00 38.75 299 THR A C 1
ATOM 2344 O O . THR A 1 299 ? 6.100 -20.550 -21.372 1.00 38.75 299 THR A O 1
ATOM 2347 N N . THR A 1 300 ? 7.916 -21.866 -21.187 1.00 40.94 300 THR A N 1
ATOM 2348 C CA . THR A 1 300 ? 8.806 -21.121 -22.074 1.00 40.94 300 THR A CA 1
ATOM 2349 C C . THR A 1 300 ? 8.264 -21.213 -23.503 1.00 40.94 300 THR A C 1
ATOM 2351 O O . THR A 1 300 ? 8.416 -22.237 -24.169 1.00 40.94 300 THR A O 1
ATOM 2354 N N . HIS A 1 301 ? 7.590 -20.169 -23.983 1.00 43.09 301 HIS A N 1
ATOM 2355 C CA . HIS A 1 301 ? 7.255 -20.054 -25.399 1.00 43.09 301 HIS A CA 1
ATOM 2356 C C . HIS A 1 301 ? 8.496 -19.575 -26.148 1.00 43.09 301 HIS A C 1
ATOM 2358 O O . HIS A 1 301 ? 8.826 -18.394 -26.118 1.00 43.09 301 HIS A O 1
ATOM 2364 N N . VAL A 1 302 ? 9.208 -20.513 -26.773 1.00 43.06 302 VAL A N 1
ATOM 2365 C CA . VAL A 1 302 ? 10.265 -20.190 -27.732 1.00 43.06 302 VAL A CA 1
ATOM 2366 C C . VAL A 1 302 ? 9.581 -19.834 -29.042 1.00 43.06 302 VAL A C 1
ATOM 2368 O O . VAL A 1 302 ? 8.869 -20.660 -29.615 1.00 43.06 302 VAL A O 1
ATOM 2371 N N . LEU A 1 303 ? 9.757 -18.593 -29.480 1.00 42.16 303 LEU A N 1
ATOM 2372 C CA . LEU A 1 303 ? 9.337 -18.172 -30.807 1.00 42.16 303 LEU A CA 1
ATOM 2373 C C . LEU A 1 303 ? 10.558 -18.251 -31.719 1.00 42.16 303 LEU A C 1
ATOM 2375 O O . LEU A 1 303 ? 11.623 -17.719 -31.400 1.00 42.16 303 LEU A O 1
ATOM 2379 N N . THR A 1 304 ? 10.402 -18.967 -32.826 1.00 39.22 304 THR A N 1
ATOM 2380 C CA . THR A 1 304 ? 11.420 -19.086 -33.863 1.00 39.22 304 THR A CA 1
ATOM 2381 C C . THR A 1 304 ? 10.932 -18.304 -35.062 1.00 39.22 304 THR A C 1
ATOM 2383 O O . THR A 1 304 ? 9.900 -18.642 -35.642 1.00 39.22 304 THR A O 1
ATOM 2386 N N . PHE A 1 305 ? 11.677 -17.276 -35.446 1.00 42.50 305 PHE A N 1
ATOM 2387 C CA . PHE A 1 305 ? 11.398 -16.527 -36.664 1.00 42.50 305 PHE A CA 1
ATOM 2388 C C . PHE A 1 305 ? 12.563 -16.698 -37.623 1.00 42.50 305 PHE A C 1
ATOM 2390 O O . PHE A 1 305 ? 13.725 -16.772 -37.221 1.00 42.50 305 PHE A O 1
ATOM 2397 N N . THR A 1 306 ? 12.224 -16.792 -38.900 1.00 39.12 306 THR A N 1
ATOM 2398 C CA . THR A 1 306 ? 13.181 -16.849 -39.996 1.00 39.12 306 THR A CA 1
ATOM 2399 C C . THR A 1 306 ? 13.101 -15.517 -40.714 1.00 39.12 306 THR A C 1
ATOM 2401 O O . THR A 1 306 ? 12.026 -15.161 -41.193 1.00 39.12 306 THR A O 1
ATOM 2404 N N . TYR A 1 307 ? 14.201 -14.775 -40.763 1.00 41.41 307 TYR A N 1
ATOM 2405 C CA . TYR A 1 307 ? 14.294 -13.594 -41.610 1.00 41.41 307 TYR A CA 1
ATOM 2406 C C . TYR A 1 307 ? 15.414 -13.784 -42.626 1.00 41.41 307 TYR A C 1
ATOM 2408 O O . TYR A 1 307 ? 16.456 -14.374 -42.333 1.00 41.41 307 TYR A O 1
ATOM 2416 N N . GLU A 1 308 ? 15.158 -13.302 -43.834 1.00 41.00 308 GLU A N 1
ATOM 2417 C CA . GLU A 1 308 ? 16.130 -13.265 -44.915 1.00 41.00 308 GLU A CA 1
ATOM 2418 C C . GLU A 1 308 ? 16.947 -11.988 -44.757 1.00 41.00 308 GLU A C 1
ATOM 2420 O O . GLU A 1 308 ? 16.408 -10.880 -44.802 1.00 41.00 308 GLU A O 1
ATOM 2425 N N . VAL A 1 309 ? 18.245 -12.140 -44.500 1.00 42.19 309 VAL A N 1
ATOM 2426 C CA . VAL A 1 309 ? 19.175 -11.017 -44.584 1.00 42.19 309 VAL A CA 1
ATOM 2427 C C . VAL A 1 309 ? 19.668 -10.971 -46.015 1.00 42.19 309 VAL A C 1
ATOM 2429 O O . VAL A 1 309 ? 20.339 -11.894 -46.467 1.00 42.19 309 VAL A O 1
ATOM 2432 N N . ASP A 1 310 ? 19.304 -9.908 -46.719 1.00 43.38 310 ASP A N 1
ATOM 2433 C CA . ASP A 1 310 ? 19.923 -9.554 -47.989 1.00 43.38 310 ASP A CA 1
ATOM 2434 C C . ASP A 1 310 ? 21.330 -9.030 -47.666 1.00 43.38 310 ASP A C 1
ATOM 2436 O O . ASP A 1 310 ? 21.470 -7.975 -47.040 1.00 43.38 310 ASP A O 1
ATOM 2440 N N . LEU A 1 311 ? 22.360 -9.835 -47.939 1.00 43.84 311 LEU A N 1
ATOM 2441 C CA . LEU A 1 311 ? 23.744 -9.530 -47.563 1.00 43.84 311 LEU A CA 1
ATOM 2442 C C . LEU A 1 311 ? 24.482 -8.694 -48.610 1.00 43.84 311 LEU A C 1
ATOM 2444 O O . LEU A 1 311 ? 25.677 -8.446 -48.429 1.00 43.84 311 LEU A O 1
ATOM 2448 N N . ASP A 1 312 ? 23.810 -8.275 -49.686 1.00 46.09 312 ASP A N 1
ATOM 2449 C CA . ASP A 1 312 ? 24.474 -7.564 -50.770 1.00 46.09 312 ASP A CA 1
ATOM 2450 C C . ASP A 1 312 ? 24.396 -6.031 -50.671 1.00 46.09 312 ASP A C 1
ATOM 2452 O O . ASP A 1 312 ? 23.541 -5.434 -50.013 1.00 46.09 312 ASP A O 1
ATOM 2456 N N . LEU A 1 313 ? 25.375 -5.406 -51.325 1.00 42.59 313 LEU A N 1
ATOM 2457 C CA . LEU A 1 313 ? 25.709 -3.981 -51.372 1.00 42.59 313 LEU A CA 1
ATOM 2458 C C . LEU A 1 313 ? 26.149 -3.331 -50.039 1.00 42.59 313 LEU A C 1
ATOM 2460 O O . LEU A 1 313 ? 27.223 -2.740 -50.044 1.00 42.59 313 LEU A O 1
ATOM 2464 N N . ASP A 1 314 ? 25.458 -3.403 -48.893 1.00 44.91 314 ASP A N 1
ATOM 2465 C CA . ASP A 1 314 ? 25.625 -2.415 -47.781 1.00 44.91 314 ASP A CA 1
ATOM 2466 C C . ASP A 1 314 ? 26.588 -2.704 -46.625 1.00 44.91 314 ASP A C 1
ATOM 2468 O O . ASP A 1 314 ? 26.571 -1.995 -45.609 1.00 44.91 314 ASP A O 1
ATOM 2472 N N . GLY A 1 315 ? 27.439 -3.725 -46.732 1.00 44.03 315 GLY A N 1
ATOM 2473 C CA . GLY A 1 315 ? 28.328 -4.092 -45.622 1.00 44.03 315 GLY A CA 1
ATOM 2474 C C . GLY A 1 315 ? 27.552 -4.351 -44.319 1.00 44.03 315 GLY A C 1
ATOM 2475 O O . GLY A 1 315 ? 28.031 -4.027 -43.234 1.00 44.03 315 GLY A O 1
ATOM 2476 N N . GLY A 1 316 ? 26.311 -4.843 -44.443 1.00 47.09 316 GLY A N 1
ATOM 2477 C CA . GLY A 1 316 ? 25.432 -5.275 -43.357 1.00 47.09 316 GLY A CA 1
ATOM 2478 C C . GLY A 1 316 ? 24.725 -4.186 -42.524 1.00 47.09 316 GLY A C 1
ATOM 2479 O O . GLY A 1 316 ? 24.020 -4.515 -41.570 1.00 47.09 316 GLY A O 1
ATOM 2480 N N . ARG A 1 317 ? 24.870 -2.889 -42.828 1.00 45.28 317 ARG A N 1
ATOM 2481 C CA . ARG A 1 317 ? 24.342 -1.818 -41.947 1.00 45.28 317 ARG A CA 1
ATOM 2482 C C . ARG A 1 317 ? 22.874 -1.424 -42.170 1.00 45.28 317 ARG A C 1
ATOM 2484 O O . ARG A 1 317 ? 22.332 -0.690 -41.343 1.00 45.28 317 ARG A O 1
ATOM 2491 N N . GLY A 1 318 ? 22.232 -1.935 -43.217 1.00 50.97 318 GLY A N 1
ATOM 2492 C CA . GLY A 1 318 ? 20.795 -1.813 -43.457 1.00 50.97 318 GLY A CA 1
ATOM 2493 C C . GLY A 1 318 ? 20.221 -3.166 -43.855 1.00 50.97 318 GLY A C 1
ATOM 2494 O O . GLY A 1 318 ? 20.817 -3.885 -44.652 1.00 50.97 318 GLY A O 1
ATOM 2495 N N . ARG A 1 319 ? 19.091 -3.540 -43.250 1.00 57.69 319 ARG A N 1
ATOM 2496 C CA . ARG A 1 319 ? 18.326 -4.719 -43.666 1.00 57.69 319 ARG A CA 1
ATOM 2497 C C . ARG A 1 319 ? 17.194 -4.214 -44.550 1.00 57.69 319 ARG A C 1
ATOM 2499 O O . ARG A 1 319 ? 16.488 -3.284 -44.167 1.00 57.69 319 ARG A O 1
ATOM 2506 N N . TYR A 1 320 ? 17.003 -4.797 -45.722 1.00 62.97 320 TYR A N 1
ATOM 2507 C CA . TYR A 1 320 ? 15.835 -4.462 -46.527 1.00 62.97 320 TYR A CA 1
ATOM 2508 C C . TYR A 1 320 ? 14.598 -5.156 -45.990 1.00 62.97 320 TYR A C 1
ATOM 2510 O O . TYR A 1 320 ? 14.667 -6.255 -45.437 1.00 62.97 320 TYR A O 1
ATOM 2518 N N . LEU A 1 321 ? 13.457 -4.500 -46.171 1.00 64.62 321 LEU A N 1
ATOM 2519 C CA . LEU A 1 321 ? 12.167 -5.088 -45.872 1.00 64.62 321 LEU A CA 1
ATOM 2520 C C . LEU A 1 321 ? 12.038 -6.446 -46.599 1.00 64.62 321 LEU A C 1
ATOM 2522 O O . LEU A 1 321 ? 12.326 -6.509 -47.803 1.00 64.62 321 LEU A O 1
ATOM 2526 N N . PRO A 1 322 ? 11.637 -7.527 -45.898 1.00 66.25 322 PRO A N 1
ATOM 2527 C CA . PRO A 1 322 ? 11.397 -8.818 -46.531 1.00 66.25 322 PRO A CA 1
ATOM 2528 C C . PRO A 1 322 ? 10.366 -8.701 -47.654 1.00 66.25 322 PRO A C 1
ATOM 2530 O O . PRO A 1 322 ? 9.413 -7.926 -47.540 1.00 66.25 322 PRO A O 1
ATOM 2533 N N . ASP A 1 323 ? 10.493 -9.520 -48.699 1.00 63.19 323 ASP A N 1
ATOM 2534 C CA . ASP A 1 323 ? 9.560 -9.494 -49.836 1.00 63.19 323 ASP A CA 1
ATOM 2535 C C . ASP A 1 323 ? 8.107 -9.775 -49.413 1.00 63.19 323 ASP A C 1
ATOM 2537 O O . ASP A 1 323 ? 7.157 -9.266 -50.006 1.00 63.19 323 ASP A O 1
ATOM 2541 N N . THR A 1 324 ? 7.914 -10.510 -48.316 1.00 65.81 324 THR A N 1
ATOM 2542 C CA . THR A 1 324 ? 6.598 -10.766 -47.714 1.00 65.81 324 THR A CA 1
ATOM 2543 C C . THR A 1 324 ? 5.941 -9.533 -47.089 1.00 65.81 324 THR A C 1
ATOM 2545 O O . THR A 1 324 ? 4.756 -9.580 -46.770 1.00 65.81 324 THR A O 1
ATOM 2548 N N . TRP A 1 325 ? 6.697 -8.460 -46.849 1.00 71.38 325 TRP A N 1
ATOM 2549 C CA . TRP A 1 325 ? 6.256 -7.244 -46.158 1.00 71.38 325 TRP A CA 1
ATOM 2550 C C . TRP A 1 325 ? 6.179 -6.028 -47.096 1.00 71.38 325 TRP A C 1
ATOM 2552 O O . TRP A 1 325 ? 5.987 -4.921 -46.612 1.00 71.38 325 TRP A O 1
ATOM 2562 N N . GLN A 1 326 ? 6.291 -6.203 -48.419 1.00 66.94 326 GLN A N 1
ATOM 2563 C CA . GLN A 1 326 ? 6.364 -5.102 -49.399 1.00 66.94 326 GLN A CA 1
ATOM 2564 C C . GLN A 1 326 ? 5.207 -4.084 -49.331 1.00 66.94 326 GLN A C 1
ATOM 2566 O O . GLN A 1 326 ? 5.425 -2.913 -49.625 1.00 66.94 326 GLN A O 1
ATOM 2571 N N . ASP A 1 327 ? 4.010 -4.495 -48.899 1.00 72.75 327 ASP A N 1
ATOM 2572 C CA . ASP A 1 327 ? 2.844 -3.605 -48.738 1.00 72.75 327 ASP A CA 1
ATOM 2573 C C . ASP A 1 327 ? 2.751 -2.953 -47.340 1.00 72.75 327 ASP A C 1
ATOM 2575 O O . ASP A 1 327 ? 1.784 -2.253 -47.032 1.00 72.75 327 ASP A O 1
ATOM 2579 N N . SER A 1 328 ? 3.726 -3.200 -46.462 1.00 79.25 328 SER A N 1
ATOM 2580 C CA . SER A 1 328 ? 3.738 -2.712 -45.085 1.00 79.25 328 SER A CA 1
ATOM 2581 C C . SER A 1 328 ? 4.533 -1.420 -44.960 1.00 79.25 328 SER A C 1
ATOM 2583 O O . SER A 1 328 ? 5.693 -1.344 -45.352 1.00 79.25 328 SER A O 1
ATOM 2585 N N . THR A 1 329 ? 3.951 -0.428 -44.291 1.00 81.06 329 THR A N 1
ATOM 2586 C CA . THR A 1 329 ? 4.606 0.857 -44.010 1.00 81.06 329 THR A CA 1
ATOM 2587 C C . THR A 1 329 ? 4.781 1.074 -42.513 1.00 81.06 329 THR A C 1
ATOM 2589 O O . THR A 1 329 ? 4.004 0.561 -41.708 1.00 81.06 329 THR A O 1
ATOM 2592 N N . ARG A 1 330 ? 5.788 1.860 -42.122 1.00 84.19 330 ARG A N 1
ATOM 2593 C CA . ARG A 1 330 ? 5.897 2.361 -40.744 1.00 84.19 330 ARG A CA 1
ATOM 2594 C C . ARG A 1 330 ? 4.944 3.532 -40.553 1.00 84.19 330 ARG A C 1
ATOM 2596 O O . ARG A 1 330 ? 4.841 4.404 -41.412 1.00 84.19 330 ARG A O 1
ATOM 2603 N N . LYS A 1 331 ? 4.354 3.638 -39.364 1.00 86.56 331 LYS A N 1
ATOM 2604 C CA . LYS A 1 331 ? 3.541 4.806 -38.991 1.00 86.56 331 LYS A CA 1
ATOM 2605 C C . LYS A 1 331 ? 4.329 6.123 -39.037 1.00 86.56 331 LYS A C 1
ATOM 2607 O O . LYS A 1 331 ? 3.778 7.154 -39.415 1.00 86.56 331 LYS A O 1
ATOM 2612 N N . ALA A 1 332 ? 5.597 6.095 -38.624 1.00 87.38 332 ALA A N 1
ATOM 2613 C CA . ALA A 1 332 ? 6.535 7.207 -38.766 1.00 87.38 332 ALA A CA 1
ATOM 2614 C C . ALA A 1 332 ? 7.985 6.708 -38.700 1.00 87.38 332 ALA A C 1
ATOM 2616 O O . ALA A 1 332 ? 8.289 5.769 -37.958 1.00 87.38 332 ALA A O 1
ATOM 2617 N N . TRP A 1 333 ? 8.871 7.367 -39.449 1.00 87.88 333 TRP A N 1
ATOM 2618 C CA . TRP A 1 333 ? 10.316 7.148 -39.374 1.00 87.88 333 TRP A CA 1
ATOM 2619 C C . TRP A 1 333 ? 10.911 7.879 -38.170 1.00 87.88 333 TRP A C 1
ATOM 2621 O O . TRP A 1 333 ? 10.578 9.038 -37.911 1.00 87.88 333 TRP A O 1
ATOM 2631 N N . GLY A 1 334 ? 11.827 7.212 -37.474 1.00 90.62 334 GLY A N 1
ATOM 2632 C CA . GLY A 1 334 ? 12.660 7.817 -36.448 1.00 90.62 334 GLY A CA 1
ATOM 2633 C C . GLY A 1 334 ? 13.848 8.579 -37.033 1.00 90.62 334 GLY A C 1
ATOM 2634 O O . GLY A 1 334 ? 14.046 8.695 -38.248 1.00 90.62 334 GLY A O 1
ATOM 2635 N N . GLU A 1 335 ? 14.663 9.146 -36.154 1.00 91.62 335 GLU A N 1
ATOM 2636 C CA . GLU A 1 335 ? 15.946 9.748 -36.516 1.00 91.62 335 GLU A CA 1
ATOM 2637 C C . GLU A 1 335 ? 16.919 8.725 -37.112 1.00 91.62 335 GLU A C 1
ATOM 2639 O O . GLU A 1 335 ? 17.582 9.030 -38.103 1.00 91.62 335 GLU A O 1
ATOM 2644 N N . ILE A 1 336 ? 16.946 7.498 -36.584 1.00 85.38 336 ILE A N 1
ATOM 2645 C CA . ILE A 1 336 ? 17.862 6.452 -37.047 1.00 85.38 336 ILE A CA 1
ATOM 2646 C C . ILE A 1 336 ? 17.591 6.086 -38.511 1.00 85.38 336 ILE A C 1
ATOM 2648 O O . ILE A 1 336 ? 18.531 6.056 -39.302 1.00 85.38 336 ILE A O 1
ATOM 2652 N N . GLN A 1 337 ? 16.329 5.886 -38.912 1.00 86.44 337 GLN A N 1
ATOM 2653 C CA . GLN A 1 337 ? 16.002 5.561 -40.310 1.00 86.44 337 GLN A CA 1
ATOM 2654 C C . GLN A 1 337 ? 16.325 6.718 -41.256 1.00 86.44 337 GLN A C 1
ATOM 2656 O O . GLN A 1 337 ? 16.839 6.492 -42.347 1.00 86.44 337 GLN A O 1
ATOM 2661 N N . ARG A 1 338 ? 16.090 7.968 -40.832 1.00 87.69 338 ARG A N 1
ATOM 2662 C CA . ARG A 1 338 ? 16.448 9.153 -41.629 1.00 87.69 338 ARG A CA 1
ATOM 2663 C C . ARG A 1 338 ? 17.955 9.267 -41.839 1.00 87.69 338 ARG A C 1
ATOM 2665 O O . ARG A 1 338 ? 18.393 9.578 -42.942 1.00 87.69 338 ARG A O 1
ATOM 2672 N N . LYS A 1 339 ? 18.751 9.019 -40.795 1.00 86.94 339 LYS A N 1
ATOM 2673 C CA . LYS A 1 339 ? 20.216 9.024 -40.898 1.00 86.94 339 LYS A CA 1
ATOM 2674 C C . LYS A 1 339 ? 20.727 7.858 -41.736 1.00 86.94 339 LYS A C 1
ATOM 2676 O O . LYS A 1 339 ? 21.610 8.068 -42.558 1.00 86.94 339 LYS A O 1
ATOM 2681 N N . LEU A 1 340 ? 20.129 6.675 -41.592 1.00 81.31 340 LEU A N 1
ATOM 2682 C CA . LEU A 1 340 ? 20.453 5.515 -42.418 1.00 81.31 340 LEU A CA 1
ATOM 2683 C C . LEU A 1 340 ? 20.168 5.794 -43.897 1.00 81.31 340 LEU A C 1
ATOM 2685 O O . LEU A 1 340 ? 21.018 5.530 -44.736 1.00 81.31 340 LEU A O 1
ATOM 2689 N N . TRP A 1 341 ? 19.033 6.418 -44.220 1.00 82.19 341 TRP A N 1
ATOM 2690 C CA . TRP A 1 341 ? 18.734 6.848 -45.587 1.00 82.19 341 TRP A CA 1
ATOM 2691 C C . TRP A 1 341 ? 19.789 7.821 -46.147 1.00 82.19 341 TRP A C 1
ATOM 2693 O O . TRP A 1 341 ? 20.217 7.690 -47.287 1.00 82.19 341 TRP A O 1
ATOM 2703 N N . GLY A 1 342 ? 20.300 8.745 -45.327 1.00 83.75 342 GLY A N 1
ATOM 2704 C CA . GLY A 1 342 ? 21.408 9.622 -45.729 1.00 83.75 342 GLY A CA 1
ATOM 2705 C C . GLY A 1 342 ? 22.711 8.874 -46.054 1.00 83.75 342 GLY A C 1
ATOM 2706 O O . GLY A 1 342 ? 23.471 9.308 -46.922 1.00 83.75 342 GLY A O 1
ATOM 2707 N N . VAL A 1 343 ? 22.967 7.730 -45.406 1.00 78.56 343 VAL A N 1
ATOM 2708 C CA . VAL A 1 343 ? 24.093 6.842 -45.752 1.00 78.56 343 VAL A CA 1
ATOM 2709 C C . VAL A 1 343 ? 23.905 6.261 -47.154 1.00 78.56 343 VAL A C 1
ATOM 2711 O O . VAL A 1 343 ? 24.857 6.218 -47.927 1.00 78.56 343 VAL A O 1
ATOM 2714 N N . TYR A 1 344 ? 22.679 5.873 -47.504 1.00 74.88 344 TYR A N 1
ATOM 2715 C CA . TYR A 1 344 ? 22.346 5.369 -48.836 1.00 74.88 344 TYR A CA 1
ATOM 2716 C C . TYR A 1 344 ? 22.522 6.418 -49.931 1.00 74.88 344 TYR A C 1
ATOM 2718 O O . TYR A 1 344 ? 23.168 6.152 -50.946 1.00 74.88 344 TYR A O 1
ATOM 2726 N N . ASP A 1 345 ? 21.993 7.620 -49.711 1.00 81.00 345 ASP A N 1
ATOM 2727 C CA . ASP A 1 345 ? 22.091 8.710 -50.683 1.00 81.00 345 ASP A CA 1
ATOM 2728 C C . ASP A 1 345 ? 23.559 9.097 -50.936 1.00 81.00 345 ASP A C 1
ATOM 2730 O O . ASP A 1 345 ? 24.011 9.118 -52.082 1.00 81.00 345 ASP A O 1
ATOM 2734 N N . SER A 1 346 ? 24.339 9.308 -49.870 1.00 82.19 346 SER A N 1
ATOM 2735 C CA . SER A 1 346 ? 25.763 9.676 -49.975 1.00 82.19 346 SER A CA 1
ATOM 2736 C C . SER A 1 346 ? 26.634 8.575 -50.589 1.00 82.19 346 SER A C 1
ATOM 2738 O O . SER A 1 346 ? 27.603 8.862 -51.296 1.00 82.19 346 SER A O 1
ATOM 2740 N N . ARG A 1 347 ? 26.277 7.305 -50.388 1.00 75.94 347 ARG A N 1
ATOM 2741 C CA . ARG A 1 347 ? 26.930 6.185 -51.067 1.00 75.94 347 ARG A CA 1
ATOM 2742 C C . ARG A 1 347 ? 26.680 6.201 -52.569 1.00 75.94 347 ARG A C 1
ATOM 2744 O O . ARG A 1 347 ? 27.614 6.017 -53.345 1.00 75.94 347 ARG A O 1
ATOM 2751 N N . ASN A 1 348 ? 25.430 6.398 -52.979 1.00 75.75 348 ASN A N 1
ATOM 2752 C CA . ASN A 1 348 ? 25.078 6.441 -54.394 1.00 75.75 348 ASN A CA 1
ATOM 2753 C C . ASN A 1 348 ? 25.837 7.571 -55.104 1.00 75.75 348 ASN A C 1
ATOM 2755 O O . ASN A 1 348 ? 26.329 7.378 -56.215 1.00 75.75 348 ASN A O 1
ATOM 2759 N N . GLU A 1 349 ? 26.002 8.720 -54.443 1.00 82.88 349 GLU A N 1
ATOM 2760 C CA . GLU A 1 349 ? 26.856 9.810 -54.926 1.00 82.88 349 GLU A CA 1
ATOM 2761 C C . GLU A 1 349 ? 28.328 9.383 -55.064 1.00 82.88 349 GLU A C 1
ATOM 2763 O O . GLU A 1 349 ? 28.968 9.698 -56.071 1.00 82.88 349 GLU A O 1
ATOM 2768 N N . TYR A 1 350 ? 28.864 8.632 -54.096 1.00 78.75 350 TYR A N 1
ATOM 2769 C CA . TYR A 1 350 ? 30.222 8.088 -54.163 1.00 78.75 350 TYR A CA 1
ATOM 2770 C C . TYR A 1 350 ? 30.409 7.128 -55.342 1.00 78.75 350 TYR A C 1
ATOM 2772 O O . TYR A 1 350 ? 31.325 7.311 -56.141 1.00 78.75 350 TYR A O 1
ATOM 2780 N N . GLU A 1 351 ? 29.519 6.153 -55.515 1.00 76.38 351 GLU A N 1
ATOM 2781 C CA . GLU A 1 351 ? 29.592 5.182 -56.615 1.00 76.38 351 GLU A CA 1
ATOM 2782 C C . GLU A 1 351 ? 29.464 5.851 -57.991 1.00 76.38 351 GLU A C 1
ATOM 2784 O O . GLU A 1 351 ? 30.182 5.494 -58.932 1.00 76.38 351 GLU A O 1
ATOM 2789 N N . GLN A 1 352 ? 28.605 6.869 -58.111 1.00 81.88 352 GLN A N 1
ATOM 2790 C CA . GLN A 1 352 ? 28.506 7.684 -59.323 1.00 81.88 352 GLN A CA 1
ATOM 2791 C C . GLN A 1 352 ? 29.809 8.439 -59.607 1.00 81.88 352 GLN A C 1
ATOM 2793 O O . GLN A 1 352 ? 30.265 8.455 -60.752 1.00 81.88 352 GLN A O 1
ATOM 2798 N N . ALA A 1 353 ? 30.440 9.024 -58.583 1.00 81.94 353 ALA A N 1
ATOM 2799 C CA . ALA A 1 353 ? 31.716 9.719 -58.731 1.00 81.94 353 ALA A CA 1
ATOM 2800 C C . ALA A 1 353 ? 32.850 8.762 -59.140 1.00 81.94 353 ALA A C 1
ATOM 2802 O O . ALA A 1 353 ? 33.632 9.093 -60.034 1.00 81.94 353 ALA A O 1
ATOM 2803 N N . VAL A 1 354 ? 32.920 7.566 -58.540 1.00 77.38 354 VAL A N 1
ATOM 2804 C CA . VAL A 1 354 ? 33.910 6.530 -58.891 1.00 77.38 354 VAL A CA 1
ATOM 2805 C C . VAL A 1 354 ? 33.718 6.062 -60.330 1.00 77.38 354 VAL A C 1
ATOM 2807 O O . VAL A 1 354 ? 34.682 6.007 -61.090 1.00 77.38 354 VAL A O 1
ATOM 2810 N N . THR A 1 355 ? 32.475 5.797 -60.737 1.00 82.62 355 THR A N 1
ATOM 2811 C CA . THR A 1 355 ? 32.151 5.387 -62.112 1.00 82.62 355 THR A CA 1
ATOM 2812 C C . THR A 1 355 ? 32.501 6.484 -63.122 1.00 82.62 355 THR A C 1
ATOM 2814 O O . THR A 1 355 ? 33.048 6.205 -64.187 1.00 82.62 355 THR A O 1
ATOM 2817 N N . ALA A 1 356 ? 32.229 7.752 -62.797 1.00 85.19 356 ALA A N 1
ATOM 2818 C CA . ALA A 1 356 ? 32.599 8.883 -63.645 1.00 85.19 356 ALA A CA 1
ATOM 2819 C C . ALA A 1 356 ? 34.124 9.029 -63.790 1.00 85.19 356 ALA A C 1
ATOM 2821 O O . ALA A 1 356 ? 34.609 9.278 -64.893 1.00 85.19 356 ALA A O 1
ATOM 2822 N N . TYR A 1 357 ? 34.877 8.843 -62.701 1.00 79.19 357 TYR A N 1
ATOM 2823 C CA . TYR A 1 357 ? 36.341 8.852 -62.726 1.00 79.19 357 TYR A CA 1
ATOM 2824 C C . TYR A 1 357 ? 36.901 7.706 -63.575 1.00 79.19 357 TYR A C 1
ATOM 2826 O O . TYR A 1 357 ? 37.767 7.919 -64.417 1.00 79.19 357 TYR A O 1
ATOM 2834 N N . ASP A 1 358 ? 36.367 6.503 -63.410 1.00 80.44 358 ASP A N 1
ATOM 2835 C CA . ASP A 1 358 ? 36.801 5.314 -64.135 1.00 80.44 358 ASP A CA 1
ATOM 2836 C C . ASP A 1 358 ? 36.540 5.385 -65.653 1.00 80.44 358 ASP A C 1
ATOM 2838 O O . ASP A 1 358 ? 37.428 5.102 -66.466 1.00 80.44 358 ASP A O 1
ATOM 2842 N N . ASN A 1 359 ? 35.357 5.868 -66.045 1.00 85.94 359 ASN A N 1
ATOM 2843 C CA . ASN A 1 359 ? 35.045 6.156 -67.446 1.00 85.94 359 ASN A CA 1
ATOM 2844 C C . ASN A 1 359 ? 36.032 7.178 -68.039 1.00 85.94 359 ASN A C 1
ATOM 2846 O O . ASN A 1 359 ? 36.464 7.031 -69.183 1.00 85.94 359 ASN A O 1
ATOM 2850 N N . HIS A 1 360 ? 36.431 8.184 -67.253 1.00 85.62 360 HIS A N 1
ATOM 2851 C CA . HIS A 1 360 ? 37.398 9.205 -67.665 1.00 85.62 360 HIS A CA 1
ATOM 2852 C C . HIS A 1 360 ? 38.822 8.650 -67.819 1.00 85.62 360 HIS A C 1
ATOM 2854 O O . HIS A 1 360 ? 39.516 8.992 -68.778 1.00 85.62 360 HIS A O 1
ATOM 2860 N N . VAL A 1 361 ? 39.257 7.751 -66.928 1.00 79.69 361 VAL A N 1
ATOM 2861 C CA . VAL A 1 361 ? 40.539 7.031 -67.065 1.00 79.69 361 VAL A CA 1
ATOM 2862 C C . VAL A 1 361 ? 40.552 6.183 -68.338 1.00 79.69 361 VAL A C 1
ATOM 2864 O O . VAL A 1 361 ? 41.509 6.249 -69.112 1.00 79.69 361 VAL A O 1
ATOM 2867 N N . THR A 1 362 ? 39.451 5.489 -68.626 1.00 84.44 362 THR A N 1
ATOM 2868 C CA . THR A 1 362 ? 39.286 4.711 -69.863 1.00 84.44 362 THR A CA 1
ATOM 2869 C C . THR A 1 362 ? 39.319 5.601 -71.118 1.00 84.44 362 THR A C 1
ATOM 2871 O O . THR A 1 362 ? 39.914 5.238 -72.133 1.00 84.44 362 THR A O 1
ATOM 2874 N N . GLU A 1 363 ? 38.731 6.802 -71.076 1.00 87.12 363 GLU A N 1
ATOM 2875 C CA . GLU A 1 363 ? 38.812 7.765 -72.184 1.00 87.12 363 GLU A CA 1
ATOM 2876 C C . GLU A 1 363 ? 40.250 8.261 -72.422 1.00 87.12 363 GLU A C 1
ATOM 2878 O O . GLU A 1 363 ? 40.709 8.324 -73.569 1.00 87.12 363 GLU A O 1
ATOM 2883 N N . MET A 1 364 ? 40.985 8.564 -71.347 1.00 78.19 364 MET A N 1
ATOM 2884 C CA . MET A 1 364 ? 42.396 8.959 -71.415 1.00 78.19 364 MET A CA 1
ATOM 2885 C C . MET A 1 364 ? 43.279 7.854 -72.005 1.00 78.19 364 MET A C 1
ATOM 2887 O O . MET A 1 364 ? 44.164 8.148 -72.811 1.00 78.19 364 MET A O 1
ATOM 2891 N N . GLU A 1 365 ? 43.015 6.592 -71.671 1.00 81.81 365 GLU A N 1
ATOM 2892 C CA . GLU A 1 365 ? 43.694 5.432 -72.258 1.00 81.81 365 GLU A CA 1
ATOM 2893 C C . GLU A 1 365 ? 43.516 5.338 -73.762 1.00 81.81 365 GLU A C 1
ATOM 2895 O O . GLU A 1 365 ? 44.506 5.311 -74.497 1.00 81.81 365 GLU A O 1
ATOM 2900 N N . ASN A 1 366 ? 42.265 5.376 -74.217 1.00 84.94 366 ASN A N 1
ATOM 2901 C CA . ASN A 1 366 ? 41.938 5.335 -75.639 1.00 84.94 366 ASN A CA 1
ATOM 2902 C C . ASN A 1 366 ? 42.601 6.504 -76.393 1.00 84.94 366 ASN A C 1
ATOM 2904 O O . ASN A 1 366 ? 43.074 6.357 -77.527 1.00 84.94 366 ASN A O 1
ATOM 2908 N N . LYS A 1 367 ? 42.685 7.687 -75.761 1.00 82.19 367 LYS A N 1
ATOM 2909 C CA . LYS A 1 367 ? 43.362 8.857 -76.340 1.00 82.19 367 LYS A CA 1
ATOM 2910 C C . LYS A 1 367 ? 44.882 8.668 -76.416 1.00 82.19 367 LYS A C 1
ATOM 2912 O O . LYS A 1 367 ? 45.470 9.034 -77.435 1.00 82.19 367 LYS A O 1
ATOM 2917 N N . VAL A 1 368 ? 45.526 8.091 -75.399 1.00 76.94 368 VAL A N 1
ATOM 2918 C CA . VAL A 1 368 ? 46.973 7.800 -75.429 1.00 76.94 368 VAL A CA 1
ATOM 2919 C C . VAL A 1 368 ? 47.314 6.712 -76.441 1.00 76.94 368 VAL A C 1
ATOM 2921 O O . VAL A 1 368 ? 48.313 6.853 -77.147 1.00 76.94 368 VAL A O 1
ATOM 2924 N N . GLU A 1 369 ? 46.472 5.691 -76.598 1.00 81.38 369 GLU A N 1
ATOM 2925 C CA . GLU A 1 369 ? 46.614 4.690 -77.662 1.00 81.38 369 GLU A CA 1
ATOM 2926 C C . GLU A 1 369 ? 46.546 5.346 -79.051 1.00 81.38 369 GLU A C 1
ATOM 2928 O O . GLU A 1 369 ? 47.450 5.174 -79.867 1.00 81.38 369 GLU A O 1
ATOM 2933 N N . THR A 1 370 ? 45.588 6.254 -79.268 1.00 81.19 370 THR A N 1
ATOM 2934 C CA . THR A 1 370 ? 45.493 7.042 -80.514 1.00 81.19 370 THR A CA 1
ATOM 2935 C C . THR A 1 370 ? 46.752 7.892 -80.774 1.00 81.19 370 THR A C 1
ATOM 2937 O O . THR A 1 370 ? 47.208 8.028 -81.915 1.00 81.19 370 THR A O 1
ATOM 2940 N N . ILE A 1 371 ? 47.341 8.482 -79.724 1.00 75.94 371 ILE A N 1
ATOM 2941 C CA . ILE A 1 371 ? 48.596 9.251 -79.817 1.00 75.94 371 ILE A CA 1
ATOM 2942 C C . ILE A 1 371 ? 49.772 8.332 -80.187 1.00 75.94 371 ILE A C 1
ATOM 2944 O O . ILE A 1 371 ? 50.608 8.723 -81.010 1.00 75.94 371 ILE A O 1
ATOM 2948 N N . LYS A 1 372 ? 49.836 7.120 -79.618 1.00 74.12 372 LYS A N 1
ATOM 2949 C CA . LYS A 1 372 ? 50.860 6.109 -79.924 1.00 74.12 372 LYS A CA 1
ATOM 2950 C C . LYS A 1 372 ? 50.767 5.626 -81.365 1.00 74.12 372 LYS A C 1
ATOM 2952 O O . LYS A 1 372 ? 51.777 5.687 -82.064 1.00 74.12 372 LYS A O 1
ATOM 2957 N N . ASP A 1 373 ? 49.576 5.271 -81.836 1.00 78.88 373 ASP A N 1
ATOM 2958 C CA . ASP A 1 373 ? 49.346 4.839 -83.218 1.00 78.88 373 ASP A CA 1
ATOM 2959 C C . ASP A 1 373 ? 49.820 5.902 -84.215 1.00 78.88 373 ASP A C 1
ATOM 2961 O O . ASP A 1 373 ? 50.554 5.623 -85.170 1.00 78.88 373 ASP A O 1
ATOM 2965 N N . ARG A 1 374 ? 49.476 7.175 -83.963 1.00 74.44 374 ARG A N 1
ATOM 2966 C CA . ARG A 1 374 ? 49.935 8.280 -84.814 1.00 74.44 374 ARG A CA 1
ATOM 2967 C C . ARG A 1 374 ? 51.449 8.477 -84.738 1.00 74.44 374 ARG A C 1
ATOM 2969 O O . ARG A 1 374 ? 52.079 8.782 -85.754 1.00 74.44 374 ARG A O 1
ATOM 2976 N N . TYR A 1 375 ? 52.041 8.327 -83.557 1.00 70.62 375 TYR A N 1
ATOM 2977 C CA . TYR A 1 375 ? 53.486 8.418 -83.371 1.00 70.62 375 TYR A CA 1
ATOM 2978 C C . TYR A 1 375 ? 54.241 7.308 -84.117 1.00 70.62 375 TYR A C 1
ATOM 2980 O O . TYR A 1 375 ? 55.258 7.600 -84.753 1.00 70.62 375 TYR A O 1
ATOM 2988 N N . GLU A 1 376 ? 53.751 6.064 -84.094 1.00 72.31 376 GLU A N 1
ATOM 2989 C CA . GLU A 1 376 ? 54.361 4.933 -84.806 1.00 72.31 376 GLU A CA 1
ATOM 2990 C C . GLU A 1 376 ? 54.381 5.157 -86.322 1.00 72.31 376 GLU A C 1
ATOM 2992 O O . GLU A 1 376 ? 55.440 5.031 -86.946 1.00 72.31 376 GLU A O 1
ATOM 2997 N N . VAL A 1 377 ? 53.274 5.639 -86.895 1.00 72.88 377 VAL A N 1
ATOM 2998 C CA . VAL A 1 377 ? 53.197 6.032 -88.315 1.00 72.88 377 VAL A CA 1
ATOM 2999 C C . VAL A 1 377 ? 54.230 7.117 -88.658 1.00 72.88 377 VAL A C 1
ATOM 3001 O O . VAL A 1 377 ? 54.920 7.059 -89.682 1.00 72.88 377 VAL A O 1
ATOM 3004 N N . LEU A 1 378 ? 54.381 8.127 -87.797 1.00 66.81 378 LEU A N 1
ATOM 3005 C CA . LEU A 1 378 ? 55.334 9.215 -88.023 1.00 66.81 378 LEU A CA 1
ATOM 3006 C C . LEU A 1 378 ? 56.799 8.764 -87.849 1.00 66.81 378 LEU A C 1
ATOM 3008 O O . LEU A 1 378 ? 57.678 9.278 -88.553 1.00 66.81 378 LEU A O 1
ATOM 3012 N N . LYS A 1 379 ? 57.066 7.787 -86.975 1.00 65.69 379 LYS A N 1
ATOM 3013 C CA . LYS A 1 379 ? 58.382 7.159 -86.772 1.00 65.69 379 LYS A CA 1
ATOM 3014 C C . LYS A 1 379 ? 58.827 6.361 -88.001 1.00 65.69 379 LYS A C 1
ATOM 3016 O O . LYS A 1 379 ? 59.969 6.528 -88.429 1.00 65.69 379 LYS A O 1
ATOM 3021 N N . GLU A 1 380 ? 57.942 5.568 -88.608 1.00 63.78 380 GLU A N 1
ATOM 3022 C CA . GLU A 1 380 ? 58.238 4.817 -89.842 1.00 63.78 380 GLU A CA 1
ATOM 3023 C C . GLU A 1 380 ? 58.557 5.736 -91.034 1.00 63.78 380 GLU A C 1
ATOM 3025 O O . GLU A 1 380 ? 59.390 5.408 -91.879 1.00 63.78 380 GLU A O 1
ATOM 3030 N N . SER A 1 381 ? 57.978 6.941 -91.065 1.00 60.25 381 SER A N 1
ATOM 3031 C CA . SER A 1 381 ? 58.238 7.945 -92.109 1.00 60.25 381 SER A CA 1
ATOM 3032 C C . SER A 1 381 ? 59.574 8.712 -91.976 1.00 60.25 381 SER A C 1
ATOM 30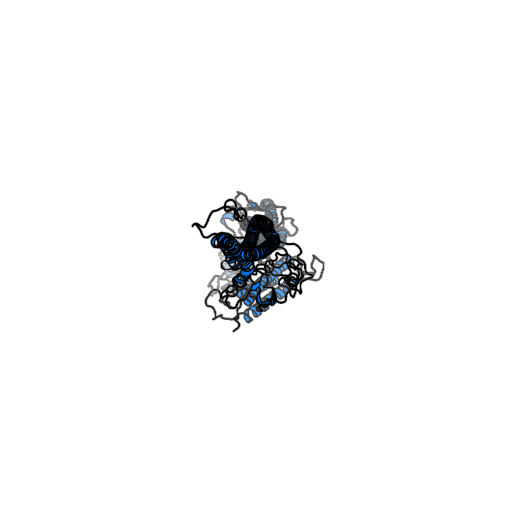34 O O . SER A 1 381 ? 59.832 9.625 -92.763 1.00 60.25 381 SER A O 1
ATOM 3036 N N . ASN A 1 382 ? 60.439 8.367 -91.006 1.00 55.44 382 ASN A N 1
ATOM 3037 C CA . ASN A 1 382 ? 61.734 9.018 -90.711 1.00 55.44 382 ASN A CA 1
ATOM 3038 C C . ASN A 1 382 ? 61.660 10.527 -90.367 1.00 55.44 382 ASN A C 1
ATOM 3040 O O . ASN A 1 382 ? 62.655 11.248 -90.471 1.00 55.44 382 ASN A O 1
ATOM 3044 N N . ARG A 1 383 ? 60.495 11.026 -89.928 1.00 53.81 383 ARG A N 1
ATOM 3045 C CA . ARG A 1 383 ? 60.271 12.449 -89.595 1.00 53.81 383 ARG A CA 1
ATOM 3046 C C . ARG A 1 383 ? 60.434 12.801 -88.108 1.00 53.81 383 ARG A C 1
ATOM 3048 O O . ARG A 1 383 ? 60.325 13.972 -87.762 1.00 53.81 383 ARG A O 1
ATOM 3055 N N . LEU A 1 384 ? 60.722 11.835 -87.228 1.00 54.91 384 LEU A N 1
ATOM 3056 C CA . LEU A 1 384 ? 60.833 12.049 -85.773 1.00 54.91 384 LEU A CA 1
ATOM 3057 C C . LEU A 1 384 ? 62.144 11.499 -85.181 1.00 54.91 384 LEU A C 1
ATOM 3059 O O . LEU A 1 384 ? 62.632 10.442 -85.577 1.00 54.91 384 LEU A O 1
ATOM 3063 N N . ARG A 1 385 ? 62.719 12.217 -84.202 1.00 54.41 385 ARG A N 1
ATOM 3064 C CA . ARG A 1 385 ? 63.941 11.832 -83.462 1.00 54.41 385 ARG A CA 1
ATOM 3065 C C . ARG A 1 385 ? 63.624 10.936 -82.249 1.00 54.41 385 ARG A C 1
ATOM 3067 O O . ARG A 1 385 ? 62.581 11.077 -81.619 1.00 54.41 385 ARG A O 1
ATOM 3074 N N . LYS A 1 386 ? 64.593 10.092 -81.853 1.00 51.72 386 LYS A N 1
ATOM 3075 C CA . LYS A 1 386 ? 64.560 9.169 -80.687 1.00 51.72 386 LYS A CA 1
ATOM 3076 C C . LYS A 1 386 ? 64.211 9.809 -79.326 1.00 51.72 386 LYS A C 1
ATOM 3078 O O . LYS A 1 386 ? 63.827 9.080 -78.422 1.00 51.72 386 LYS A O 1
ATOM 3083 N N . HIS A 1 387 ? 64.344 11.128 -79.161 1.00 48.72 387 HIS A N 1
ATOM 3084 C CA . HIS A 1 387 ? 64.076 11.816 -77.886 1.00 48.72 387 HIS A CA 1
ATOM 3085 C C . HIS A 1 387 ? 62.584 11.804 -77.490 1.00 48.72 387 HIS A C 1
ATOM 3087 O O . HIS A 1 387 ? 62.260 11.838 -76.311 1.00 48.72 387 HIS A O 1
ATOM 3093 N N . ASN A 1 388 ? 61.680 11.639 -78.460 1.00 54.81 388 ASN A N 1
ATOM 3094 C CA . ASN A 1 388 ? 60.229 11.733 -78.256 1.00 54.81 388 ASN A CA 1
ATOM 3095 C C . ASN A 1 388 ? 59.596 10.490 -77.600 1.00 54.81 388 ASN A C 1
ATOM 3097 O O . ASN A 1 388 ? 58.413 10.500 -77.284 1.00 54.81 388 ASN A O 1
ATOM 3101 N N . GLN A 1 389 ? 60.365 9.411 -77.414 1.00 57.38 389 GLN A N 1
ATOM 3102 C CA . GLN A 1 389 ? 59.886 8.191 -76.758 1.00 57.38 389 GLN A CA 1
ATOM 3103 C C . GLN A 1 389 ? 59.747 8.369 -75.235 1.00 57.38 389 GLN A C 1
ATOM 3105 O O . GLN A 1 389 ? 58.936 7.684 -74.623 1.00 57.38 389 GLN A O 1
ATOM 3110 N N . SER A 1 390 ? 60.483 9.316 -74.634 1.00 54.06 390 SER A N 1
ATOM 3111 C CA . SER A 1 390 ? 60.361 9.633 -73.203 1.00 54.06 390 SER A CA 1
ATOM 3112 C C . SER A 1 390 ? 58.964 10.158 -72.864 1.00 54.06 390 SER A C 1
ATOM 3114 O O . SER A 1 390 ? 58.332 9.642 -71.956 1.00 54.06 390 SER A O 1
ATOM 3116 N N . SER A 1 391 ? 58.432 11.087 -73.664 1.00 56.03 391 SER A N 1
ATOM 3117 C CA . SER A 1 391 ? 57.122 11.705 -73.415 1.00 56.03 391 SER A CA 1
ATOM 3118 C C . SER A 1 391 ? 55.941 10.732 -73.536 1.00 56.03 391 SER A C 1
ATOM 3120 O O . SER A 1 391 ? 54.913 10.947 -72.905 1.00 56.03 391 SER A O 1
ATOM 3122 N N . LEU A 1 392 ? 56.066 9.663 -74.335 1.00 59.06 392 LEU A N 1
ATOM 3123 C CA . LEU A 1 392 ? 55.057 8.595 -74.392 1.00 59.06 392 LEU A CA 1
ATOM 3124 C C . LEU A 1 392 ? 55.138 7.669 -73.174 1.00 59.06 392 LEU A C 1
ATOM 3126 O O . LEU A 1 392 ? 54.103 7.257 -72.662 1.00 59.06 392 LEU A O 1
ATOM 3130 N N . ASN A 1 393 ? 56.349 7.389 -72.683 1.00 56.41 393 ASN A N 1
ATOM 3131 C CA . ASN A 1 393 ? 56.533 6.634 -71.444 1.00 56.41 393 ASN A CA 1
ATOM 3132 C C . ASN A 1 393 ? 55.995 7.412 -70.226 1.00 56.41 393 ASN A C 1
ATOM 3134 O O . ASN A 1 393 ? 55.446 6.801 -69.314 1.00 56.41 393 ASN A O 1
ATOM 3138 N N . ASP A 1 394 ? 56.109 8.745 -70.225 1.00 53.97 394 ASP A N 1
ATOM 3139 C CA . ASP A 1 394 ? 55.564 9.604 -69.163 1.00 53.97 394 ASP A CA 1
ATOM 3140 C C . ASP A 1 394 ? 54.021 9.578 -69.139 1.00 53.97 394 ASP A C 1
ATOM 3142 O O . ASP A 1 394 ? 53.416 9.566 -68.068 1.00 53.97 394 ASP A O 1
ATOM 3146 N N . LEU A 1 395 ? 53.376 9.508 -70.313 1.00 58.62 395 LEU A N 1
ATOM 3147 C CA . LEU A 1 395 ? 51.922 9.332 -70.440 1.00 58.62 395 LEU A CA 1
ATOM 3148 C C . LEU A 1 395 ? 51.453 7.948 -69.974 1.00 58.62 395 LEU A C 1
ATOM 3150 O O . LEU A 1 395 ? 50.428 7.851 -69.302 1.00 58.62 395 LEU A O 1
ATOM 3154 N N . ASP A 1 396 ? 52.208 6.895 -70.296 1.00 56.66 396 ASP A N 1
ATOM 3155 C CA . ASP A 1 396 ? 51.925 5.537 -69.817 1.00 56.66 396 ASP A CA 1
ATOM 3156 C C . ASP A 1 396 ? 52.031 5.434 -68.298 1.00 56.66 396 ASP A C 1
ATOM 3158 O O . ASP A 1 396 ? 51.193 4.800 -67.660 1.00 56.66 396 ASP A O 1
ATOM 3162 N N . PHE A 1 397 ? 53.032 6.089 -67.708 1.00 52.09 397 PHE A N 1
ATOM 3163 C CA . PHE A 1 397 ? 53.189 6.149 -66.259 1.00 52.09 397 PHE A CA 1
ATOM 3164 C C . PHE A 1 397 ? 52.042 6.922 -65.589 1.00 52.09 397 PHE A C 1
ATOM 3166 O O . PHE A 1 397 ? 51.523 6.487 -64.561 1.00 52.09 397 PHE A O 1
ATOM 3173 N N . LEU A 1 398 ? 51.604 8.033 -66.192 1.00 54.09 398 LEU A N 1
ATOM 3174 C CA . LEU A 1 398 ? 50.479 8.831 -65.703 1.00 54.09 398 LEU A CA 1
ATOM 3175 C C . LEU A 1 398 ? 49.161 8.039 -65.715 1.00 54.09 398 LEU A C 1
ATOM 3177 O O . LEU A 1 398 ? 48.458 8.006 -64.707 1.00 54.09 398 LEU A O 1
ATOM 3181 N N . ILE A 1 399 ? 48.851 7.369 -66.829 1.00 60.28 399 ILE A N 1
ATOM 3182 C CA . ILE A 1 399 ? 47.668 6.506 -66.949 1.00 60.28 399 ILE A CA 1
ATOM 3183 C C . ILE A 1 399 ? 47.742 5.338 -65.975 1.00 60.28 399 ILE A C 1
ATOM 3185 O O . ILE A 1 399 ? 46.744 5.023 -65.337 1.00 60.28 399 ILE A O 1
ATOM 3189 N N . PHE A 1 400 ? 48.909 4.705 -65.838 1.00 52.88 400 PHE A N 1
ATOM 3190 C CA . PHE A 1 400 ? 49.097 3.623 -64.879 1.00 52.88 400 PHE A CA 1
ATOM 3191 C C . PHE A 1 400 ? 48.768 4.088 -63.453 1.00 52.88 400 PHE A C 1
ATOM 3193 O O . PHE A 1 400 ? 47.982 3.439 -62.772 1.00 52.88 400 PHE A O 1
ATOM 3200 N N . GLY A 1 401 ? 49.259 5.260 -63.032 1.00 50.88 401 GLY A N 1
ATOM 3201 C CA . GLY A 1 401 ? 48.909 5.840 -61.730 1.00 50.88 401 GLY A CA 1
ATOM 3202 C C . GLY A 1 401 ? 47.412 6.139 -61.565 1.00 50.88 401 GLY A C 1
ATOM 3203 O O . GLY A 1 401 ? 46.851 5.909 -60.496 1.00 50.88 401 GLY A O 1
ATOM 3204 N N . MET A 1 402 ? 46.739 6.601 -62.623 1.00 60.62 402 MET A N 1
ATOM 3205 C CA . MET A 1 402 ? 45.291 6.850 -62.607 1.00 60.62 402 MET A CA 1
ATOM 3206 C C . MET A 1 402 ? 44.466 5.555 -62.576 1.00 60.62 402 MET A C 1
ATOM 3208 O O . MET A 1 402 ? 43.455 5.504 -61.882 1.00 60.62 402 MET A O 1
ATOM 3212 N N . LYS A 1 403 ? 44.910 4.495 -63.265 1.00 58.03 403 LYS A N 1
ATOM 3213 C CA . LYS A 1 403 ? 44.313 3.149 -63.211 1.00 58.03 403 LYS A CA 1
ATOM 3214 C C . LYS A 1 403 ? 44.417 2.535 -61.826 1.00 58.03 403 LYS A C 1
ATOM 3216 O O . LYS A 1 403 ? 43.432 1.998 -61.333 1.00 58.03 403 LYS A O 1
ATOM 3221 N N . GLU A 1 404 ? 45.583 2.639 -61.195 1.00 50.25 404 GLU A N 1
ATOM 3222 C CA . GLU A 1 404 ? 45.779 2.203 -59.809 1.00 50.25 404 GLU A CA 1
ATOM 3223 C C . GLU A 1 404 ? 44.879 3.008 -58.857 1.00 50.25 404 GLU A C 1
ATOM 3225 O O . GLU A 1 404 ? 44.239 2.439 -57.975 1.00 50.25 404 GLU A O 1
ATOM 3230 N N . GLY A 1 405 ? 44.734 4.319 -59.089 1.00 53.22 405 GLY A N 1
ATOM 3231 C CA . GLY A 1 405 ? 43.785 5.169 -58.364 1.00 53.22 405 GLY A CA 1
ATOM 3232 C C . GLY A 1 405 ? 42.323 4.744 -58.545 1.00 53.22 405 GLY A C 1
ATOM 3233 O O . GLY A 1 405 ? 41.604 4.584 -57.560 1.00 53.22 405 GLY A O 1
ATOM 3234 N N . ALA A 1 406 ? 41.888 4.503 -59.784 1.00 59.72 406 ALA A N 1
ATOM 3235 C CA . ALA A 1 406 ? 40.538 4.039 -60.107 1.00 59.72 406 ALA A CA 1
ATOM 3236 C C . ALA A 1 406 ? 40.254 2.651 -59.512 1.00 59.72 406 ALA A C 1
ATOM 3238 O O . ALA A 1 406 ? 39.196 2.434 -58.922 1.00 59.72 406 ALA A O 1
ATOM 3239 N N . MET A 1 407 ? 41.217 1.728 -59.596 1.00 56.19 407 MET A N 1
ATOM 3240 C CA . MET A 1 407 ? 41.130 0.406 -58.978 1.00 56.19 407 MET A CA 1
ATOM 3241 C C . MET A 1 407 ? 41.018 0.509 -57.459 1.00 56.19 407 MET A C 1
ATOM 3243 O O . MET A 1 407 ? 40.212 -0.196 -56.862 1.00 56.19 407 MET A O 1
ATOM 3247 N N . ALA A 1 408 ? 41.768 1.406 -56.825 1.00 53.28 408 ALA A N 1
ATOM 3248 C CA . ALA A 1 408 ? 41.699 1.582 -55.384 1.00 53.28 408 ALA A CA 1
ATOM 3249 C C . ALA A 1 408 ? 40.383 2.240 -54.929 1.00 53.28 408 ALA A C 1
ATOM 3251 O O . ALA A 1 408 ? 39.832 1.847 -53.904 1.00 53.28 408 ALA A O 1
ATOM 3252 N N . PHE A 1 409 ? 39.828 3.176 -55.707 1.00 59.12 409 PHE A N 1
ATOM 3253 C CA . PHE A 1 409 ? 38.483 3.707 -55.461 1.00 59.12 409 PHE A CA 1
ATOM 3254 C C . PHE A 1 409 ? 37.392 2.641 -55.628 1.00 59.12 409 PHE A C 1
ATOM 3256 O O . PHE A 1 409 ? 36.454 2.607 -54.840 1.00 59.12 409 PHE A O 1
ATOM 3263 N N . ARG A 1 410 ? 37.538 1.717 -56.584 1.00 58.44 410 ARG A N 1
ATOM 3264 C CA . ARG A 1 410 ? 36.653 0.545 -56.699 1.00 58.44 410 ARG A CA 1
ATOM 3265 C C . ARG A 1 410 ? 36.838 -0.436 -55.542 1.00 58.44 410 ARG A C 1
ATOM 3267 O O . ARG A 1 410 ? 35.856 -0.922 -55.003 1.00 58.44 410 ARG A O 1
ATOM 3274 N N . LEU A 1 411 ? 38.071 -0.658 -55.085 1.00 51.62 411 LEU A N 1
ATOM 3275 C CA . LEU A 1 411 ? 38.355 -1.529 -53.943 1.00 51.62 411 LEU A CA 1
ATOM 3276 C C . LEU A 1 411 ? 37.714 -1.008 -52.652 1.00 51.62 411 LEU A C 1
ATOM 3278 O O . LEU A 1 411 ? 37.379 -1.797 -51.783 1.00 51.62 411 LEU A O 1
ATOM 3282 N N . VAL A 1 412 ? 37.507 0.301 -52.520 1.00 51.25 412 VAL A N 1
ATOM 3283 C CA . VAL A 1 412 ? 36.730 0.890 -51.421 1.00 51.25 412 VAL A CA 1
ATOM 3284 C C . VAL A 1 412 ? 35.238 0.535 -51.526 1.00 51.25 412 VAL A C 1
ATOM 3286 O O . VAL A 1 412 ? 34.619 0.254 -50.497 1.00 51.25 412 VAL A O 1
ATOM 3289 N N . SER A 1 413 ? 34.676 0.493 -52.738 1.00 49.31 413 SER A N 1
ATOM 3290 C CA . SER A 1 413 ? 33.324 -0.028 -52.991 1.00 49.31 413 SER A CA 1
ATOM 3291 C C . SER A 1 413 ? 33.227 -1.535 -52.713 1.00 49.31 413 SER A C 1
ATOM 3293 O O . SER A 1 413 ? 32.275 -1.966 -52.066 1.00 49.31 413 SER A O 1
ATOM 3295 N N . ASP A 1 414 ? 34.235 -2.318 -53.109 1.00 50.59 414 ASP A N 1
ATOM 3296 C CA . ASP A 1 414 ? 34.256 -3.782 -52.951 1.00 50.59 414 ASP A CA 1
ATOM 3297 C C . ASP A 1 414 ? 34.578 -4.221 -51.510 1.00 50.59 414 ASP A C 1
ATOM 3299 O O . ASP A 1 414 ? 34.038 -5.196 -50.998 1.00 50.59 414 ASP A O 1
ATOM 3303 N N . ALA A 1 415 ? 35.429 -3.489 -50.789 1.00 46.50 415 ALA A N 1
ATOM 3304 C CA . ALA A 1 415 ? 35.843 -3.840 -49.431 1.00 46.50 415 ALA A CA 1
ATOM 3305 C C . ALA A 1 415 ? 34.755 -3.618 -48.363 1.00 46.50 415 ALA A C 1
ATOM 3307 O O . ALA A 1 415 ? 34.936 -4.005 -47.204 1.00 46.50 415 ALA A O 1
ATOM 3308 N N . LEU A 1 416 ? 33.594 -3.083 -48.750 1.00 43.38 416 LEU A N 1
ATOM 3309 C CA . LEU A 1 416 ? 32.365 -3.211 -47.966 1.00 43.38 416 LEU A CA 1
ATOM 3310 C C . LEU A 1 416 ? 32.006 -4.694 -47.725 1.00 43.38 416 LEU A C 1
ATOM 3312 O O . LEU A 1 416 ? 31.473 -5.016 -46.662 1.00 43.38 416 LEU A O 1
ATOM 3316 N N . GLU A 1 417 ? 32.404 -5.606 -48.619 1.00 39.88 417 GLU A N 1
ATOM 3317 C CA . GLU A 1 417 ? 32.203 -7.057 -48.494 1.00 39.88 417 GLU A CA 1
ATOM 3318 C C . GLU A 1 417 ? 33.007 -7.676 -47.324 1.00 39.88 417 GLU A C 1
ATOM 3320 O O . GLU A 1 417 ? 32.557 -8.620 -46.681 1.00 39.88 417 GLU A O 1
ATOM 3325 N N . PHE A 1 418 ? 34.152 -7.096 -46.933 1.00 35.97 418 PHE A N 1
ATOM 3326 C CA . PHE A 1 418 ? 34.958 -7.577 -45.792 1.00 35.97 418 PHE A CA 1
ATOM 3327 C C . PHE A 1 418 ? 34.380 -7.179 -44.421 1.00 35.97 418 PHE A C 1
ATOM 3329 O O . PHE A 1 418 ? 34.806 -7.689 -43.384 1.00 35.97 418 PHE A O 1
ATOM 3336 N N . SER A 1 419 ? 33.410 -6.257 -44.392 1.00 38.53 419 SER A N 1
ATOM 3337 C CA . SER A 1 419 ? 32.726 -5.835 -43.162 1.00 38.53 419 SER A CA 1
ATOM 3338 C C . SER A 1 419 ? 31.572 -6.761 -42.751 1.00 38.53 419 SER A C 1
ATOM 3340 O O . SER A 1 419 ? 31.068 -6.647 -41.633 1.00 38.53 419 SER A O 1
ATOM 3342 N N . ILE A 1 420 ? 31.218 -7.718 -43.617 1.00 34.44 420 ILE A N 1
ATOM 3343 C CA . ILE A 1 420 ? 30.110 -8.668 -43.454 1.00 34.44 420 ILE A CA 1
ATOM 3344 C C . ILE A 1 420 ? 30.286 -9.541 -42.197 1.00 34.44 420 ILE A C 1
ATOM 3346 O O . ILE A 1 420 ? 29.363 -9.623 -41.384 1.00 34.44 420 ILE A O 1
ATOM 3350 N N . ASP A 1 421 ? 31.486 -10.077 -41.945 1.00 35.59 421 ASP A N 1
ATOM 3351 C CA . ASP A 1 421 ? 31.755 -10.899 -40.749 1.00 35.59 421 ASP A CA 1
ATOM 3352 C C . ASP A 1 421 ? 31.623 -10.100 -39.433 1.00 35.59 421 ASP A C 1
ATOM 3354 O O . ASP A 1 421 ? 31.191 -10.627 -38.409 1.00 35.59 421 ASP A O 1
ATOM 3358 N N . ALA A 1 422 ? 31.934 -8.798 -39.444 1.00 35.22 422 ALA A N 1
ATOM 3359 C CA . ALA A 1 422 ? 31.857 -7.941 -38.255 1.00 35.22 422 ALA A CA 1
ATOM 3360 C C . ALA A 1 422 ? 30.421 -7.497 -37.913 1.00 35.22 422 ALA A C 1
ATOM 3362 O O . ALA A 1 422 ? 30.144 -7.132 -36.766 1.00 35.22 422 ALA A O 1
ATOM 3363 N N . VAL A 1 423 ? 29.513 -7.517 -38.894 1.00 35.81 423 VAL A N 1
ATOM 3364 C CA . VAL A 1 423 ? 28.087 -7.217 -38.705 1.00 35.81 423 VAL A CA 1
ATOM 3365 C C . VAL A 1 423 ? 27.291 -8.455 -38.306 1.00 35.81 423 VAL A C 1
ATOM 3367 O O . VAL A 1 423 ? 26.385 -8.333 -37.479 1.00 35.81 423 VAL A O 1
ATOM 3370 N N . ALA A 1 424 ? 27.644 -9.640 -38.807 1.00 34.66 424 ALA A N 1
ATOM 3371 C CA . ALA A 1 424 ? 27.070 -10.896 -38.324 1.00 34.66 424 ALA A CA 1
ATOM 3372 C C . ALA A 1 424 ? 27.295 -11.069 -36.801 1.00 34.66 424 ALA A C 1
ATOM 3374 O O . ALA A 1 424 ? 26.387 -11.478 -36.078 1.00 34.66 424 ALA A O 1
ATOM 3375 N N . GLU A 1 425 ? 28.446 -10.616 -36.279 1.00 35.53 425 GLU A N 1
ATOM 3376 C CA . GLU A 1 425 ? 28.737 -10.498 -34.834 1.00 35.53 425 GLU A CA 1
ATOM 3377 C C . GLU A 1 425 ? 27.941 -9.385 -34.106 1.00 35.53 425 GLU A C 1
ATOM 3379 O O . GLU A 1 425 ? 27.889 -9.347 -32.872 1.00 35.53 425 GLU A O 1
ATOM 3384 N N . GLY A 1 426 ? 27.352 -8.448 -34.855 1.00 36.72 426 GLY A N 1
ATOM 3385 C CA . GLY A 1 426 ? 26.608 -7.283 -34.370 1.00 36.72 426 GLY A CA 1
ATOM 3386 C C . GLY A 1 426 ? 25.119 -7.536 -34.130 1.00 36.72 426 GLY A C 1
ATOM 3387 O O . GLY A 1 426 ? 24.455 -6.663 -33.563 1.00 36.72 426 GLY A O 1
ATOM 3388 N N . VAL A 1 427 ? 24.599 -8.715 -34.505 1.00 39.66 427 VAL A N 1
ATOM 3389 C CA . VAL A 1 427 ? 23.250 -9.148 -34.123 1.00 39.66 427 VAL A CA 1
ATOM 3390 C C . VAL A 1 427 ? 23.203 -9.211 -32.590 1.00 39.66 427 VAL A C 1
ATOM 3392 O O . VAL A 1 427 ? 23.954 -9.969 -31.973 1.00 39.66 427 VAL A O 1
ATOM 3395 N N . PRO A 1 428 ? 22.382 -8.374 -31.937 1.00 37.50 428 PRO A N 1
ATOM 3396 C CA . PRO A 1 428 ? 22.395 -8.248 -30.490 1.00 37.50 428 PRO A CA 1
ATOM 3397 C C . PRO A 1 428 ? 22.000 -9.575 -29.848 1.00 37.50 428 PRO A C 1
ATOM 3399 O O . PRO A 1 428 ? 20.881 -10.045 -30.004 1.00 37.50 428 PRO A O 1
ATOM 3402 N N . THR A 1 429 ? 22.923 -10.181 -29.104 1.00 35.94 429 THR A N 1
ATOM 3403 C CA . THR A 1 429 ? 22.677 -11.479 -28.468 1.00 35.94 429 THR A CA 1
ATOM 3404 C C . THR A 1 429 ? 21.912 -11.351 -27.150 1.00 35.94 429 THR A C 1
ATOM 3406 O O . THR A 1 429 ? 21.326 -12.324 -26.705 1.00 35.94 429 THR A O 1
ATOM 3409 N N . ILE A 1 430 ? 21.904 -10.173 -26.503 1.00 33.38 430 ILE A N 1
ATOM 3410 C CA . ILE A 1 430 ? 21.212 -9.921 -25.223 1.00 33.38 430 ILE A CA 1
ATOM 3411 C C . ILE A 1 430 ? 20.823 -8.434 -25.122 1.00 33.38 430 ILE A C 1
ATOM 3413 O O . ILE A 1 430 ? 21.691 -7.562 -25.084 1.00 33.38 430 ILE A O 1
ATOM 3417 N N . PHE A 1 431 ? 19.531 -8.128 -24.983 1.00 36.66 431 PHE A N 1
ATOM 3418 C CA . PHE A 1 431 ? 19.044 -6.774 -24.690 1.00 36.66 431 PHE A CA 1
ATOM 3419 C C . PHE A 1 431 ? 18.614 -6.660 -23.223 1.00 36.66 431 PHE A C 1
ATOM 3421 O O . PHE A 1 431 ? 17.455 -6.899 -22.908 1.00 36.66 431 PHE A O 1
ATOM 3428 N N . GLY A 1 432 ? 19.506 -6.296 -22.290 1.00 32.19 432 GLY A N 1
ATOM 3429 C CA . GLY A 1 432 ? 19.017 -6.060 -20.918 1.00 32.19 432 GLY A CA 1
ATOM 3430 C C . GLY A 1 432 ? 19.987 -5.982 -19.740 1.00 32.19 432 GLY A C 1
ATOM 3431 O O . GLY A 1 432 ? 19.538 -5.664 -18.634 1.00 32.19 432 GLY A O 1
ATOM 3432 N N . THR A 1 433 ? 21.293 -6.207 -19.906 1.00 30.41 433 THR A N 1
ATOM 3433 C CA . THR A 1 433 ? 22.272 -6.041 -18.811 1.00 30.41 433 THR A CA 1
ATOM 3434 C C . THR A 1 433 ? 23.527 -5.288 -19.246 1.00 30.41 433 THR A C 1
ATOM 3436 O O . THR A 1 433 ? 23.848 -5.169 -20.427 1.00 30.41 433 THR A O 1
ATOM 3439 N N . SER A 1 434 ? 24.209 -4.702 -18.258 1.00 31.27 434 SER A N 1
ATOM 3440 C CA . SER A 1 434 ? 25.274 -3.696 -18.379 1.00 31.27 434 SER A CA 1
ATOM 3441 C C . SER A 1 434 ? 26.558 -4.150 -19.083 1.00 31.27 434 SER A C 1
ATOM 3443 O O . SER A 1 434 ? 27.535 -3.407 -19.067 1.00 31.27 434 SER A O 1
ATOM 3445 N N . THR A 1 435 ? 26.592 -5.341 -19.675 1.00 29.59 435 THR A N 1
ATOM 3446 C CA . THR A 1 435 ? 27.793 -5.915 -20.291 1.00 29.59 435 THR A CA 1
ATOM 3447 C C . THR A 1 435 ? 27.695 -6.125 -21.800 1.00 29.59 435 THR A C 1
ATOM 3449 O O . THR A 1 435 ? 28.750 -6.286 -22.406 1.00 29.59 435 THR A O 1
ATOM 3452 N N . ASP A 1 436 ? 26.509 -6.046 -22.430 1.00 32.00 436 ASP A N 1
ATOM 3453 C CA . ASP A 1 436 ? 26.387 -6.433 -23.852 1.00 32.00 436 ASP A CA 1
ATOM 3454 C C . ASP A 1 436 ? 25.567 -5.516 -24.777 1.00 32.00 436 ASP A C 1
ATOM 3456 O O . ASP A 1 436 ? 25.456 -5.766 -25.972 1.00 32.00 436 ASP A O 1
ATOM 3460 N N . ALA A 1 437 ? 25.113 -4.355 -24.297 1.00 34.97 437 ALA A N 1
ATOM 3461 C CA . ALA A 1 437 ? 24.594 -3.298 -25.182 1.00 34.97 437 ALA A CA 1
ATOM 3462 C C . ALA A 1 437 ? 25.678 -2.682 -26.097 1.00 34.97 437 ALA A C 1
ATOM 3464 O O . ALA A 1 437 ? 25.389 -1.851 -26.954 1.00 34.97 437 ALA A O 1
ATOM 3465 N N . ALA A 1 438 ? 26.940 -3.068 -25.891 1.00 31.66 438 ALA A N 1
ATOM 3466 C CA . ALA A 1 438 ? 28.067 -2.620 -26.685 1.00 31.66 438 ALA A CA 1
ATOM 3467 C C . ALA A 1 438 ? 28.301 -3.476 -27.938 1.00 31.66 438 ALA A C 1
ATOM 3469 O O . ALA A 1 438 ? 29.110 -3.057 -28.745 1.00 31.66 438 ALA A O 1
ATOM 3470 N N . LYS A 1 439 ? 27.667 -4.642 -28.135 1.00 35.56 439 LYS A N 1
ATOM 3471 C CA . LYS A 1 439 ? 27.879 -5.469 -29.345 1.00 35.56 439 LYS A CA 1
ATOM 3472 C C . LYS A 1 439 ? 27.415 -4.818 -30.654 1.00 35.56 439 LYS A C 1
ATOM 3474 O O . LYS A 1 439 ? 28.266 -4.686 -31.533 1.00 35.56 439 LYS A O 1
ATOM 3479 N N . PRO A 1 440 ? 26.172 -4.302 -30.778 1.00 34.22 440 PRO A N 1
ATOM 3480 C CA . PRO A 1 440 ? 25.775 -3.553 -31.974 1.00 34.22 440 PRO A CA 1
ATOM 3481 C C . PRO A 1 440 ? 26.640 -2.297 -32.164 1.00 34.22 440 PRO A C 1
ATOM 3483 O O . PRO A 1 440 ? 27.025 -1.971 -33.279 1.00 34.22 440 PRO A O 1
ATOM 3486 N N . VAL A 1 441 ? 27.048 -1.653 -31.062 1.00 32.69 441 VAL A N 1
ATOM 3487 C CA . VAL A 1 441 ? 27.963 -0.497 -31.067 1.00 32.69 441 VAL A CA 1
ATOM 3488 C C . VAL A 1 441 ? 29.404 -0.882 -31.465 1.00 32.69 441 VAL A C 1
ATOM 3490 O O . VAL A 1 441 ? 30.111 -0.093 -32.078 1.00 32.69 441 VAL A O 1
ATOM 3493 N N . LYS A 1 442 ? 29.877 -2.089 -31.133 1.00 32.03 442 LYS A N 1
ATOM 3494 C CA . LYS A 1 442 ? 31.234 -2.583 -31.435 1.00 32.03 442 LYS A CA 1
ATOM 3495 C C . LYS A 1 442 ? 31.352 -3.093 -32.871 1.00 32.03 442 LYS A C 1
ATOM 3497 O O . LYS A 1 442 ? 32.418 -2.919 -33.459 1.00 32.03 442 LYS A O 1
ATOM 3502 N N . GLY A 1 443 ? 30.291 -3.691 -33.420 1.00 33.91 443 GLY A N 1
ATOM 3503 C CA . GLY A 1 443 ? 30.220 -4.096 -34.828 1.00 33.91 443 GLY A CA 1
ATOM 3504 C C . GLY A 1 443 ? 30.268 -2.891 -35.771 1.00 33.91 443 GLY A C 1
ATOM 3505 O O . GLY A 1 443 ? 31.030 -2.892 -36.736 1.00 33.91 443 GLY A O 1
ATOM 3506 N N . THR A 1 444 ? 29.561 -1.804 -35.433 1.00 29.80 444 THR A N 1
ATOM 3507 C CA . THR A 1 444 ? 29.580 -0.562 -36.224 1.00 29.80 444 THR A CA 1
ATOM 3508 C C . THR A 1 444 ? 30.908 0.195 -36.123 1.00 29.80 444 THR A C 1
ATOM 3510 O O . THR A 1 444 ? 31.449 0.615 -37.141 1.00 29.80 444 THR A O 1
ATOM 3513 N N . ILE A 1 445 ? 31.532 0.298 -34.943 1.00 30.02 445 ILE A N 1
ATOM 3514 C CA . ILE A 1 445 ? 32.797 1.051 -34.795 1.00 30.02 445 ILE A CA 1
ATOM 3515 C C . ILE A 1 445 ? 33.974 0.422 -35.575 1.00 30.02 445 ILE A C 1
ATOM 3517 O O . ILE A 1 445 ? 34.817 1.155 -36.094 1.00 30.02 445 ILE A O 1
ATOM 3521 N N . LYS A 1 446 ? 34.054 -0.914 -35.701 1.00 32.53 446 LYS A N 1
ATOM 3522 C CA . LYS A 1 446 ? 35.190 -1.588 -36.374 1.00 32.53 446 LYS A CA 1
ATOM 3523 C C . LYS A 1 446 ? 35.303 -1.267 -37.869 1.00 32.53 446 LYS A C 1
ATOM 3525 O O . LYS A 1 446 ? 36.407 -1.291 -38.404 1.00 32.53 446 LYS A O 1
ATOM 3530 N N . SER A 1 447 ? 34.192 -0.971 -38.540 1.00 31.86 447 SER A N 1
ATOM 3531 C CA . SER A 1 447 ? 34.165 -0.848 -40.000 1.00 31.86 447 SER A CA 1
ATOM 3532 C C . SER A 1 447 ? 34.422 0.586 -40.504 1.00 31.86 447 SER A C 1
ATOM 3534 O O . SER A 1 447 ? 34.786 0.762 -41.663 1.00 31.86 447 SER A O 1
ATOM 3536 N N . THR A 1 448 ? 34.288 1.605 -39.647 1.00 29.17 448 THR A N 1
ATOM 3537 C CA . THR A 1 448 ? 34.488 3.021 -40.013 1.00 29.17 448 THR A CA 1
ATOM 3538 C C . THR A 1 448 ? 35.978 3.373 -40.171 1.00 29.17 448 THR A C 1
ATOM 3540 O O . THR A 1 448 ? 36.359 4.113 -41.070 1.00 29.17 448 THR A O 1
ATOM 3543 N N . GLY A 1 449 ? 36.868 2.752 -39.382 1.00 31.77 449 GLY A N 1
ATOM 3544 C CA . GLY A 1 449 ? 38.321 2.974 -39.494 1.00 31.77 449 GLY A CA 1
ATOM 3545 C C . GLY A 1 449 ? 38.965 2.395 -40.762 1.00 31.77 449 GLY A C 1
ATOM 3546 O O . GLY A 1 449 ? 40.028 2.850 -41.177 1.00 31.77 449 GLY A O 1
ATOM 3547 N N . PHE A 1 450 ? 38.322 1.407 -41.389 1.00 33.56 450 PHE A N 1
ATOM 3548 C CA . PHE A 1 450 ? 38.821 0.754 -42.598 1.00 33.56 450 PHE A CA 1
ATOM 3549 C C . PHE A 1 450 ? 38.646 1.629 -43.851 1.00 33.56 450 PHE A C 1
ATOM 3551 O O . PHE A 1 450 ? 39.543 1.681 -44.686 1.00 33.56 450 PHE A O 1
ATOM 3558 N N . PHE A 1 451 ? 37.526 2.349 -43.968 1.00 32.53 451 PHE A N 1
ATOM 3559 C CA . PHE A 1 451 ? 37.220 3.186 -45.134 1.00 32.53 451 PHE A CA 1
ATOM 3560 C C . PHE A 1 451 ? 38.178 4.383 -45.243 1.00 32.53 451 PHE A C 1
ATOM 3562 O O . PHE A 1 451 ? 38.819 4.577 -46.276 1.00 32.53 451 PHE A O 1
ATOM 3569 N N . LEU A 1 452 ? 38.366 5.114 -44.136 1.00 30.97 452 LEU A N 1
ATOM 3570 C CA . LEU A 1 452 ? 39.371 6.178 -44.011 1.00 30.97 452 LEU A CA 1
ATOM 3571 C C . LEU A 1 452 ? 40.788 5.676 -44.340 1.00 30.97 452 LEU A C 1
ATOM 3573 O O . LEU A 1 452 ? 41.528 6.350 -45.054 1.00 30.97 452 LEU A O 1
ATOM 3577 N N . TRP A 1 453 ? 41.147 4.477 -43.866 1.00 37.78 453 TRP A N 1
ATOM 3578 C CA . TRP A 1 453 ? 42.432 3.833 -44.161 1.00 37.78 453 TRP A CA 1
ATOM 3579 C C . TRP A 1 453 ? 42.593 3.458 -45.644 1.00 37.78 453 TRP A C 1
ATOM 3581 O O . TRP A 1 453 ? 43.656 3.674 -46.227 1.00 37.78 453 TRP A O 1
ATOM 3591 N N . ALA A 1 454 ? 41.555 2.912 -46.278 1.00 34.88 454 ALA A N 1
ATOM 3592 C CA . ALA A 1 454 ? 41.603 2.493 -47.676 1.00 34.88 454 ALA A CA 1
ATOM 3593 C C . ALA A 1 454 ? 41.721 3.702 -48.622 1.00 34.88 454 ALA A C 1
ATOM 3595 O O . ALA A 1 454 ? 42.564 3.701 -49.518 1.00 34.88 454 ALA A O 1
ATOM 3596 N N . VAL A 1 455 ? 40.965 4.776 -48.362 1.00 37.22 455 VAL A N 1
ATOM 3597 C CA . VAL A 1 455 ? 41.056 6.039 -49.116 1.00 37.22 455 VAL A CA 1
ATOM 3598 C C . VAL A 1 455 ? 42.418 6.718 -48.908 1.00 37.22 455 VAL A C 1
ATOM 3600 O O . VAL A 1 455 ? 43.000 7.226 -49.870 1.00 37.22 455 VAL A O 1
ATOM 3603 N N . SER A 1 456 ? 42.983 6.693 -47.691 1.00 36.31 456 SER A N 1
ATOM 3604 C CA . SER A 1 456 ? 44.304 7.286 -47.427 1.00 36.31 456 SER A CA 1
ATOM 3605 C C . SER A 1 456 ? 45.443 6.548 -48.140 1.00 36.31 456 SER A C 1
ATOM 3607 O O . SER A 1 456 ? 46.404 7.179 -48.581 1.00 36.31 456 SER A O 1
ATOM 3609 N N . LYS A 1 457 ? 45.330 5.224 -48.321 1.00 38.81 457 LYS A N 1
ATOM 3610 C CA . LYS A 1 457 ? 46.319 4.418 -49.057 1.00 38.81 457 LYS A CA 1
ATOM 3611 C C . LYS A 1 457 ? 46.406 4.772 -50.545 1.00 38.81 457 LYS A C 1
ATOM 3613 O O . LYS A 1 457 ? 47.484 4.652 -51.120 1.00 38.81 457 LYS A O 1
ATOM 3618 N N . VAL A 1 458 ? 45.329 5.281 -51.148 1.00 38.47 458 VAL A N 1
ATOM 3619 C CA . VAL A 1 458 ? 45.317 5.763 -52.546 1.00 38.47 458 VAL A CA 1
ATOM 3620 C C . VAL A 1 458 ? 46.186 7.009 -52.718 1.00 38.47 458 VAL A C 1
ATOM 3622 O O . VAL A 1 458 ? 46.914 7.131 -53.703 1.00 38.47 458 VAL A O 1
ATOM 3625 N N . VAL A 1 459 ? 46.147 7.922 -51.741 1.00 37.44 459 VAL A N 1
ATOM 3626 C CA . VAL A 1 459 ? 46.963 9.150 -51.731 1.00 37.44 459 VAL A CA 1
ATOM 3627 C C . VAL A 1 459 ? 48.449 8.819 -51.551 1.00 37.44 459 VAL A C 1
ATOM 3629 O O . VAL A 1 459 ? 49.294 9.446 -52.182 1.00 37.44 459 VAL A O 1
ATOM 3632 N N . GLU A 1 460 ? 48.768 7.805 -50.739 1.00 35.06 460 GLU A N 1
ATOM 3633 C CA . GLU A 1 460 ? 50.140 7.306 -50.559 1.00 35.06 460 GLU A CA 1
ATOM 3634 C C . GLU A 1 460 ? 50.678 6.588 -51.811 1.00 35.06 460 GLU A C 1
ATOM 3636 O O . GLU A 1 460 ? 51.830 6.791 -52.183 1.00 35.06 460 GLU A O 1
ATOM 3641 N N . ALA A 1 461 ? 49.855 5.779 -52.488 1.00 33.19 461 ALA A N 1
ATOM 3642 C CA . ALA A 1 461 ? 50.289 4.953 -53.619 1.00 33.19 461 ALA A CA 1
ATOM 3643 C C . ALA A 1 461 ? 50.463 5.726 -54.941 1.00 33.19 461 ALA A C 1
ATOM 3645 O O . ALA A 1 461 ? 51.234 5.308 -55.802 1.00 33.19 461 ALA A O 1
ATOM 3646 N N . SER A 1 462 ? 49.768 6.855 -55.118 1.00 34.69 462 SER A N 1
ATOM 3647 C CA . SER A 1 462 ? 49.757 7.611 -56.382 1.00 34.69 462 SER A CA 1
ATOM 3648 C C . SER A 1 462 ? 50.895 8.638 -56.527 1.00 34.69 462 SER A C 1
ATOM 3650 O O . SER A 1 462 ? 51.171 9.080 -57.643 1.00 34.69 462 SER A O 1
ATOM 3652 N N . PHE A 1 463 ? 51.599 8.998 -55.443 1.00 34.50 463 PHE A N 1
ATOM 3653 C CA . PHE A 1 463 ? 52.628 10.053 -55.441 1.00 34.50 463 PHE A CA 1
ATOM 3654 C C . PHE A 1 463 ? 53.826 9.744 -54.532 1.00 34.50 463 PHE A C 1
ATOM 3656 O O . PHE A 1 463 ? 54.251 10.603 -53.756 1.00 34.50 463 PHE A O 1
ATOM 3663 N N . ASP A 1 464 ? 54.402 8.544 -54.623 1.00 35.97 464 ASP A N 1
ATOM 3664 C CA . ASP A 1 464 ? 55.517 8.143 -53.756 1.00 35.97 464 ASP A CA 1
ATOM 3665 C C . ASP A 1 464 ? 56.849 8.839 -54.137 1.00 35.97 464 ASP A C 1
ATOM 3667 O O . ASP A 1 464 ? 57.759 8.288 -54.757 1.00 35.97 464 ASP A O 1
ATOM 3671 N N . SER A 1 465 ? 56.937 10.126 -53.786 1.00 25.78 465 SER A N 1
ATOM 3672 C CA . SER A 1 465 ? 58.171 10.849 -53.503 1.00 25.78 465 SER A CA 1
ATOM 3673 C C . SER A 1 465 ? 57.888 11.910 -52.422 1.00 25.78 465 SER A C 1
ATOM 3675 O O . SER A 1 465 ? 57.471 13.028 -52.744 1.00 25.78 465 SER A O 1
ATOM 3677 N N . ILE A 1 466 ? 58.195 11.542 -51.168 1.00 24.38 466 ILE A N 1
ATOM 3678 C CA . ILE A 1 466 ? 58.421 12.340 -49.936 1.00 24.38 466 ILE A CA 1
ATOM 3679 C C . ILE A 1 466 ? 57.437 12.028 -48.785 1.00 24.38 466 ILE A C 1
ATOM 3681 O O . ILE A 1 466 ? 56.232 12.231 -48.882 1.00 24.38 466 ILE A O 1
ATOM 3685 N N . GLU A 1 467 ? 58.036 11.587 -47.671 1.00 26.78 467 GLU A N 1
ATOM 3686 C CA . GLU A 1 467 ? 57.482 11.283 -46.344 1.00 26.78 467 GLU A CA 1
ATOM 3687 C C . GLU A 1 467 ? 56.554 12.360 -45.748 1.00 26.78 467 GLU A C 1
ATOM 3689 O O . GLU A 1 467 ? 56.950 13.518 -45.603 1.00 26.78 467 GLU A O 1
ATOM 3694 N N . ASN A 1 468 ? 55.379 11.925 -45.278 1.00 26.06 468 ASN A N 1
ATOM 3695 C CA . ASN A 1 468 ? 54.805 12.113 -43.929 1.00 26.06 468 ASN A CA 1
ATOM 3696 C C . ASN A 1 468 ? 53.276 12.209 -43.986 1.00 26.06 468 ASN A C 1
ATOM 3698 O O . ASN A 1 468 ? 52.690 13.144 -44.525 1.00 26.06 468 ASN A O 1
ATOM 3702 N N . ILE A 1 469 ? 52.649 11.215 -43.366 1.00 28.05 469 ILE A N 1
ATOM 3703 C CA . ILE A 1 469 ? 51.209 11.020 -43.233 1.00 28.05 469 ILE A CA 1
ATOM 3704 C C . ILE A 1 469 ? 50.759 11.731 -41.951 1.00 28.05 469 ILE A C 1
ATOM 3706 O O . ILE A 1 469 ? 51.282 11.396 -40.890 1.00 28.05 469 ILE A O 1
ATOM 3710 N N . ALA A 1 470 ? 49.831 12.696 -42.047 1.00 29.44 470 ALA A N 1
ATOM 3711 C CA . ALA A 1 470 ? 48.674 12.830 -41.134 1.00 29.44 470 ALA A CA 1
ATOM 3712 C C . ALA A 1 470 ? 47.899 14.161 -41.232 1.00 29.44 470 ALA A C 1
ATOM 3714 O O . ALA A 1 470 ? 46.739 14.178 -40.851 1.00 29.44 470 ALA A O 1
ATOM 3715 N N . GLU A 1 471 ? 48.442 15.266 -41.739 1.00 31.47 471 GLU A N 1
ATOM 3716 C CA . GLU A 1 471 ? 47.698 16.541 -41.752 1.00 31.47 471 GLU A CA 1
ATOM 3717 C C . GLU A 1 471 ? 48.012 17.336 -43.013 1.00 31.47 471 GLU A C 1
ATOM 3719 O O . GLU A 1 471 ? 48.982 18.089 -43.070 1.00 31.47 471 GLU A O 1
ATOM 3724 N N . TYR A 1 472 ? 47.195 17.168 -44.052 1.00 28.44 472 TYR A N 1
ATOM 3725 C CA . TYR A 1 472 ? 47.273 18.035 -45.220 1.00 28.44 472 TYR A CA 1
ATOM 3726 C C . TYR A 1 472 ? 45.900 18.166 -45.875 1.00 28.44 472 TYR A C 1
ATOM 3728 O O . TYR A 1 472 ? 45.398 17.256 -46.530 1.00 28.44 472 TYR A O 1
ATOM 3736 N N . ASN A 1 473 ? 45.289 19.324 -45.634 1.00 31.44 473 ASN A N 1
ATOM 3737 C CA . ASN A 1 473 ? 44.041 19.777 -46.231 1.00 31.44 473 ASN A CA 1
ATOM 3738 C C . ASN A 1 473 ? 44.033 19.570 -47.756 1.00 31.44 473 ASN A C 1
ATOM 3740 O O . ASN A 1 473 ? 45.069 19.704 -48.413 1.00 31.44 473 ASN A O 1
ATOM 3744 N N . LYS A 1 474 ? 42.830 19.347 -48.307 1.00 37.75 474 LYS A N 1
ATOM 3745 C CA . LYS A 1 474 ? 42.456 19.248 -49.739 1.00 37.75 474 LYS A CA 1
ATOM 3746 C C . LYS A 1 474 ? 43.036 20.350 -50.670 1.00 37.75 474 LYS A C 1
ATOM 3748 O O . LYS A 1 474 ? 42.787 20.309 -51.870 1.00 37.75 474 LYS A O 1
ATOM 3753 N N . GLU A 1 475 ? 43.806 21.321 -50.174 1.00 33.22 475 GLU A N 1
ATOM 3754 C CA . GLU A 1 475 ? 44.237 22.521 -50.907 1.00 33.22 475 GLU A CA 1
ATOM 3755 C C . GLU A 1 475 ? 45.607 22.446 -51.607 1.00 33.22 475 GLU A C 1
ATOM 3757 O O . GLU A 1 475 ? 45.826 23.221 -52.535 1.00 33.22 475 GLU A O 1
ATOM 3762 N N . THR A 1 476 ? 46.524 21.536 -51.255 1.00 34.34 476 THR A N 1
ATOM 3763 C CA . THR A 1 476 ? 47.935 21.674 -51.706 1.00 34.34 476 THR A CA 1
ATOM 3764 C C . THR A 1 476 ? 48.525 20.517 -52.521 1.00 34.34 476 THR A C 1
ATOM 3766 O O . THR A 1 476 ? 49.696 20.577 -52.890 1.00 34.34 476 THR A O 1
ATOM 3769 N N . GLN A 1 477 ? 47.741 19.508 -52.917 1.00 37.66 477 GLN A N 1
ATOM 3770 C CA . GLN A 1 477 ? 48.198 18.457 -53.851 1.00 37.66 477 GLN A CA 1
ATOM 3771 C C . GLN A 1 477 ? 47.699 18.663 -55.283 1.00 37.66 477 GLN A C 1
ATOM 3773 O O . GLN A 1 477 ? 47.129 17.791 -55.939 1.00 37.66 477 GLN A O 1
ATOM 3778 N N . VAL A 1 478 ? 47.950 19.862 -55.785 1.00 36.72 478 VAL A N 1
ATOM 3779 C CA . VAL A 1 478 ? 47.758 20.213 -57.185 1.00 36.72 478 VAL A CA 1
ATOM 3780 C C . VAL A 1 478 ? 49.137 20.307 -57.808 1.00 36.72 478 VAL A C 1
ATOM 3782 O O . VAL A 1 478 ? 49.708 21.389 -57.916 1.00 36.72 478 VAL A O 1
ATOM 3785 N N . ARG A 1 479 ? 49.724 19.170 -58.175 1.00 39.06 479 ARG A N 1
ATOM 3786 C CA . ARG A 1 479 ? 50.849 19.205 -59.109 1.00 39.06 479 ARG A CA 1
ATOM 3787 C C . ARG A 1 479 ? 50.265 19.243 -60.516 1.00 39.06 479 ARG A C 1
ATOM 3789 O O . ARG A 1 479 ? 49.577 18.310 -60.918 1.00 39.06 479 ARG A O 1
ATOM 3796 N N . GLU A 1 480 ? 50.486 20.342 -61.233 1.00 40.28 480 GLU A N 1
ATOM 3797 C CA . GLU A 1 480 ? 50.185 20.402 -62.663 1.00 40.28 480 GLU A CA 1
ATOM 3798 C C . GLU A 1 480 ? 51.138 19.452 -63.394 1.00 40.28 480 GLU A C 1
ATOM 3800 O O . GLU A 1 480 ? 52.357 19.602 -63.318 1.00 40.28 480 GLU A O 1
ATOM 3805 N N . PHE A 1 481 ? 50.582 18.450 -64.075 1.00 41.56 481 PHE A N 1
ATOM 3806 C CA . PHE A 1 481 ? 51.339 17.630 -65.011 1.00 41.56 481 PHE A CA 1
ATOM 3807 C C . PHE A 1 481 ? 51.317 18.351 -66.363 1.00 41.56 481 PHE A C 1
ATOM 3809 O O . PHE A 1 481 ? 50.306 18.350 -67.068 1.00 41.56 481 PHE A O 1
ATOM 3816 N N . GLU A 1 482 ? 52.402 19.046 -66.701 1.00 44.16 482 GLU A N 1
ATOM 3817 C CA . GLU A 1 482 ? 52.562 19.658 -68.019 1.00 44.16 482 GLU A CA 1
ATOM 3818 C C . GLU A 1 482 ? 53.228 18.638 -68.945 1.00 44.16 482 GLU A C 1
ATOM 3820 O O . GLU A 1 482 ? 54.396 18.295 -68.782 1.00 44.16 482 GLU A O 1
ATOM 3825 N N . ILE A 1 483 ? 52.467 18.094 -69.897 1.00 47.75 483 ILE A N 1
ATOM 3826 C CA . ILE A 1 483 ? 53.042 17.196 -70.897 1.00 47.75 483 ILE A CA 1
ATOM 3827 C C . ILE A 1 483 ? 53.833 18.046 -71.893 1.00 47.75 483 ILE A C 1
ATOM 3829 O O . ILE A 1 483 ? 53.256 18.853 -72.624 1.00 47.75 483 ILE A O 1
ATOM 3833 N N . ASP A 1 484 ? 55.136 17.791 -72.009 1.00 50.12 484 ASP A N 1
ATOM 3834 C CA . ASP A 1 484 ? 56.056 18.466 -72.941 1.00 50.12 484 ASP A CA 1
ATOM 3835 C C . ASP A 1 484 ? 55.814 18.103 -74.432 1.00 50.12 484 ASP A C 1
ATOM 3837 O O . ASP A 1 484 ? 56.667 18.299 -75.303 1.00 50.12 484 ASP A O 1
ATOM 3841 N N . LEU A 1 485 ? 54.614 17.608 -74.779 1.00 48.28 485 LEU A N 1
ATOM 3842 C CA . LEU A 1 485 ? 54.226 17.255 -76.151 1.00 48.28 485 LEU A CA 1
ATOM 3843 C C . LEU A 1 485 ? 54.218 18.483 -77.090 1.00 48.28 485 LEU A C 1
ATOM 3845 O O . LEU A 1 485 ? 54.196 18.342 -78.314 1.00 48.28 485 LEU A O 1
ATOM 3849 N N . PHE A 1 486 ? 54.252 19.696 -76.530 1.00 46.97 486 PHE A N 1
ATOM 3850 C CA . PHE A 1 486 ? 54.211 20.969 -77.251 1.00 46.97 486 PHE A CA 1
ATOM 3851 C C . PHE A 1 486 ? 55.524 21.365 -77.933 1.00 46.97 486 PHE A C 1
ATOM 3853 O O . PHE A 1 486 ? 55.486 22.155 -78.879 1.00 46.97 486 PHE A O 1
ATOM 3860 N N . GLN A 1 487 ? 56.668 20.809 -77.514 1.00 47.84 487 GLN A N 1
ATOM 3861 C CA . GLN A 1 487 ? 57.969 21.095 -78.139 1.00 47.84 487 GLN A CA 1
ATOM 3862 C C . GLN A 1 487 ? 58.260 20.227 -79.372 1.00 47.84 487 GLN A C 1
ATOM 3864 O O . GLN A 1 487 ? 59.278 20.410 -80.043 1.00 47.84 487 GLN A O 1
ATOM 3869 N N . LEU A 1 488 ? 57.361 19.301 -79.721 1.00 49.75 488 LEU A N 1
ATOM 3870 C CA . LEU A 1 488 ? 57.493 18.505 -80.932 1.00 49.75 488 LEU A CA 1
ATOM 3871 C C . LEU A 1 488 ? 57.424 19.403 -82.183 1.00 49.75 488 LEU A C 1
ATOM 3873 O O . LEU A 1 488 ? 56.388 19.980 -82.527 1.00 49.75 488 LEU A O 1
ATOM 3877 N N . GLU A 1 489 ? 58.511 19.418 -82.956 1.00 50.31 489 GLU A N 1
ATOM 3878 C CA . GLU A 1 489 ? 58.600 19.880 -84.357 1.00 50.31 489 GLU A CA 1
ATOM 3879 C C . GLU A 1 489 ? 57.780 18.975 -85.319 1.00 50.31 489 GLU A C 1
ATOM 3881 O O . GLU A 1 489 ? 58.073 18.853 -86.505 1.00 50.31 489 GLU A O 1
ATOM 3886 N N . ALA A 1 490 ? 56.763 18.291 -84.782 1.00 50.50 490 ALA A N 1
ATOM 3887 C CA . ALA A 1 490 ? 55.934 17.294 -85.430 1.00 50.50 490 ALA A CA 1
ATOM 3888 C C . ALA A 1 490 ? 54.621 17.884 -85.959 1.00 50.50 490 ALA A C 1
ATOM 3890 O O . ALA A 1 490 ? 54.167 18.951 -85.544 1.00 50.50 490 ALA A O 1
ATOM 3891 N N . ASP A 1 491 ? 54.044 17.117 -86.875 1.00 60.97 491 ASP A N 1
ATOM 3892 C CA . ASP A 1 491 ? 52.758 17.254 -87.549 1.00 60.97 491 ASP A CA 1
ATOM 3893 C C . ASP A 1 491 ? 51.625 17.919 -86.729 1.00 60.97 491 ASP A C 1
ATOM 3895 O O . ASP A 1 491 ? 51.472 17.678 -85.530 1.00 60.97 491 ASP A O 1
ATOM 3899 N N . TYR A 1 492 ? 50.805 18.749 -87.389 1.00 66.19 492 TYR A N 1
ATOM 3900 C CA . TYR A 1 492 ? 49.734 19.540 -86.756 1.00 66.19 492 TYR A CA 1
ATOM 3901 C C . TYR A 1 492 ? 48.723 18.661 -86.004 1.00 66.19 492 TYR A C 1
ATOM 3903 O O . TYR A 1 492 ? 48.265 19.033 -84.923 1.00 66.19 492 TYR A O 1
ATOM 3911 N N . GLU A 1 493 ? 48.429 17.473 -86.537 1.00 68.69 493 GLU A N 1
ATOM 3912 C CA . GLU A 1 493 ? 47.488 16.521 -85.938 1.00 68.69 493 GLU A CA 1
ATOM 3913 C C . GLU A 1 493 ? 47.962 16.000 -84.571 1.00 68.69 493 GLU A C 1
ATOM 3915 O O . GLU A 1 493 ? 47.165 15.928 -83.638 1.00 68.69 493 GLU A O 1
ATOM 3920 N N . LEU A 1 494 ? 49.262 15.728 -84.394 1.00 67.88 494 LEU A N 1
ATOM 3921 C CA . LEU A 1 494 ? 49.806 15.247 -83.115 1.00 67.88 494 LEU A CA 1
ATOM 3922 C C . LEU A 1 494 ? 49.748 16.335 -82.029 1.00 67.88 494 LEU A C 1
ATOM 3924 O O . LEU A 1 494 ? 49.466 16.049 -80.866 1.00 67.88 494 LEU A O 1
ATOM 3928 N N . ARG A 1 495 ? 49.950 17.604 -82.413 1.00 67.44 495 ARG A N 1
ATOM 3929 C CA . ARG A 1 495 ? 49.773 18.748 -81.503 1.00 67.44 495 ARG A CA 1
ATOM 3930 C C . ARG A 1 495 ? 48.315 18.944 -81.101 1.00 67.44 495 ARG A C 1
ATOM 3932 O O . ARG A 1 495 ? 48.060 19.359 -79.974 1.00 67.44 495 ARG A O 1
ATOM 3939 N N . ASN A 1 496 ? 47.370 18.675 -82.002 1.00 75.00 496 ASN A N 1
ATOM 3940 C CA . ASN A 1 496 ? 45.949 18.764 -81.680 1.00 75.00 496 ASN A CA 1
ATOM 3941 C C . ASN A 1 496 ? 45.535 17.666 -80.683 1.00 75.00 496 ASN A C 1
ATOM 3943 O O . ASN A 1 496 ? 44.946 17.981 -79.653 1.00 75.00 496 ASN A O 1
ATOM 3947 N N . LEU A 1 497 ? 45.963 16.418 -80.911 1.00 72.44 497 LEU A N 1
ATOM 3948 C CA . LEU A 1 497 ? 45.741 15.306 -79.974 1.00 72.44 497 LEU A CA 1
ATOM 3949 C C . LEU A 1 497 ? 46.375 15.560 -78.593 1.00 72.44 497 LEU A C 1
ATOM 3951 O O . LEU A 1 497 ? 45.760 15.269 -77.572 1.00 72.44 497 LEU A O 1
ATOM 3955 N N . GLY A 1 498 ? 47.568 16.166 -78.543 1.00 67.50 498 GLY A N 1
ATOM 3956 C CA . GLY A 1 498 ? 48.209 16.559 -77.282 1.00 67.50 498 GLY A CA 1
ATOM 3957 C C . GLY A 1 498 ? 47.437 17.628 -76.494 1.00 67.50 498 GLY A C 1
ATOM 3958 O O . GLY A 1 498 ? 47.376 17.558 -75.269 1.00 67.50 498 GLY A O 1
ATOM 3959 N N . ARG A 1 499 ? 46.794 18.593 -77.174 1.00 72.62 499 ARG A N 1
ATOM 3960 C CA . ARG A 1 499 ? 45.918 19.591 -76.522 1.00 72.62 499 ARG A CA 1
ATOM 3961 C C . ARG A 1 499 ? 44.654 18.961 -75.957 1.00 72.62 499 ARG A C 1
ATOM 3963 O O . ARG A 1 499 ? 44.242 19.322 -74.859 1.00 72.62 499 ARG A O 1
ATOM 3970 N N . GLU A 1 500 ? 44.059 18.033 -76.698 1.00 77.69 500 GLU A N 1
ATOM 3971 C CA . GLU A 1 500 ? 42.900 17.266 -76.238 1.00 77.69 500 GLU A CA 1
ATOM 3972 C C . GLU A 1 500 ? 43.259 16.421 -75.006 1.00 77.69 500 GLU A C 1
ATOM 3974 O O . GLU A 1 500 ? 42.527 16.447 -74.021 1.00 77.69 500 GLU A O 1
ATOM 3979 N N . MET A 1 501 ? 44.430 15.775 -74.994 1.00 73.88 501 MET A N 1
ATOM 3980 C CA . MET A 1 501 ? 44.921 15.038 -73.821 1.00 73.88 501 MET A CA 1
ATOM 3981 C C . MET A 1 501 ? 45.167 15.953 -72.612 1.00 73.88 501 MET A C 1
ATOM 3983 O O . MET A 1 501 ? 44.810 15.609 -71.488 1.00 73.88 501 MET A O 1
ATOM 3987 N N . GLN A 1 502 ? 45.728 17.149 -72.821 1.00 70.38 502 GLN A N 1
ATOM 3988 C CA . GLN A 1 502 ? 45.919 18.116 -71.735 1.00 70.38 502 GLN A CA 1
ATOM 3989 C C . GLN A 1 502 ? 44.581 18.604 -71.151 1.00 70.38 502 GLN A C 1
ATOM 3991 O O . GLN A 1 502 ? 44.502 18.880 -69.954 1.00 70.38 502 GLN A O 1
ATOM 3996 N N . ALA A 1 503 ? 43.524 18.701 -71.967 1.00 77.56 503 ALA A N 1
ATOM 3997 C CA . ALA A 1 503 ? 42.181 19.006 -71.480 1.00 77.56 503 ALA A CA 1
ATOM 3998 C C . ALA A 1 503 ? 41.620 17.865 -70.612 1.00 77.56 503 ALA A C 1
ATOM 4000 O O . ALA A 1 503 ? 41.134 18.136 -69.514 1.00 77.56 503 ALA A O 1
ATOM 4001 N N . LEU A 1 504 ? 41.780 16.606 -71.040 1.00 78.44 504 LEU A N 1
ATOM 4002 C CA . LEU A 1 504 ? 41.373 15.434 -70.255 1.00 78.44 504 LEU A CA 1
ATOM 4003 C C . LEU A 1 504 ? 42.125 15.341 -68.914 1.00 78.44 504 LEU A C 1
ATOM 4005 O O . LEU A 1 504 ? 41.513 15.084 -67.882 1.00 78.44 504 LEU A O 1
ATOM 4009 N N . ILE A 1 505 ? 43.426 15.642 -68.874 1.00 70.44 505 ILE A N 1
ATOM 4010 C CA . ILE A 1 505 ? 44.211 15.630 -67.622 1.00 70.44 505 ILE A CA 1
ATOM 4011 C C . ILE A 1 505 ? 43.757 16.716 -66.641 1.00 70.44 505 ILE A C 1
ATOM 4013 O O . ILE A 1 505 ? 43.763 16.505 -65.430 1.00 70.44 505 ILE A O 1
ATOM 4017 N N . ARG A 1 506 ? 43.333 17.886 -67.134 1.00 74.44 506 ARG A N 1
ATOM 4018 C CA . ARG A 1 506 ? 42.761 18.926 -66.262 1.00 74.44 506 ARG A CA 1
ATOM 4019 C C . ARG A 1 506 ? 41.435 18.477 -65.651 1.00 74.44 506 ARG A C 1
ATOM 4021 O O . ARG A 1 506 ? 41.221 18.703 -64.463 1.00 74.44 506 ARG A O 1
ATOM 4028 N N . GLN A 1 507 ? 40.594 17.818 -66.443 1.00 81.00 507 GLN A N 1
ATOM 4029 C CA . GLN A 1 507 ? 39.311 17.274 -65.999 1.00 81.00 507 GLN A CA 1
ATOM 4030 C C . GLN A 1 507 ? 39.475 16.100 -65.015 1.00 81.00 507 GLN A C 1
ATOM 4032 O O . GLN A 1 507 ? 38.680 15.974 -64.086 1.00 81.00 507 GLN A O 1
ATOM 4037 N N . GLU A 1 508 ? 40.537 15.293 -65.140 1.00 73.75 508 GLU A N 1
ATOM 4038 C CA . GLU A 1 508 ? 40.833 14.193 -64.203 1.00 73.75 508 GLU A CA 1
ATOM 4039 C C . GLU A 1 508 ? 40.929 14.685 -62.760 1.00 73.75 508 GLU A C 1
ATOM 4041 O O . GLU A 1 508 ? 40.370 14.072 -61.852 1.00 73.75 508 GLU A O 1
ATOM 4046 N N . ARG A 1 509 ? 41.583 15.829 -62.544 1.00 65.25 509 ARG A N 1
ATOM 4047 C CA . ARG A 1 509 ? 41.747 16.402 -61.208 1.00 65.25 509 ARG A CA 1
ATOM 4048 C C . ARG A 1 509 ? 40.411 16.800 -60.583 1.00 65.25 509 ARG A C 1
ATOM 4050 O O . ARG A 1 509 ? 40.235 16.636 -59.375 1.00 65.25 509 ARG A O 1
ATOM 4057 N N . GLU A 1 510 ? 39.500 17.351 -61.380 1.00 76.81 510 GLU A N 1
ATOM 4058 C CA . GLU A 1 510 ? 38.163 17.734 -60.917 1.00 76.81 510 GLU A CA 1
ATOM 4059 C C . G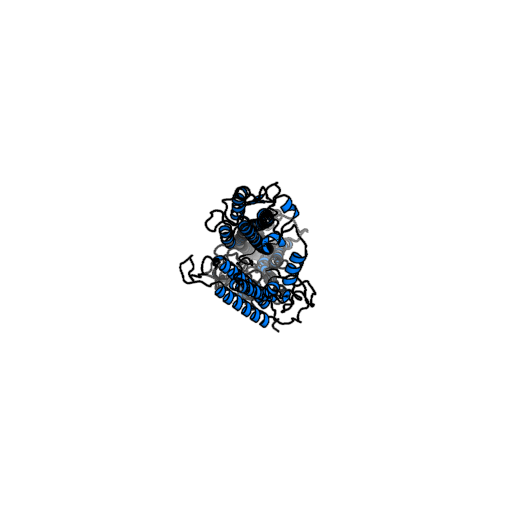LU A 1 510 ? 37.363 16.492 -60.509 1.00 76.81 510 GLU A C 1
ATOM 4061 O O . GLU A 1 510 ? 36.797 16.460 -59.416 1.00 76.81 510 GLU A O 1
ATOM 4066 N N . LEU A 1 511 ? 37.401 15.438 -61.329 1.00 78.69 511 LEU A N 1
ATOM 4067 C CA . LEU A 1 511 ? 36.731 14.169 -61.041 1.00 78.69 511 LEU A CA 1
ATOM 4068 C C . LEU A 1 511 ? 37.340 13.452 -59.827 1.00 78.69 511 LEU A C 1
ATOM 4070 O O . LEU A 1 511 ? 36.604 12.964 -58.974 1.00 78.69 511 LEU A O 1
ATOM 4074 N N . ARG A 1 512 ? 38.669 13.455 -59.676 1.00 68.25 512 ARG A N 1
ATOM 4075 C CA . ARG A 1 512 ? 39.346 12.875 -58.505 1.00 68.25 512 ARG A CA 1
ATOM 4076 C C . ARG A 1 512 ? 38.953 13.579 -57.208 1.00 68.25 512 ARG A C 1
ATOM 4078 O O . ARG A 1 512 ? 38.701 12.932 -56.194 1.00 68.25 512 ARG A O 1
ATOM 4085 N N . LEU A 1 513 ? 38.894 14.912 -57.223 1.00 72.25 513 LEU A N 1
ATOM 4086 C CA . LEU A 1 513 ? 38.440 15.683 -56.067 1.00 72.25 513 LEU A CA 1
ATOM 4087 C C . LEU A 1 513 ? 36.965 15.397 -55.748 1.00 72.25 513 LEU A C 1
ATOM 4089 O O . LEU A 1 513 ? 36.617 15.303 -54.572 1.00 72.25 513 LEU A O 1
ATOM 4093 N N . ALA A 1 514 ? 36.122 15.221 -56.770 1.00 78.38 514 ALA A N 1
ATOM 4094 C CA . ALA A 1 514 ? 34.726 14.832 -56.587 1.00 78.38 514 ALA A CA 1
ATOM 4095 C C . ALA A 1 514 ? 34.597 13.464 -55.892 1.00 78.38 514 ALA A C 1
ATOM 4097 O O . ALA A 1 514 ? 33.826 13.353 -54.942 1.00 78.38 514 ALA A O 1
ATOM 4098 N N . VAL A 1 515 ? 35.410 12.467 -56.272 1.00 73.00 515 VAL A N 1
ATOM 4099 C CA . VAL A 1 515 ? 35.461 11.157 -55.589 1.00 73.00 515 VAL A CA 1
ATOM 4100 C C . VAL A 1 515 ? 35.842 11.310 -54.113 1.00 73.00 515 VAL A C 1
ATOM 4102 O O . VAL A 1 515 ? 35.173 10.751 -53.247 1.00 73.00 515 VAL A O 1
ATOM 4105 N N . PHE A 1 516 ? 36.868 12.109 -53.794 1.00 69.56 516 PHE A N 1
ATOM 4106 C CA . PHE A 1 516 ? 37.269 12.342 -52.400 1.00 69.56 516 PHE A CA 1
ATOM 4107 C C . PHE A 1 516 ? 36.215 13.092 -51.576 1.00 69.56 516 PHE A C 1
ATOM 4109 O O . PHE A 1 516 ? 36.070 12.829 -50.385 1.00 69.56 516 PHE A O 1
ATOM 4116 N N . LEU A 1 517 ? 35.502 14.050 -52.171 1.00 77.50 517 LEU A N 1
ATOM 4117 C CA . LEU A 1 517 ? 34.411 14.758 -51.496 1.00 77.50 517 LEU A CA 1
ATOM 4118 C C . LEU A 1 517 ? 33.219 13.833 -51.237 1.00 77.50 517 LEU A C 1
ATOM 4120 O O . LEU A 1 517 ? 32.675 13.855 -50.138 1.00 77.50 517 LEU A O 1
ATOM 4124 N N . ALA A 1 518 ? 32.856 12.996 -52.208 1.00 78.44 518 ALA A N 1
ATOM 4125 C CA . ALA A 1 518 ? 31.779 12.030 -52.045 1.00 78.44 518 ALA A CA 1
ATOM 4126 C C . ALA A 1 518 ? 32.124 10.952 -50.998 1.00 78.44 518 ALA A C 1
ATOM 4128 O O . ALA A 1 518 ? 31.277 10.601 -50.182 1.00 78.44 518 ALA A O 1
ATOM 4129 N N . ALA A 1 519 ? 33.381 10.493 -50.949 1.00 70.06 519 ALA A N 1
ATOM 4130 C CA . ALA A 1 519 ? 33.858 9.554 -49.929 1.00 70.06 519 ALA A CA 1
ATOM 4131 C C . ALA A 1 519 ? 33.762 10.134 -48.505 1.00 70.06 519 ALA A C 1
ATOM 4133 O O . ALA A 1 519 ? 33.292 9.468 -47.588 1.00 70.06 519 ALA A O 1
ATOM 4134 N N . ASP A 1 520 ? 34.190 11.385 -48.332 1.00 72.06 520 ASP A N 1
ATOM 4135 C CA . ASP A 1 520 ? 34.141 12.125 -47.063 1.00 72.06 520 ASP A CA 1
ATOM 4136 C C . ASP A 1 520 ? 32.690 12.342 -46.593 1.00 72.06 520 ASP A C 1
ATOM 4138 O O . ASP A 1 520 ? 32.358 12.094 -45.435 1.00 72.06 520 ASP A O 1
ATOM 4142 N N . ASN A 1 521 ? 31.792 12.708 -47.515 1.00 79.12 521 ASN A N 1
ATOM 4143 C CA . ASN A 1 521 ? 30.360 12.826 -47.228 1.00 79.12 521 ASN A CA 1
ATOM 4144 C C . ASN A 1 521 ? 29.741 11.483 -46.807 1.00 79.12 521 ASN A C 1
ATOM 4146 O O . ASN A 1 521 ? 28.943 11.447 -45.869 1.00 79.12 521 ASN A O 1
ATOM 4150 N N . PHE A 1 522 ? 30.113 10.386 -47.474 1.00 75.44 522 PHE A N 1
ATOM 4151 C CA . PHE A 1 522 ? 29.648 9.043 -47.128 1.00 75.44 522 PHE A CA 1
ATOM 4152 C C . PHE A 1 522 ? 30.127 8.607 -45.737 1.00 75.44 522 PHE A C 1
ATOM 4154 O O . PHE A 1 522 ? 29.329 8.114 -44.939 1.00 75.44 522 PHE A O 1
ATOM 4161 N N . ASP A 1 523 ? 31.398 8.838 -45.400 1.00 69.06 523 ASP A N 1
ATOM 4162 C CA . ASP A 1 523 ? 31.924 8.539 -44.063 1.00 69.06 523 ASP A CA 1
ATOM 4163 C C . ASP A 1 523 ? 31.242 9.388 -42.975 1.00 69.06 523 ASP A C 1
ATOM 4165 O O . ASP A 1 523 ? 30.803 8.865 -41.946 1.00 69.06 523 ASP A O 1
ATOM 4169 N N . GLY A 1 524 ? 31.035 10.682 -43.243 1.00 73.56 524 GLY A N 1
ATOM 4170 C CA . GLY A 1 524 ? 30.286 11.580 -42.364 1.00 73.56 524 GLY A CA 1
ATOM 4171 C C . GLY A 1 524 ? 28.851 11.109 -42.107 1.00 73.56 524 GLY A C 1
ATOM 4172 O O . GLY A 1 524 ? 28.413 11.060 -40.956 1.00 73.56 524 GLY A O 1
ATOM 4173 N N . ALA A 1 525 ? 28.128 10.687 -43.149 1.00 79.56 525 ALA A N 1
ATOM 4174 C CA . ALA A 1 525 ? 26.775 10.148 -43.009 1.00 79.56 525 ALA A CA 1
ATOM 4175 C C . ALA A 1 525 ? 26.743 8.868 -42.151 1.00 79.56 525 ALA A C 1
ATOM 4177 O O . ALA A 1 525 ? 25.826 8.679 -41.346 1.00 79.56 525 ALA A O 1
ATOM 4178 N N . ARG A 1 526 ? 27.758 8.000 -42.274 1.00 72.31 526 ARG A N 1
ATOM 4179 C CA . ARG A 1 526 ? 27.882 6.777 -41.459 1.00 72.31 526 ARG A CA 1
ATOM 4180 C C . ARG A 1 526 ? 28.117 7.094 -39.987 1.00 72.31 526 ARG A C 1
ATOM 4182 O O . ARG A 1 526 ? 27.484 6.478 -39.131 1.00 72.31 526 ARG A O 1
ATOM 4189 N N . LEU A 1 527 ? 28.996 8.051 -39.691 1.00 72.19 527 LEU A N 1
ATOM 4190 C CA . LEU A 1 527 ? 29.252 8.506 -38.323 1.00 72.19 527 LEU A CA 1
ATOM 4191 C C . LEU A 1 527 ? 27.994 9.098 -37.677 1.00 72.19 527 LEU A C 1
ATOM 4193 O O . LEU A 1 527 ? 27.694 8.793 -36.522 1.00 72.19 527 LEU A O 1
ATOM 4197 N N . ASP A 1 5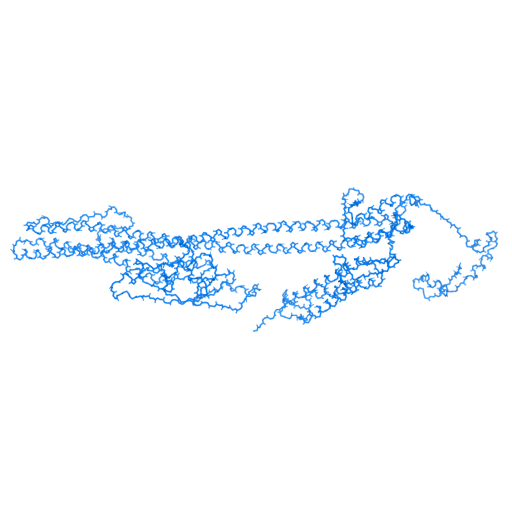28 ? 27.234 9.889 -38.432 1.00 81.38 528 ASP A N 1
ATOM 4198 C CA . ASP A 1 528 ? 25.958 10.456 -37.996 1.00 81.38 528 ASP A CA 1
ATOM 4199 C C . ASP A 1 528 ? 24.920 9.371 -37.659 1.00 81.38 528 ASP A C 1
ATOM 4201 O O . ASP A 1 528 ? 24.228 9.460 -36.640 1.00 81.38 528 ASP A O 1
ATOM 4205 N N . TYR A 1 529 ? 24.817 8.332 -38.492 1.00 79.44 529 TYR A N 1
ATOM 4206 C CA . TYR A 1 529 ? 23.963 7.174 -38.222 1.00 79.44 529 TYR A CA 1
ATOM 4207 C C . TYR A 1 529 ? 24.402 6.422 -36.959 1.00 79.44 529 TYR A C 1
ATOM 4209 O O . TYR A 1 529 ? 23.584 6.179 -36.067 1.00 79.44 529 TYR A O 1
ATOM 4217 N N . ASP A 1 530 ? 25.694 6.110 -36.836 1.00 69.12 530 ASP A N 1
ATOM 4218 C CA . ASP A 1 530 ? 26.235 5.397 -35.675 1.00 69.12 530 ASP A CA 1
ATOM 4219 C C . ASP A 1 530 ? 25.998 6.193 -34.375 1.00 69.12 530 ASP A C 1
ATOM 4221 O O . ASP A 1 530 ? 25.647 5.620 -33.337 1.00 69.12 530 ASP A O 1
ATOM 4225 N N . ALA A 1 531 ? 26.120 7.523 -34.429 1.00 75.00 531 ALA A N 1
ATOM 4226 C CA . ALA A 1 531 ? 25.816 8.410 -33.310 1.00 75.00 531 ALA A CA 1
ATOM 4227 C C . ALA A 1 531 ? 24.329 8.361 -32.910 1.00 75.00 531 ALA A C 1
ATOM 4229 O O . ALA A 1 531 ? 24.025 8.257 -31.713 1.00 75.00 531 ALA A O 1
ATOM 4230 N N . ALA A 1 532 ? 23.411 8.373 -33.883 1.00 80.06 532 ALA A N 1
ATOM 4231 C CA . ALA A 1 532 ? 21.971 8.266 -33.639 1.00 80.06 532 ALA A CA 1
ATOM 4232 C C . ALA A 1 532 ? 21.596 6.914 -33.002 1.00 80.06 532 ALA A C 1
ATOM 4234 O O . ALA A 1 532 ? 20.863 6.869 -32.010 1.00 80.06 532 ALA A O 1
ATOM 4235 N N . VAL A 1 533 ? 22.172 5.809 -33.489 1.00 76.00 533 VAL A N 1
ATOM 4236 C CA . VAL A 1 533 ? 21.975 4.467 -32.911 1.00 76.00 533 VAL A CA 1
ATOM 4237 C C . VAL A 1 533 ? 22.476 4.411 -31.463 1.00 76.00 533 VAL A C 1
ATOM 4239 O O . VAL A 1 533 ? 21.774 3.936 -30.564 1.00 76.00 533 VAL A O 1
ATOM 4242 N N . GLN A 1 534 ? 23.669 4.947 -31.191 1.00 74.81 534 GLN A N 1
ATOM 4243 C CA . GLN A 1 534 ? 24.208 5.014 -29.829 1.00 74.81 534 GLN A CA 1
ATOM 4244 C C . GLN A 1 534 ? 23.352 5.883 -28.902 1.00 74.81 534 GLN A C 1
ATOM 4246 O O . GLN A 1 534 ? 23.236 5.595 -27.707 1.00 74.81 534 GLN A O 1
ATOM 4251 N N . GLN A 1 535 ? 22.766 6.967 -29.408 1.00 81.25 535 GLN A N 1
ATOM 4252 C CA . GLN A 1 535 ? 21.831 7.792 -28.647 1.00 81.25 535 GLN A CA 1
ATOM 4253 C C . GLN A 1 535 ? 20.560 7.013 -28.291 1.00 81.25 535 GLN A C 1
ATOM 4255 O O . GLN A 1 535 ? 20.195 6.990 -27.112 1.00 81.25 535 GLN A O 1
ATOM 4260 N N . GLY A 1 536 ? 19.962 6.306 -29.255 1.00 79.12 536 GLY A N 1
ATOM 4261 C CA . GLY A 1 536 ? 18.806 5.431 -29.038 1.00 79.12 536 GLY A CA 1
ATOM 4262 C C . GLY A 1 536 ? 19.046 4.409 -27.927 1.00 79.12 536 GLY A C 1
ATOM 4263 O O . GLY A 1 536 ? 18.298 4.348 -26.949 1.00 79.12 536 GLY A O 1
ATOM 4264 N N . PHE A 1 537 ? 20.145 3.655 -27.996 1.00 75.94 537 PHE A N 1
ATOM 4265 C CA . PHE A 1 537 ? 20.438 2.645 -26.973 1.00 75.94 537 PHE A CA 1
ATOM 4266 C C . PHE A 1 537 ? 20.801 3.227 -25.606 1.00 75.94 537 PHE A C 1
ATOM 4268 O O . PHE A 1 537 ? 20.448 2.634 -24.584 1.00 75.94 537 PHE A O 1
ATOM 4275 N N . ARG A 1 538 ? 21.467 4.388 -25.545 1.00 76.62 538 ARG A N 1
ATOM 4276 C CA . ARG A 1 538 ? 21.696 5.084 -24.266 1.00 76.62 538 ARG A CA 1
ATOM 4277 C C . ARG A 1 538 ? 20.375 5.484 -23.612 1.00 76.62 538 ARG A C 1
ATOM 4279 O O . ARG A 1 538 ? 20.215 5.270 -22.411 1.00 76.62 538 ARG A O 1
ATOM 4286 N N . LYS A 1 539 ? 19.422 5.990 -24.397 1.00 82.19 539 LYS A N 1
ATOM 4287 C CA . LYS A 1 539 ? 18.075 6.334 -23.924 1.00 82.19 539 LYS A CA 1
ATOM 4288 C C . LYS A 1 539 ? 17.281 5.110 -23.476 1.00 82.19 539 LYS A C 1
ATOM 4290 O O . LYS A 1 539 ? 16.651 5.131 -22.422 1.00 82.19 539 LYS A O 1
ATOM 4295 N N . LEU A 1 540 ? 17.397 3.993 -24.191 1.00 77.00 540 LEU A N 1
ATOM 4296 C CA . LEU A 1 540 ? 16.753 2.741 -23.788 1.00 77.00 540 LEU A CA 1
ATOM 4297 C C . LEU A 1 540 ? 17.306 2.234 -22.445 1.00 77.00 540 LEU A C 1
ATOM 4299 O O . LEU A 1 540 ? 16.556 1.785 -21.579 1.00 77.00 540 LEU A O 1
ATOM 4303 N N . GLN A 1 541 ? 18.620 2.348 -22.229 1.00 72.38 541 GLN A N 1
ATOM 4304 C CA . GLN A 1 541 ? 19.236 2.014 -20.942 1.00 72.38 541 GLN A CA 1
ATOM 4305 C C . GLN A 1 541 ? 18.776 2.931 -19.806 1.00 72.38 541 GLN A C 1
ATOM 4307 O O . GLN A 1 541 ? 18.615 2.459 -18.679 1.00 72.38 541 GLN A O 1
ATOM 4312 N N . GLU A 1 542 ? 18.596 4.224 -20.079 1.00 79.94 542 GLU A N 1
ATOM 4313 C CA . GLU A 1 542 ? 18.053 5.190 -19.123 1.00 79.94 542 GLU A CA 1
ATOM 4314 C C . GLU A 1 542 ? 16.659 4.753 -18.651 1.00 79.94 542 GLU A C 1
ATOM 4316 O O . GLU A 1 542 ? 16.457 4.576 -17.446 1.00 79.94 542 GLU A O 1
ATOM 4321 N N . LEU A 1 543 ? 15.762 4.432 -19.590 1.00 80.44 543 LEU A N 1
ATOM 4322 C CA . LEU A 1 543 ? 14.423 3.915 -19.297 1.00 80.44 543 LEU A CA 1
ATOM 4323 C C . LEU A 1 543 ? 14.465 2.639 -18.440 1.00 80.44 543 LEU A C 1
ATOM 4325 O O . LEU A 1 543 ? 13.785 2.542 -17.418 1.00 80.44 543 LEU A O 1
ATOM 4329 N N . ILE A 1 544 ? 15.297 1.658 -18.810 1.00 72.19 544 ILE A N 1
ATOM 4330 C CA . ILE A 1 544 ? 15.413 0.390 -18.068 1.00 72.19 544 ILE A CA 1
ATOM 4331 C C . ILE A 1 544 ? 15.897 0.630 -16.630 1.00 72.19 544 ILE A C 1
ATOM 4333 O O . ILE A 1 544 ? 15.392 0.011 -15.688 1.00 72.19 544 ILE A O 1
ATOM 4337 N N . ARG A 1 545 ? 16.882 1.515 -16.432 1.00 73.25 545 ARG A N 1
ATOM 4338 C CA . ARG A 1 545 ? 17.393 1.850 -15.092 1.00 73.25 545 ARG A CA 1
ATOM 4339 C C . ARG A 1 545 ? 16.330 2.541 -14.244 1.00 73.25 545 ARG A C 1
ATOM 4341 O O . ARG A 1 545 ? 16.186 2.185 -13.074 1.00 73.25 545 ARG A O 1
ATOM 4348 N N . LEU A 1 546 ? 15.587 3.483 -14.825 1.00 78.94 546 LEU A N 1
ATOM 4349 C CA . LEU A 1 546 ? 14.499 4.181 -14.140 1.00 78.94 546 LEU A CA 1
ATOM 4350 C C . LEU A 1 546 ? 13.388 3.218 -13.732 1.00 78.94 546 LEU A C 1
ATOM 4352 O O . LEU A 1 546 ? 13.043 3.172 -12.555 1.00 78.94 546 LEU A O 1
ATOM 4356 N N . ARG A 1 547 ? 12.939 2.338 -14.632 1.00 79.81 547 ARG A N 1
ATOM 4357 C CA . ARG A 1 547 ? 11.939 1.309 -14.305 1.00 79.81 547 ARG A CA 1
ATOM 4358 C C . ARG A 1 547 ? 12.384 0.373 -13.184 1.00 79.81 547 ARG A C 1
ATOM 4360 O O . ARG A 1 547 ? 11.591 0.073 -12.295 1.00 79.81 547 ARG A O 1
ATOM 4367 N N . LYS A 1 548 ? 13.655 -0.051 -13.161 1.00 71.88 548 LYS A N 1
ATOM 4368 C CA . LYS A 1 548 ? 14.205 -0.850 -12.046 1.00 71.88 548 LYS A CA 1
ATOM 4369 C C . LYS A 1 548 ? 14.196 -0.077 -10.724 1.00 71.88 548 LYS A C 1
ATOM 4371 O O . LYS A 1 548 ? 13.873 -0.649 -9.685 1.00 71.88 548 LYS A O 1
ATOM 4376 N N . ARG A 1 549 ? 14.525 1.217 -10.756 1.00 77.06 549 ARG A N 1
ATOM 4377 C CA . ARG A 1 549 ? 14.469 2.094 -9.579 1.00 77.06 549 ARG A CA 1
ATOM 4378 C C . ARG A 1 549 ? 13.035 2.266 -9.076 1.00 77.06 549 ARG A C 1
ATOM 4380 O O . ARG A 1 549 ? 12.798 2.062 -7.887 1.00 77.06 549 ARG A O 1
ATOM 4387 N N . TRP A 1 550 ? 12.093 2.572 -9.970 1.00 80.50 550 TRP A N 1
ATOM 4388 C CA . TRP A 1 550 ? 10.674 2.690 -9.642 1.00 80.50 550 TRP A CA 1
ATOM 4389 C C . TRP A 1 550 ? 10.113 1.380 -9.096 1.00 80.50 550 TRP A C 1
ATOM 4391 O O . TRP A 1 550 ? 9.376 1.416 -8.124 1.00 80.50 550 TRP A O 1
ATOM 4401 N N . ALA A 1 551 ? 10.499 0.217 -9.631 1.00 70.50 551 ALA A N 1
ATOM 4402 C CA . ALA A 1 551 ? 10.076 -1.073 -9.083 1.00 70.50 551 ALA A CA 1
ATOM 4403 C C . ALA A 1 551 ? 10.504 -1.254 -7.614 1.00 70.50 551 ALA A C 1
ATOM 4405 O O . ALA A 1 551 ? 9.710 -1.723 -6.798 1.00 70.50 551 ALA A O 1
ATOM 4406 N N . GLY A 1 552 ? 11.727 -0.835 -7.263 1.00 68.75 552 GLY A N 1
ATOM 4407 C CA . GLY A 1 552 ? 12.202 -0.815 -5.877 1.00 68.75 552 GLY A CA 1
ATOM 4408 C C . GLY A 1 552 ? 11.397 0.139 -4.988 1.00 68.75 552 GLY A C 1
ATOM 4409 O O . GLY A 1 552 ? 10.925 -0.269 -3.931 1.00 68.75 552 GLY A O 1
ATOM 4410 N N . GLN A 1 553 ? 11.174 1.372 -5.449 1.00 77.12 553 GLN A N 1
ATOM 4411 C CA . GLN A 1 553 ? 10.387 2.380 -4.724 1.00 77.12 553 GLN A CA 1
ATOM 4412 C C . GLN A 1 553 ? 8.919 1.958 -4.551 1.00 77.12 553 GLN A C 1
ATOM 4414 O O . GLN A 1 553 ? 8.372 2.051 -3.461 1.00 77.12 553 GLN A O 1
ATOM 4419 N N . ILE A 1 554 ? 8.284 1.408 -5.590 1.00 75.69 554 ILE A N 1
ATOM 4420 C CA . ILE A 1 554 ? 6.916 0.873 -5.524 1.00 75.69 554 ILE A CA 1
ATOM 4421 C C . ILE A 1 554 ? 6.832 -0.262 -4.497 1.00 75.69 554 ILE A C 1
ATOM 4423 O O . ILE A 1 554 ? 5.827 -0.371 -3.796 1.00 75.69 554 ILE A O 1
ATOM 4427 N N . ALA A 1 555 ? 7.846 -1.130 -4.419 1.00 69.31 555 ALA A N 1
ATOM 4428 C CA . ALA A 1 555 ? 7.880 -2.185 -3.414 1.00 69.31 555 ALA A CA 1
ATOM 4429 C C . ALA A 1 555 ? 7.976 -1.601 -1.996 1.00 69.31 555 ALA A C 1
ATOM 4431 O O . ALA A 1 555 ? 7.208 -2.013 -1.131 1.00 69.31 555 ALA A O 1
ATOM 4432 N N . GLU A 1 556 ? 8.853 -0.619 -1.778 1.00 74.69 556 GLU A N 1
ATOM 4433 C CA . GLU A 1 556 ? 8.982 0.103 -0.506 1.00 74.69 556 GLU A CA 1
ATOM 4434 C C . GLU A 1 556 ? 7.661 0.770 -0.085 1.00 74.69 556 GLU A C 1
ATOM 4436 O O . GLU A 1 556 ? 7.186 0.535 1.025 1.00 74.69 556 GLU A O 1
ATOM 4441 N N . GLU A 1 557 ? 6.991 1.485 -0.993 1.00 77.88 557 GLU A N 1
ATOM 4442 C CA . GLU A 1 557 ? 5.694 2.113 -0.705 1.00 77.88 557 GLU A CA 1
ATOM 4443 C C . GLU A 1 557 ? 4.595 1.088 -0.385 1.00 77.88 557 GLU A C 1
ATOM 4445 O O . GLU A 1 557 ? 3.769 1.308 0.499 1.00 77.88 557 GLU A O 1
ATOM 4450 N N . ARG A 1 558 ? 4.594 -0.089 -1.032 1.00 73.44 558 ARG A N 1
ATOM 4451 C CA . ARG A 1 558 ? 3.662 -1.179 -0.675 1.00 73.44 558 ARG A CA 1
ATOM 4452 C C . ARG A 1 558 ? 3.895 -1.687 0.748 1.00 73.44 558 ARG A C 1
ATOM 4454 O O . ARG A 1 558 ? 2.924 -2.013 1.432 1.00 73.44 558 ARG A O 1
ATOM 4461 N N . TYR A 1 559 ? 5.150 -1.766 1.192 1.00 72.44 559 TYR A N 1
ATOM 4462 C CA . TYR A 1 559 ? 5.466 -2.133 2.573 1.00 72.44 559 TYR A CA 1
ATOM 4463 C C . TYR A 1 559 ? 5.037 -1.043 3.558 1.00 72.44 559 TYR A C 1
ATOM 4465 O O . TYR A 1 559 ? 4.469 -1.374 4.598 1.00 72.44 559 TYR A O 1
ATOM 4473 N N . ASN A 1 560 ? 5.237 0.233 3.218 1.00 74.25 560 ASN A N 1
ATOM 4474 C CA . ASN A 1 560 ? 4.783 1.356 4.039 1.00 74.25 560 ASN A CA 1
ATOM 4475 C C . ASN A 1 560 ? 3.252 1.364 4.190 1.00 74.25 560 ASN A C 1
ATOM 4477 O O . ASN A 1 560 ? 2.755 1.408 5.316 1.00 74.25 560 ASN A O 1
ATOM 4481 N N . ASP A 1 561 ? 2.492 1.232 3.096 1.00 79.75 561 ASP A N 1
ATOM 4482 C CA . ASP A 1 561 ? 1.023 1.126 3.136 1.00 79.75 561 ASP A CA 1
ATOM 4483 C C . ASP A 1 561 ? 0.564 -0.084 3.967 1.00 79.75 561 ASP A C 1
ATOM 4485 O O . ASP A 1 561 ? -0.315 0.041 4.825 1.00 79.75 561 ASP A O 1
ATOM 4489 N N . MET A 1 562 ? 1.194 -1.252 3.785 1.00 76.56 562 MET A N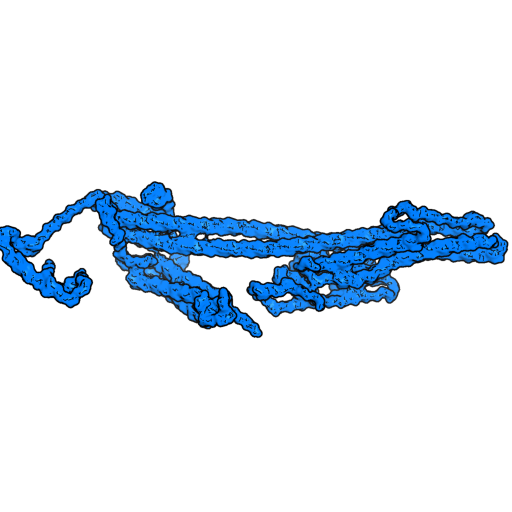 1
ATOM 4490 C CA . MET A 1 562 ? 0.901 -2.437 4.598 1.00 76.56 562 MET A CA 1
ATOM 4491 C C . MET A 1 562 ? 1.149 -2.177 6.091 1.00 76.56 562 MET A C 1
ATOM 4493 O O . MET A 1 562 ? 0.309 -2.538 6.920 1.00 76.56 562 MET A O 1
ATOM 4497 N N . ALA A 1 563 ? 2.260 -1.526 6.442 1.00 73.62 563 ALA A N 1
ATOM 4498 C CA . ALA A 1 563 ? 2.583 -1.179 7.821 1.00 73.62 563 ALA A CA 1
ATOM 4499 C C . ALA A 1 563 ? 1.550 -0.209 8.417 1.00 73.62 563 ALA A C 1
ATOM 4501 O O . ALA A 1 563 ? 1.046 -0.455 9.513 1.00 73.62 563 ALA A O 1
ATOM 4502 N N . PHE A 1 564 ? 1.159 0.845 7.691 1.00 79.75 564 PHE A N 1
ATOM 4503 C CA . PHE A 1 564 ? 0.126 1.780 8.153 1.00 79.75 564 PHE A CA 1
ATOM 4504 C C . PHE A 1 564 ? -1.228 1.102 8.363 1.00 79.75 564 PHE A C 1
ATOM 4506 O O . PHE A 1 564 ? -1.892 1.373 9.364 1.00 79.75 564 PHE A O 1
ATOM 4513 N N . ARG A 1 565 ? -1.634 0.190 7.471 1.00 78.44 565 ARG A N 1
ATOM 4514 C CA . ARG A 1 565 ? -2.869 -0.597 7.639 1.00 78.44 565 ARG A CA 1
ATOM 4515 C C . ARG A 1 565 ? -2.809 -1.492 8.870 1.00 78.44 565 ARG A C 1
ATOM 4517 O O . ARG A 1 565 ? -3.783 -1.558 9.615 1.00 78.44 565 ARG A O 1
ATOM 4524 N N . LEU A 1 566 ? -1.671 -2.143 9.109 1.00 76.31 566 LEU A N 1
ATOM 4525 C CA . LEU A 1 566 ? -1.469 -2.977 10.290 1.00 76.31 566 LEU A CA 1
ATOM 4526 C C . LEU A 1 566 ? -1.539 -2.149 11.581 1.00 76.31 566 LEU A C 1
ATOM 4528 O O . LEU A 1 566 ? -2.254 -2.525 12.509 1.00 76.31 566 LEU A O 1
ATOM 4532 N N . PHE A 1 567 ? -0.852 -1.004 11.633 1.00 76.94 567 PHE A N 1
ATOM 4533 C CA . PHE A 1 567 ? -0.887 -0.114 12.796 1.00 76.94 567 PHE A CA 1
ATOM 4534 C C . PHE A 1 567 ? -2.271 0.491 13.025 1.00 76.94 567 PHE A C 1
ATOM 4536 O O . PHE A 1 567 ? -2.715 0.581 14.167 1.00 76.94 567 PHE A O 1
ATOM 4543 N N . GLN A 1 568 ? -2.983 0.862 11.960 1.00 83.06 568 GLN A N 1
ATOM 4544 C CA . GLN A 1 568 ? -4.367 1.319 12.054 1.00 83.06 568 GLN A CA 1
ATOM 4545 C C . GLN A 1 568 ? -5.278 0.221 12.608 1.00 83.06 568 GLN A C 1
ATOM 4547 O O . GLN A 1 568 ? -6.082 0.498 13.495 1.00 83.06 568 GLN A O 1
ATOM 4552 N N . HIS A 1 569 ? -5.153 -1.009 12.109 1.00 82.81 569 HIS A N 1
ATOM 4553 C CA . HIS A 1 569 ? -5.929 -2.146 12.595 1.00 82.81 569 HIS A CA 1
ATOM 4554 C C . HIS A 1 569 ? -5.671 -2.403 14.085 1.00 82.81 569 HIS A C 1
ATOM 4556 O O . HIS A 1 569 ? -6.613 -2.486 14.870 1.00 82.81 569 HIS A O 1
ATOM 4562 N N . ASP A 1 570 ? -4.403 -2.445 14.502 1.00 79.50 570 ASP A N 1
ATOM 4563 C CA . ASP A 1 570 ? -4.046 -2.633 15.911 1.00 79.50 570 ASP A CA 1
ATOM 4564 C C . ASP A 1 570 ? -4.540 -1.477 16.798 1.00 79.50 570 ASP A C 1
ATOM 4566 O O . ASP A 1 570 ? -5.083 -1.713 17.880 1.00 79.50 570 ASP A O 1
ATOM 4570 N N . ALA A 1 571 ? -4.432 -0.230 16.327 1.00 80.00 571 ALA A N 1
ATOM 4571 C CA . ALA A 1 571 ? -4.948 0.941 17.032 1.00 80.00 571 ALA A CA 1
ATOM 4572 C C . ALA A 1 571 ? -6.474 0.883 17.206 1.00 80.00 571 ALA A C 1
ATOM 4574 O O . ALA A 1 571 ? -6.976 1.157 18.296 1.00 80.00 571 ALA A O 1
ATOM 4575 N N . LEU A 1 572 ? -7.211 0.497 16.161 1.00 87.88 572 LEU A N 1
ATOM 4576 C CA . LEU A 1 572 ? -8.667 0.348 16.210 1.00 87.88 572 LEU A CA 1
ATOM 4577 C C . LEU A 1 572 ? -9.094 -0.790 17.138 1.00 87.88 572 LEU A C 1
ATOM 4579 O O . LEU A 1 572 ? -10.034 -0.614 17.911 1.00 87.88 572 LEU A O 1
ATOM 4583 N N . ARG A 1 573 ? -8.380 -1.920 17.118 1.00 83.06 573 ARG A N 1
ATOM 4584 C CA . ARG A 1 573 ? -8.635 -3.046 18.023 1.00 83.06 573 ARG A CA 1
ATOM 4585 C C . ARG A 1 573 ? -8.436 -2.644 19.486 1.00 83.06 573 ARG A C 1
ATOM 4587 O O . ARG A 1 573 ? -9.316 -2.879 20.309 1.00 83.06 573 ARG A O 1
ATOM 4594 N N . LYS A 1 574 ? -7.323 -1.972 19.802 1.00 84.38 574 LYS A N 1
ATOM 4595 C CA . LYS A 1 574 ? -7.052 -1.434 21.149 1.00 84.38 574 LYS A CA 1
ATOM 4596 C C . LYS A 1 574 ? -8.097 -0.406 21.573 1.00 84.38 574 LYS A C 1
ATOM 4598 O O . LYS A 1 574 ? -8.562 -0.437 22.709 1.00 84.38 574 LYS A O 1
ATOM 4603 N N . TYR A 1 575 ? -8.486 0.488 20.664 1.00 91.44 575 TYR A N 1
ATOM 4604 C CA . TYR A 1 575 ? -9.548 1.456 20.916 1.00 91.44 575 TYR A CA 1
ATOM 4605 C C . TYR A 1 575 ? -10.878 0.765 21.235 1.00 91.44 575 TYR A C 1
ATOM 4607 O O . TYR A 1 575 ? -11.511 1.136 22.216 1.00 91.44 575 TYR A O 1
ATOM 4615 N N . ARG A 1 576 ? -11.279 -0.254 20.463 1.00 88.44 576 ARG A N 1
ATOM 4616 C CA . ARG A 1 576 ? -12.516 -1.011 20.702 1.00 88.44 576 ARG A CA 1
ATOM 4617 C C . ARG A 1 576 ? -12.509 -1.687 22.072 1.00 88.44 576 ARG A C 1
ATOM 4619 O O . ARG A 1 576 ? -13.442 -1.483 22.837 1.00 88.44 576 ARG A O 1
ATOM 4626 N N . GLN A 1 577 ? -11.430 -2.395 22.413 1.00 87.50 577 GLN A N 1
ATOM 4627 C CA . GLN A 1 577 ? -11.277 -3.037 23.726 1.00 87.50 577 GLN A CA 1
ATOM 4628 C C . GLN A 1 577 ? -11.390 -2.025 24.875 1.00 87.50 577 GLN A C 1
ATOM 4630 O O . GLN A 1 577 ? -12.090 -2.257 25.858 1.00 87.50 577 GLN A O 1
ATOM 4635 N N . GLN A 1 578 ? -10.734 -0.870 24.739 1.00 91.88 578 GLN A N 1
ATOM 4636 C CA . GLN A 1 578 ? -10.800 0.182 25.748 1.00 91.88 578 GLN A CA 1
ATOM 4637 C C . GLN A 1 578 ? -12.177 0.863 25.797 1.00 91.88 578 GLN A C 1
ATOM 4639 O O . GLN A 1 578 ? -12.628 1.247 26.875 1.00 91.88 578 GLN A O 1
ATOM 4644 N N . PHE A 1 579 ? -12.855 1.001 24.656 1.00 93.31 579 PHE A N 1
ATOM 4645 C CA . PHE A 1 579 ? -14.219 1.516 24.580 1.00 93.31 579 PHE A CA 1
ATOM 4646 C C . PHE A 1 579 ? -15.207 0.589 25.290 1.00 93.31 579 PHE A C 1
ATOM 4648 O O . PHE A 1 579 ? -16.021 1.079 26.067 1.00 93.31 579 PHE A O 1
ATOM 4655 N N . ASP A 1 580 ? -15.106 -0.726 25.084 1.00 89.75 580 ASP A N 1
ATOM 4656 C CA . ASP A 1 580 ? -15.942 -1.712 25.775 1.00 89.75 580 ASP A CA 1
ATOM 4657 C C . ASP A 1 580 ? -15.725 -1.650 27.298 1.00 89.75 580 ASP A C 1
ATOM 4659 O O . ASP A 1 580 ? -16.689 -1.628 28.065 1.00 89.75 580 ASP A O 1
ATOM 4663 N N . LEU A 1 581 ? -14.473 -1.495 27.750 1.00 91.94 581 LEU A N 1
ATOM 4664 C CA . LEU A 1 581 ? -14.165 -1.272 29.167 1.00 91.94 581 LEU A CA 1
ATOM 4665 C C . LEU A 1 581 ? -14.784 0.035 29.690 1.00 91.94 581 LEU A C 1
ATOM 4667 O O . LEU A 1 581 ? -15.385 0.061 30.763 1.00 91.94 581 LEU A O 1
ATOM 4671 N N . ALA A 1 582 ? -14.676 1.131 28.936 1.00 93.75 582 ALA A N 1
ATOM 4672 C CA . ALA A 1 582 ? -15.305 2.397 29.306 1.00 93.75 582 ALA A CA 1
ATOM 4673 C C . ALA A 1 582 ? -16.830 2.275 29.385 1.00 93.75 582 ALA A C 1
ATOM 4675 O O . ALA A 1 582 ? -17.440 2.815 30.306 1.00 93.75 582 ALA A O 1
ATOM 4676 N N . GLN A 1 583 ? -17.440 1.536 28.461 1.00 93.38 583 GLN A N 1
ATOM 4677 C CA . GLN A 1 583 ? -18.870 1.260 28.450 1.00 93.38 583 GLN A CA 1
ATOM 4678 C C . GLN A 1 583 ? -19.300 0.473 29.697 1.00 93.38 583 GLN A C 1
ATOM 4680 O O . GLN A 1 583 ? -20.293 0.847 30.320 1.00 93.38 583 GLN A O 1
ATOM 4685 N N . GLN A 1 584 ? -18.533 -0.541 30.117 1.00 92.19 584 GLN A N 1
ATOM 4686 C CA . GLN A 1 584 ? -18.771 -1.273 31.370 1.00 92.19 584 GLN A CA 1
ATOM 4687 C C . GLN A 1 584 ? -18.712 -0.351 32.593 1.00 92.19 584 GLN A C 1
ATOM 4689 O O . GLN A 1 584 ? -19.627 -0.361 33.411 1.00 92.19 584 GLN A O 1
ATOM 4694 N N . TYR A 1 585 ? -17.683 0.494 32.713 1.00 93.12 585 TYR A N 1
ATOM 4695 C CA . TYR A 1 585 ? -17.582 1.435 33.836 1.00 93.12 585 TYR A CA 1
ATOM 4696 C C . TYR A 1 585 ? -18.726 2.457 33.849 1.00 93.12 585 TYR A C 1
ATOM 4698 O O . TYR A 1 585 ? -19.301 2.734 34.905 1.00 93.12 585 TYR A O 1
ATOM 4706 N N . VAL A 1 586 ? -19.120 2.980 32.684 1.00 93.69 586 VAL A N 1
ATOM 4707 C CA . VAL A 1 586 ? -20.269 3.891 32.565 1.00 93.69 586 VAL A CA 1
ATOM 4708 C C . VAL A 1 586 ? -21.577 3.175 32.932 1.00 93.69 586 VAL A C 1
ATOM 4710 O O . VAL A 1 586 ? -22.407 3.769 33.618 1.00 93.69 586 VAL A O 1
ATOM 4713 N N . TYR A 1 587 ? -21.735 1.894 32.581 1.00 92.81 587 TYR A N 1
ATOM 4714 C CA . TYR A 1 587 ? -22.864 1.063 33.018 1.00 92.81 587 TYR A CA 1
ATOM 4715 C C . TYR A 1 587 ? -22.878 0.869 34.541 1.00 92.81 587 TYR A C 1
ATOM 4717 O O . TYR A 1 587 ? -23.885 1.141 35.186 1.00 92.81 587 TYR A O 1
ATOM 4725 N N . LEU A 1 588 ? -21.745 0.494 35.146 1.00 92.69 588 LEU A N 1
ATOM 4726 C CA . LEU A 1 588 ? -21.612 0.364 36.604 1.00 92.69 588 LEU A CA 1
ATOM 4727 C C . LEU A 1 588 ? -21.872 1.691 37.332 1.00 92.69 588 LEU A C 1
ATOM 4729 O O . LEU A 1 588 ? -22.416 1.702 38.433 1.00 92.69 588 LEU A O 1
ATOM 4733 N N . THR A 1 589 ? -21.527 2.817 36.706 1.00 93.62 589 THR A N 1
ATOM 4734 C CA . THR A 1 589 ? -21.847 4.157 37.223 1.00 93.62 589 THR A CA 1
ATOM 4735 C C . THR A 1 589 ? -23.349 4.401 37.233 1.00 93.62 589 THR A C 1
ATOM 4737 O O . THR A 1 589 ? -23.871 4.921 38.215 1.00 93.62 589 THR A O 1
ATOM 4740 N N . ALA A 1 590 ? -24.049 4.012 36.165 1.00 92.44 590 ALA A N 1
ATOM 4741 C CA . ALA A 1 590 ? -25.503 4.101 36.101 1.00 92.44 590 ALA A CA 1
ATOM 4742 C C . ALA A 1 590 ? -26.179 3.178 37.124 1.00 92.44 590 ALA A C 1
ATOM 4744 O O . ALA A 1 590 ? -27.162 3.583 37.736 1.00 92.44 590 ALA A O 1
ATOM 4745 N N . ALA A 1 591 ? -25.620 1.994 37.379 1.00 91.19 591 ALA A N 1
ATOM 4746 C CA . ALA A 1 591 ? -26.132 1.086 38.401 1.00 91.19 591 ALA A CA 1
ATOM 4747 C C . ALA A 1 591 ? -25.946 1.659 39.814 1.00 91.19 591 ALA A C 1
ATOM 4749 O O . ALA A 1 591 ? -26.858 1.610 40.632 1.00 91.19 591 ALA A O 1
ATOM 4750 N N . ALA A 1 592 ? -24.790 2.269 40.095 1.00 92.06 592 ALA A N 1
ATOM 4751 C CA . ALA A 1 592 ? -24.550 2.960 41.360 1.00 92.06 592 ALA A CA 1
ATOM 4752 C C . ALA A 1 592 ? -25.460 4.184 41.535 1.00 92.06 592 ALA A C 1
ATOM 4754 O O . ALA A 1 592 ? -25.980 4.413 42.624 1.00 92.06 592 ALA A O 1
ATOM 4755 N N . TYR A 1 593 ? -25.690 4.936 40.456 1.00 92.44 593 TYR A N 1
ATOM 4756 C CA . TYR A 1 593 ? -26.635 6.048 40.427 1.00 92.44 593 TYR A CA 1
ATOM 4757 C C . TYR A 1 593 ? -28.067 5.587 40.732 1.00 92.44 593 TYR A C 1
ATOM 4759 O O . TYR A 1 593 ? -28.738 6.194 41.564 1.00 92.44 593 TYR A O 1
ATOM 4767 N N . ASP A 1 594 ? -28.532 4.510 40.095 1.00 90.69 594 ASP A N 1
ATOM 4768 C CA . ASP A 1 594 ? -29.868 3.955 40.327 1.00 90.69 594 ASP A CA 1
ATOM 4769 C C . ASP A 1 594 ? -30.015 3.428 41.760 1.00 90.69 594 ASP A C 1
ATOM 4771 O O . ASP A 1 594 ? -30.965 3.777 42.458 1.00 90.69 594 ASP A O 1
ATOM 4775 N N . TYR A 1 595 ? -29.010 2.687 42.239 1.00 89.62 595 TYR A N 1
ATOM 4776 C CA . TYR A 1 595 ? -28.963 2.156 43.599 1.00 89.62 595 TYR A CA 1
ATOM 4777 C C . TYR A 1 595 ? -29.014 3.258 44.665 1.00 89.62 595 TYR A C 1
ATOM 4779 O O . TYR A 1 595 ? -29.754 3.141 45.641 1.00 89.62 595 TYR A O 1
ATOM 4787 N N . GLU A 1 596 ? -28.230 4.329 44.505 1.00 87.75 596 GLU A N 1
ATOM 4788 C CA . GLU A 1 596 ? -28.218 5.425 45.477 1.00 87.75 596 GLU A CA 1
ATOM 4789 C C . GLU A 1 596 ? -29.478 6.278 45.405 1.00 87.75 596 GLU A C 1
ATOM 4791 O O . GLU A 1 596 ? -30.041 6.628 46.439 1.00 87.75 596 GLU A O 1
ATOM 4796 N N . THR A 1 597 ? -29.930 6.636 44.203 1.00 89.75 597 THR A N 1
ATOM 4797 C CA . THR A 1 597 ? -31.072 7.546 44.058 1.00 89.75 597 THR A CA 1
ATOM 4798 C C . THR A 1 597 ? -32.408 6.860 44.335 1.00 89.75 597 THR A C 1
ATOM 4800 O O . THR A 1 597 ? -33.322 7.523 44.826 1.00 89.75 597 THR A O 1
ATOM 4803 N N . ASN A 1 598 ? -32.514 5.552 44.060 1.00 88.38 598 ASN A N 1
ATOM 4804 C CA . ASN A 1 598 ? -33.686 4.699 44.282 1.00 88.38 598 ASN A CA 1
ATOM 4805 C C . ASN A 1 598 ? -35.012 5.374 43.874 1.00 88.38 598 ASN A C 1
ATOM 4807 O O . ASN A 1 598 ? -36.013 5.354 44.599 1.00 88.38 598 ASN A O 1
ATOM 4811 N N . LEU A 1 599 ? -34.990 6.056 42.727 1.00 88.31 599 LEU A N 1
ATOM 4812 C CA . LEU A 1 599 ? -36.127 6.813 42.217 1.00 88.31 599 LEU A CA 1
ATOM 4813 C C . LEU A 1 599 ? -37.169 5.872 41.612 1.00 88.31 599 LEU A C 1
ATOM 4815 O O . LEU A 1 599 ? -36.846 4.834 41.038 1.00 88.31 599 LEU A O 1
ATOM 4819 N N . ALA A 1 600 ? -38.442 6.262 41.674 1.00 86.38 600 ALA A N 1
ATOM 4820 C CA . ALA A 1 600 ? -39.510 5.496 41.040 1.00 86.38 600 ALA A CA 1
ATOM 4821 C C . ALA A 1 600 ? -39.268 5.349 39.524 1.00 86.38 600 ALA A C 1
ATOM 4823 O O . ALA A 1 600 ? -38.757 6.262 38.881 1.00 86.38 600 ALA A O 1
ATOM 4824 N N . GLY A 1 601 ? -39.687 4.227 38.928 1.00 79.25 601 GLY A N 1
ATOM 4825 C CA . GLY A 1 601 ? -39.454 3.931 37.502 1.00 79.25 601 GLY A CA 1
ATOM 4826 C C . GLY A 1 601 ? -40.042 4.944 36.506 1.00 79.25 601 GLY A C 1
ATOM 4827 O O . GLY A 1 601 ? -39.668 4.954 35.337 1.00 79.25 601 GLY A O 1
ATOM 4828 N N . ASN A 1 602 ? -40.969 5.801 36.942 1.00 84.06 602 ASN A N 1
ATOM 4829 C CA . ASN A 1 602 ? -41.548 6.880 36.139 1.00 84.06 602 ASN A CA 1
ATOM 4830 C C . ASN A 1 602 ? -40.861 8.244 36.339 1.00 84.06 602 ASN A C 1
ATOM 4832 O O . ASN A 1 602 ? -41.266 9.217 35.697 1.00 84.06 602 ASN A O 1
ATOM 4836 N N . ASP A 1 603 ? -39.862 8.337 37.219 1.00 86.19 603 ASP A N 1
ATOM 4837 C CA . ASP A 1 603 ? -39.112 9.567 37.449 1.00 86.19 603 ASP A CA 1
ATOM 4838 C C . ASP A 1 603 ? -38.222 9.889 36.227 1.00 86.19 603 ASP A C 1
ATOM 4840 O O . ASP A 1 603 ? -37.506 9.010 35.735 1.00 86.19 603 ASP A O 1
ATOM 4844 N N . PRO A 1 604 ? -38.225 11.133 35.708 1.00 83.69 604 PRO A N 1
ATOM 4845 C CA . PRO A 1 604 ? -37.368 11.529 34.588 1.00 83.69 604 PRO A CA 1
ATOM 4846 C C . PRO A 1 604 ? -35.864 11.322 34.823 1.00 83.69 604 PRO A C 1
ATOM 4848 O O . PRO A 1 604 ? -35.112 11.235 33.845 1.00 83.69 604 PRO A O 1
ATOM 4851 N N . ALA A 1 605 ? -35.437 11.288 36.086 1.00 85.12 605 ALA A N 1
ATOM 4852 C CA . ALA A 1 605 ? -34.064 11.082 36.520 1.00 85.12 605 ALA A CA 1
ATOM 4853 C C . ALA A 1 605 ? -33.784 9.644 36.989 1.00 85.12 605 ALA A C 1
ATOM 4855 O O . ALA A 1 605 ? -32.719 9.408 37.537 1.00 85.12 605 ALA A O 1
ATOM 4856 N N . ASN A 1 606 ? -34.686 8.682 36.771 1.00 86.00 606 ASN A N 1
ATOM 4857 C CA . ASN A 1 606 ? -34.441 7.278 37.112 1.00 86.00 606 ASN A CA 1
ATOM 4858 C C . ASN A 1 606 ? -33.223 6.689 36.349 1.00 86.00 606 ASN A C 1
ATOM 4860 O O . ASN A 1 606 ? -32.997 7.005 35.172 1.00 86.00 606 ASN A O 1
ATOM 4864 N N . GLY A 1 607 ? -32.438 5.837 37.024 1.00 82.69 607 GLY A N 1
ATOM 4865 C CA . GLY A 1 607 ? -31.185 5.275 36.521 1.00 82.69 607 GLY A CA 1
ATOM 4866 C C . GLY A 1 607 ? -31.329 4.157 35.481 1.00 82.69 607 GLY A C 1
ATOM 4867 O O . GLY A 1 607 ? -30.495 4.066 34.576 1.00 82.69 607 GLY A O 1
ATOM 4868 N N . ASP A 1 608 ? -32.414 3.381 35.518 1.00 79.94 608 ASP A N 1
ATOM 4869 C CA . ASP A 1 608 ? -32.746 2.308 34.560 1.00 79.94 608 ASP A CA 1
ATOM 4870 C C . ASP A 1 608 ? -32.718 2.807 33.104 1.00 79.94 608 ASP A C 1
ATOM 4872 O O . ASP A 1 608 ? -32.180 2.169 32.193 1.00 79.94 608 ASP A O 1
ATOM 4876 N N . ARG A 1 609 ? -33.185 4.040 32.867 1.00 82.06 609 ARG A N 1
ATOM 4877 C CA . ARG A 1 609 ? -33.124 4.649 31.531 1.00 82.06 609 ARG A CA 1
ATOM 4878 C C . ARG A 1 609 ? -31.689 4.766 31.008 1.00 82.06 609 ARG A C 1
ATOM 4880 O O . ARG A 1 609 ? -31.468 4.574 29.809 1.00 82.06 609 ARG A O 1
ATOM 4887 N N . PHE A 1 610 ? -30.732 5.105 31.873 1.00 88.00 610 PHE A N 1
ATOM 4888 C CA . PHE A 1 610 ? -29.326 5.206 31.488 1.00 88.00 610 PHE A CA 1
ATOM 4889 C C . PHE A 1 610 ? -28.731 3.824 31.231 1.00 88.00 610 PHE A C 1
ATOM 4891 O O . PHE A 1 610 ? -28.084 3.654 30.200 1.00 88.00 610 PHE A O 1
ATOM 4898 N N . LEU A 1 611 ? -29.007 2.838 32.092 1.00 85.06 611 LEU A N 1
ATOM 4899 C CA . LEU A 1 611 ? -28.536 1.456 31.930 1.00 85.06 611 LEU A CA 1
ATOM 4900 C C . LEU A 1 611 ? -28.893 0.896 30.546 1.00 85.06 611 LEU A C 1
ATOM 4902 O O . LEU A 1 611 ? -28.017 0.425 29.819 1.00 85.06 611 LEU A O 1
ATOM 4906 N N . ARG A 1 612 ? -30.153 1.057 30.123 1.00 76.50 612 ARG A N 1
ATOM 4907 C CA . ARG A 1 612 ? -30.618 0.631 28.791 1.00 76.50 612 ARG A CA 1
ATOM 4908 C C . ARG A 1 612 ? -29.942 1.391 27.657 1.00 76.50 612 ARG A C 1
ATOM 4910 O O . ARG A 1 612 ? -29.541 0.794 26.661 1.00 76.50 612 ARG A O 1
ATOM 4917 N N . GLN A 1 613 ? -29.821 2.713 27.794 1.00 83.06 613 GLN A N 1
ATOM 4918 C CA . GLN A 1 613 ? -29.198 3.546 26.769 1.00 83.06 613 GLN A CA 1
ATOM 4919 C C . GLN A 1 613 ? -27.733 3.145 26.560 1.00 83.06 613 GLN A C 1
ATOM 4921 O O . GLN A 1 613 ? -27.302 3.026 25.416 1.00 83.06 613 GLN A O 1
ATOM 4926 N N . ILE A 1 614 ? -26.991 2.902 27.645 1.00 89.12 614 ILE A N 1
ATOM 4927 C CA . ILE A 1 614 ? -25.550 2.633 27.614 1.00 89.12 614 ILE A CA 1
ATOM 4928 C C . ILE A 1 614 ? -25.222 1.392 26.792 1.00 89.12 614 ILE A C 1
ATOM 4930 O O . ILE A 1 614 ? -24.299 1.470 25.987 1.00 89.12 614 ILE A O 1
ATOM 4934 N N . VAL A 1 615 ? -25.980 0.297 26.914 1.00 83.44 615 VAL A N 1
ATOM 4935 C CA . VAL A 1 615 ? -25.713 -0.961 26.181 1.00 83.44 615 VAL A CA 1
ATOM 4936 C C . VAL A 1 615 ? -25.728 -0.764 24.657 1.00 83.44 615 VAL A C 1
ATOM 4938 O O . VAL A 1 615 ? -24.914 -1.351 23.943 1.00 83.44 615 VAL A O 1
ATOM 4941 N N . GLY A 1 616 ? -26.602 0.112 24.150 1.00 78.00 616 GLY A N 1
ATOM 4942 C CA . GLY A 1 616 ? -26.726 0.393 22.716 1.00 78.00 616 GLY A CA 1
ATOM 4943 C C . GLY A 1 616 ? -25.729 1.419 22.160 1.00 78.00 616 GLY A C 1
ATOM 4944 O O . GLY A 1 616 ? -25.642 1.588 20.941 1.00 78.00 616 GLY A O 1
ATOM 4945 N N . LEU A 1 617 ? -24.981 2.132 23.009 1.00 87.31 617 LEU A N 1
ATOM 4946 C CA . LEU A 1 617 ? -24.084 3.200 22.559 1.00 87.31 617 LEU A CA 1
ATOM 4947 C C . LEU A 1 617 ? -22.816 2.655 21.888 1.00 87.31 617 LEU A C 1
ATOM 4949 O O . LEU A 1 617 ? -22.194 1.702 22.346 1.00 87.31 617 LEU A O 1
ATOM 4953 N N . ARG A 1 618 ? -22.414 3.312 20.792 1.00 85.44 618 ARG A N 1
ATOM 4954 C CA . ARG A 1 618 ? -21.226 2.972 19.977 1.00 85.44 618 ARG A CA 1
ATOM 4955 C C . ARG A 1 618 ? -20.247 4.122 19.797 1.00 85.44 618 ARG A C 1
ATOM 4957 O O . ARG A 1 618 ? -19.259 3.992 19.083 1.00 85.44 618 ARG A O 1
ATOM 4964 N N . SER A 1 619 ? -20.552 5.266 20.389 1.00 91.06 619 SER A N 1
ATOM 4965 C CA . SER A 1 619 ? -19.739 6.466 20.285 1.00 91.06 619 SER A CA 1
ATOM 4966 C C . SER A 1 619 ? -19.336 6.945 21.668 1.00 91.06 619 SER A C 1
ATOM 4968 O O . SER A 1 619 ? -20.087 6.838 22.640 1.00 91.06 619 SER A O 1
ATOM 4970 N N . LEU A 1 620 ? -18.122 7.485 21.745 1.00 91.81 620 LEU A N 1
ATOM 4971 C CA . LEU A 1 620 ? -17.591 8.056 22.977 1.00 91.81 620 LEU A CA 1
ATOM 4972 C C . LEU A 1 620 ? -18.356 9.327 23.377 1.00 91.81 620 LEU A C 1
ATOM 4974 O O . LEU A 1 620 ? -18.571 9.555 24.560 1.00 91.81 620 LEU A O 1
ATOM 4978 N N . GLY A 1 621 ? -18.817 10.106 22.395 1.00 91.81 621 GLY A N 1
ATOM 4979 C CA . GLY A 1 621 ? -19.334 11.458 22.606 1.00 91.81 621 GLY A CA 1
ATOM 4980 C C . GLY A 1 621 ? -18.205 12.485 22.705 1.00 91.81 621 GLY A C 1
ATOM 4981 O O . GLY A 1 621 ? -17.032 12.159 22.508 1.00 91.81 621 GLY A O 1
ATOM 4982 N N . GLU A 1 622 ? -18.557 13.737 22.977 1.00 91.19 622 GLU A N 1
ATOM 4983 C CA . GLU A 1 622 ? -17.592 14.826 23.105 1.00 91.19 622 GLU A CA 1
ATOM 4984 C C . GLU A 1 622 ? -17.068 14.929 24.544 1.00 91.19 622 GLU A C 1
ATOM 4986 O O . GLU A 1 622 ? -17.825 15.042 25.513 1.00 91.19 622 GLU A O 1
ATOM 4991 N N . LEU A 1 623 ? -15.743 14.893 24.670 1.00 90.50 623 LEU A N 1
ATOM 4992 C CA . LEU A 1 623 ? -15.004 15.025 25.919 1.00 90.50 623 LEU A CA 1
ATOM 4993 C C . LEU A 1 623 ? -14.032 16.193 25.781 1.00 90.50 623 LEU A C 1
ATOM 4995 O O . LEU A 1 623 ? -13.348 16.325 24.765 1.00 90.50 623 LEU A O 1
ATOM 4999 N N . ARG A 1 624 ? -13.936 17.020 26.819 1.00 87.12 624 ARG A N 1
ATOM 5000 C CA . ARG A 1 624 ? -12.995 18.138 26.875 1.00 87.12 624 ARG A CA 1
ATOM 5001 C C . ARG A 1 624 ? -11.881 17.843 27.868 1.00 87.12 624 ARG A C 1
ATOM 5003 O O . ARG A 1 624 ? -12.157 17.605 29.042 1.00 87.12 624 ARG A O 1
ATOM 5010 N N . TRP A 1 625 ? -10.632 17.928 27.411 1.00 84.38 625 TRP A N 1
ATOM 5011 C CA . TRP A 1 625 ? -9.461 17.939 28.290 1.00 84.38 625 TRP A CA 1
ATOM 5012 C C . TRP A 1 625 ? -9.521 19.158 29.219 1.00 84.38 625 TRP A C 1
ATOM 5014 O O . TRP A 1 625 ? -9.729 20.283 28.757 1.00 84.38 625 TRP A O 1
ATOM 5024 N N . THR A 1 626 ? -9.358 18.946 30.524 1.00 77.88 626 THR A N 1
ATOM 5025 C CA . THR A 1 626 ? -9.421 20.014 31.534 1.00 77.88 626 THR A CA 1
ATOM 5026 C C . THR A 1 626 ? -8.229 19.940 32.487 1.00 77.88 626 THR A C 1
ATOM 5028 O O . THR A 1 626 ? -7.624 18.891 32.662 1.00 77.88 626 THR A O 1
ATOM 5031 N N . THR A 1 627 ? -7.859 21.073 33.087 1.00 63.41 627 THR A N 1
ATOM 5032 C CA . THR A 1 627 ? -6.787 21.193 34.096 1.00 63.41 627 THR A CA 1
ATOM 5033 C C . THR A 1 627 ? -7.299 21.028 35.536 1.00 63.41 627 THR A C 1
ATOM 5035 O O . THR A 1 627 ? -6.610 21.394 36.487 1.00 63.41 627 THR A O 1
ATOM 5038 N N . GLY A 1 628 ? -8.525 20.523 35.705 1.00 56.56 628 GLY A N 1
ATOM 5039 C CA . GLY A 1 628 ? -9.146 20.250 37.004 1.00 56.56 628 GLY A CA 1
ATOM 5040 C C . GLY A 1 628 ? -8.723 18.908 37.625 1.00 56.56 628 GLY A C 1
ATOM 5041 O O . GLY A 1 628 ? -7.820 18.251 37.120 1.00 56.56 628 GLY A O 1
ATOM 5042 N N . PRO A 1 629 ? -9.387 18.464 38.711 1.00 51.91 629 PRO A N 1
ATOM 5043 C CA . PRO A 1 629 ? -9.107 17.170 39.351 1.00 51.91 629 PRO A CA 1
ATOM 5044 C C . PRO A 1 629 ? -9.428 15.944 38.470 1.00 51.91 629 PRO A C 1
ATOM 5046 O O . PRO A 1 629 ? -9.067 14.830 38.835 1.00 51.91 629 PRO A O 1
ATOM 5049 N N . TRP A 1 630 ? -10.088 16.140 37.323 1.00 61.25 630 TRP A N 1
ATOM 5050 C CA . TRP A 1 630 ? -10.419 15.106 36.339 1.00 61.25 630 TRP A CA 1
ATOM 5051 C C . TRP A 1 630 ? -9.666 15.379 35.035 1.00 61.25 630 TRP A C 1
ATOM 5053 O O . TRP A 1 630 ? -9.670 16.516 34.577 1.00 61.25 630 TRP A O 1
ATOM 5063 N N . ASP A 1 631 ? -9.088 14.353 34.404 1.00 70.88 631 ASP A N 1
ATOM 5064 C CA . ASP A 1 631 ? -8.373 14.508 33.125 1.00 70.88 631 ASP A CA 1
ATOM 5065 C C . ASP A 1 631 ? -9.311 14.939 31.976 1.00 70.88 631 ASP A C 1
ATOM 5067 O O . ASP A 1 631 ? -8.906 15.661 31.063 1.00 70.88 631 ASP A O 1
ATOM 5071 N N . VAL A 1 632 ? -10.585 14.530 32.022 1.00 86.50 632 VAL A N 1
ATOM 5072 C CA . VAL A 1 632 ? -11.594 14.821 30.992 1.00 86.50 632 VAL A CA 1
ATOM 5073 C C . VAL A 1 632 ? -12.942 15.204 31.597 1.00 86.50 632 VAL A C 1
ATOM 5075 O O . VAL A 1 632 ? -13.329 14.709 32.655 1.00 86.50 632 VAL A O 1
ATOM 5078 N N . GLU A 1 633 ? -13.686 16.054 30.890 1.00 88.06 633 GLU A N 1
ATOM 5079 C CA . GLU A 1 633 ? -15.057 16.433 31.231 1.00 88.06 633 GLU A CA 1
ATOM 5080 C C . GLU A 1 633 ? -16.038 16.074 30.094 1.00 88.06 633 GLU A C 1
ATOM 5082 O O . GLU A 1 633 ? -15.801 16.471 28.948 1.00 88.06 633 GLU A O 1
ATOM 5087 N N . PRO A 1 634 ? -17.143 15.359 30.382 1.00 91.81 634 PRO A N 1
ATOM 5088 C CA . PRO A 1 634 ? -18.172 15.042 29.396 1.00 91.81 634 PRO A CA 1
ATOM 5089 C C . PRO A 1 634 ? -19.020 16.262 29.029 1.00 91.81 634 PRO A C 1
ATOM 5091 O O . PRO A 1 634 ? -19.500 16.987 29.904 1.00 91.81 634 PRO A O 1
ATOM 5094 N N . ILE A 1 635 ? -19.254 16.454 27.728 1.00 88.94 635 ILE A N 1
ATOM 5095 C CA . ILE A 1 635 ? -20.119 17.515 27.202 1.00 88.94 635 ILE A CA 1
ATOM 5096 C C . ILE A 1 635 ? -21.491 16.931 26.844 1.00 88.94 635 ILE A C 1
ATOM 5098 O O . ILE A 1 635 ? -21.628 16.085 25.956 1.00 88.94 635 ILE A O 1
ATOM 5102 N N . VAL A 1 636 ? -22.527 17.419 27.531 1.00 87.75 636 VAL A N 1
ATOM 5103 C CA . VAL A 1 636 ? -23.927 17.048 27.283 1.00 87.75 636 VAL A CA 1
ATOM 5104 C C . VAL A 1 636 ? -24.413 17.659 25.963 1.00 87.75 636 VAL A C 1
ATOM 5106 O O . VAL A 1 636 ? -24.168 18.833 25.695 1.00 87.75 636 VAL A O 1
ATOM 5109 N N . GLY A 1 637 ? -25.127 16.868 25.154 1.00 83.94 637 GLY A N 1
ATOM 5110 C CA . GLY A 1 637 ? -25.682 17.277 23.855 1.00 83.94 637 GLY A CA 1
ATOM 5111 C C . GLY A 1 637 ? -24.915 16.763 22.630 1.00 83.94 637 GLY A C 1
ATOM 5112 O O . GLY A 1 637 ? -25.306 17.062 21.505 1.00 83.94 637 GLY A O 1
ATOM 5113 N N . SER A 1 638 ? -23.844 15.989 22.840 1.00 80.81 638 SER A N 1
ATOM 5114 C CA . SER A 1 638 ? -22.993 15.415 21.786 1.00 80.81 638 SER A CA 1
ATOM 5115 C C . SER A 1 638 ? -23.289 13.937 21.463 1.00 80.81 638 SER A C 1
ATOM 5117 O O . SER A 1 638 ? -22.698 13.374 20.539 1.00 80.81 638 SER A O 1
ATOM 5119 N N . GLY A 1 639 ? -24.208 13.294 22.190 1.00 88.88 639 GLY A N 1
ATOM 5120 C CA . GLY A 1 639 ? -24.459 11.856 22.131 1.00 88.88 639 GLY A CA 1
ATOM 5121 C C . GLY A 1 639 ? -23.385 11.018 22.832 1.00 88.88 639 GLY A C 1
ATOM 5122 O O . GLY A 1 639 ? -22.473 11.522 23.487 1.00 88.88 639 GLY A O 1
ATOM 5123 N N . GLY A 1 640 ? -23.482 9.697 22.677 1.00 92.00 640 GLY A N 1
ATOM 5124 C CA . GLY A 1 640 ? -22.461 8.767 23.163 1.00 92.00 640 GLY A CA 1
ATOM 5125 C C . GLY A 1 640 ? -22.384 8.625 24.685 1.00 92.00 640 GLY A C 1
ATOM 5126 O O . GLY A 1 640 ? -23.250 9.097 25.427 1.00 92.00 640 GLY A O 1
ATOM 5127 N N . LEU A 1 641 ? -21.336 7.933 25.142 1.00 93.62 641 LEU A N 1
ATOM 5128 C CA . LEU A 1 641 ? -21.098 7.654 26.565 1.00 93.62 641 LEU A CA 1
ATOM 5129 C C . LEU A 1 641 ? -20.906 8.938 27.386 1.00 93.62 641 LEU A C 1
ATOM 5131 O O . LEU A 1 641 ? -21.377 9.022 28.523 1.00 93.62 641 LEU A O 1
ATOM 5135 N N . ALA A 1 642 ? -20.258 9.950 26.803 1.00 93.56 642 ALA A N 1
ATOM 5136 C CA . ALA A 1 642 ? -20.048 11.246 27.432 1.00 93.56 642 ALA A CA 1
ATOM 5137 C C . ALA A 1 642 ? -21.378 11.935 27.762 1.00 93.56 642 ALA A C 1
ATOM 5139 O O . ALA A 1 642 ? -21.547 12.401 28.885 1.00 93.56 642 ALA A O 1
ATOM 5140 N N . GLU A 1 643 ? -22.359 11.940 26.853 1.00 93.31 643 GLU A N 1
ATOM 5141 C CA . GLU A 1 643 ? -23.660 12.546 27.147 1.00 93.31 643 GLU A CA 1
ATOM 5142 C C . GLU A 1 643 ? -24.373 11.837 28.302 1.00 93.31 643 GLU A C 1
ATOM 5144 O O . GLU A 1 643 ? -24.859 12.504 29.217 1.00 93.31 643 GLU A O 1
ATOM 5149 N N . THR A 1 644 ? -24.427 10.500 28.291 1.00 92.56 644 THR A N 1
ATOM 5150 C CA . THR A 1 644 ? -25.068 9.743 29.379 1.00 92.56 644 THR A CA 1
ATOM 5151 C C . THR A 1 644 ? -24.411 10.028 30.722 1.00 92.56 644 THR A C 1
ATOM 5153 O O . THR A 1 644 ? -25.104 10.271 31.708 1.00 92.56 644 THR A O 1
ATOM 5156 N N . LEU A 1 645 ? -23.078 10.081 30.749 1.00 93.25 645 LEU A N 1
ATOM 5157 C CA . LEU A 1 645 ? -22.317 10.353 31.959 1.00 93.25 645 LEU A CA 1
ATOM 5158 C C . LEU A 1 645 ? -22.531 11.796 32.448 1.00 93.25 645 LEU A C 1
ATOM 5160 O O . LEU A 1 645 ? -22.800 12.016 33.628 1.00 93.25 645 LEU A O 1
ATOM 5164 N N . GLY A 1 646 ? -22.504 12.775 31.540 1.00 92.50 646 GLY A N 1
ATOM 5165 C CA . GLY A 1 646 ? -22.771 14.178 31.857 1.00 92.50 646 GLY A CA 1
ATOM 5166 C C . GLY A 1 646 ? -24.189 14.413 32.386 1.00 92.50 646 GLY A C 1
ATOM 5167 O O . GLY A 1 646 ? -24.365 15.135 33.362 1.00 92.50 646 GLY A O 1
ATOM 5168 N N . ARG A 1 647 ? -25.200 13.740 31.820 1.00 92.94 647 ARG A N 1
ATOM 5169 C CA . ARG A 1 647 ? -26.587 13.820 32.311 1.00 92.94 647 ARG A CA 1
ATOM 5170 C C . ARG A 1 647 ? -26.748 13.223 33.708 1.00 92.94 647 ARG A C 1
ATOM 5172 O O . ARG A 1 647 ? -27.433 13.823 34.532 1.00 92.94 647 ARG A O 1
ATOM 5179 N N . MET A 1 648 ? -26.107 12.085 33.993 1.00 94.12 648 MET A N 1
ATOM 5180 C CA . MET A 1 648 ? -26.104 11.507 35.343 1.00 94.12 648 MET A CA 1
ATOM 5181 C C . MET A 1 648 ? -25.478 12.468 36.356 1.00 94.12 648 MET A C 1
ATOM 5183 O O . MET A 1 648 ? -26.071 12.707 37.404 1.00 94.12 648 MET A O 1
ATOM 5187 N N . ARG A 1 649 ? -24.332 13.081 36.023 1.00 92.38 649 ARG A N 1
ATOM 5188 C CA . ARG A 1 649 ? -23.699 14.118 36.855 1.00 92.38 649 ARG A CA 1
ATOM 5189 C C . ARG A 1 649 ? -24.657 15.273 37.129 1.00 92.38 649 ARG A C 1
ATOM 5191 O O . ARG A 1 649 ? -24.856 15.634 38.286 1.00 92.38 649 ARG A O 1
ATOM 5198 N N . ASP A 1 650 ? -25.236 15.850 36.080 1.00 92.12 650 ASP A N 1
ATOM 5199 C CA . ASP A 1 650 ? -26.080 17.042 36.194 1.00 92.12 650 ASP A CA 1
ATOM 5200 C C . ASP A 1 650 ? -27.335 16.764 37.033 1.00 92.12 650 ASP A C 1
ATOM 5202 O O . ASP A 1 650 ? -27.697 17.572 37.891 1.00 92.12 650 ASP A O 1
ATOM 5206 N N . ASN A 1 651 ? -27.947 15.586 36.864 1.00 92.69 651 ASN A N 1
ATOM 5207 C CA . ASN A 1 651 ? -29.046 15.143 37.717 1.00 92.69 651 ASN A CA 1
ATOM 5208 C C . ASN A 1 651 ? -28.586 14.946 39.170 1.00 92.69 651 ASN A C 1
ATOM 5210 O O . ASN A 1 651 ? -29.252 15.403 40.101 1.00 92.69 651 ASN A O 1
ATOM 5214 N N . PHE A 1 652 ? -27.453 14.269 39.379 1.00 92.38 652 PHE A N 1
ATOM 5215 C CA . PHE A 1 652 ? -26.965 13.932 40.715 1.00 92.38 652 PHE A CA 1
ATOM 5216 C C . PHE A 1 652 ? -26.599 15.169 41.534 1.00 92.38 652 PHE A C 1
ATOM 5218 O O . PHE A 1 652 ? -26.892 15.210 42.722 1.00 92.38 652 PHE A O 1
ATOM 5225 N N . VAL A 1 653 ? -26.042 16.215 40.916 1.00 89.75 653 VAL A N 1
ATOM 5226 C CA . VAL A 1 653 ? -25.742 17.485 41.603 1.00 89.75 653 VAL A CA 1
ATOM 5227 C C . VAL A 1 653 ? -26.994 18.079 42.262 1.00 89.75 653 VAL A C 1
ATOM 5229 O O . VAL A 1 653 ? -26.914 18.622 43.365 1.00 89.75 653 VAL A O 1
ATOM 5232 N N . VAL A 1 654 ? -28.161 17.945 41.625 1.00 90.38 654 VAL A N 1
ATOM 5233 C CA . VAL A 1 654 ? -29.444 18.399 42.182 1.00 90.38 654 VAL A CA 1
ATOM 5234 C C . VAL A 1 654 ? -29.971 17.409 43.225 1.00 90.38 654 VAL A C 1
ATOM 5236 O O . VAL A 1 654 ? -30.340 17.810 44.334 1.00 90.38 654 VAL A O 1
ATOM 5239 N N . LEU A 1 655 ? -29.977 16.115 42.896 1.00 90.81 655 LEU A N 1
ATOM 5240 C CA . LEU A 1 655 ? -30.519 15.057 43.754 1.00 90.81 655 LEU A CA 1
ATOM 5241 C C . LEU A 1 655 ? -29.734 14.889 45.057 1.00 90.81 655 LEU A C 1
ATOM 5243 O O . LEU A 1 655 ? -30.343 14.653 46.096 1.00 90.81 655 LEU A O 1
ATOM 5247 N N . LYS A 1 656 ? -28.411 15.091 45.043 1.00 88.94 656 LYS A N 1
ATOM 5248 C CA . LYS A 1 656 ? -27.539 14.987 46.224 1.00 88.94 656 LYS A CA 1
ATOM 5249 C C . LYS A 1 656 ? -28.029 15.869 47.372 1.00 88.94 656 LYS A C 1
ATOM 5251 O O . LYS A 1 656 ? -27.984 15.462 48.531 1.00 88.94 656 LYS A O 1
ATOM 5256 N N . GLY A 1 657 ? -28.524 17.068 47.056 1.00 87.19 657 GLY A N 1
ATOM 5257 C CA . GLY A 1 657 ? -29.113 17.970 48.044 1.00 87.19 657 GLY A CA 1
ATOM 5258 C C . GLY A 1 657 ? -30.529 17.577 48.466 1.00 87.19 657 GLY A C 1
ATOM 5259 O O . GLY A 1 657 ? -30.862 17.676 49.643 1.00 87.19 657 GLY A O 1
ATOM 5260 N N . GLN A 1 658 ? -31.360 17.125 47.524 1.00 87.56 658 GLN A N 1
ATOM 5261 C CA . GLN A 1 658 ? -32.756 16.756 47.790 1.00 87.56 658 GLN A CA 1
ATOM 5262 C C . GLN A 1 658 ? -32.885 15.476 48.625 1.00 87.56 658 GLN A C 1
ATOM 5264 O O . GLN A 1 658 ? -33.751 15.398 49.492 1.00 87.56 658 GLN A O 1
ATOM 5269 N N . LEU A 1 659 ? -32.008 14.501 48.383 1.00 86.25 659 LEU A N 1
ATOM 5270 C CA . LEU A 1 659 ? -31.964 13.211 49.076 1.00 86.25 659 LEU A CA 1
ATOM 5271 C C . LEU A 1 659 ? -31.161 13.263 50.386 1.00 86.25 659 LEU A C 1
ATOM 5273 O O . LEU A 1 659 ? -31.099 12.277 51.113 1.00 86.25 659 LEU A O 1
ATOM 5277 N N . GLY A 1 660 ? -30.552 14.409 50.711 1.00 83.12 660 GLY A N 1
ATOM 5278 C CA . GLY A 1 660 ? -29.821 14.606 51.965 1.00 83.12 660 GLY A CA 1
ATOM 5279 C C . GLY A 1 660 ? -28.439 13.946 52.020 1.00 83.12 660 GLY A C 1
ATOM 5280 O O . GLY A 1 660 ? -27.837 13.898 53.091 1.00 83.12 660 GLY A O 1
ATOM 5281 N N . PHE A 1 661 ? -27.888 13.488 50.892 1.00 83.19 661 PHE A N 1
ATOM 5282 C CA . PHE A 1 661 ? -26.532 12.919 50.825 1.00 83.19 661 PHE A CA 1
ATOM 5283 C C . PHE A 1 661 ? -25.436 13.932 51.170 1.00 83.19 661 PHE A C 1
ATOM 5285 O O . PHE A 1 661 ? -24.353 13.562 51.609 1.00 83.19 661 PHE A O 1
ATOM 5292 N N . ASN A 1 662 ? -25.715 15.224 51.004 1.00 77.81 662 ASN A N 1
ATOM 5293 C CA . ASN A 1 662 ? -24.828 16.306 51.428 1.00 77.81 662 ASN A CA 1
ATOM 5294 C C . ASN A 1 662 ? -24.793 16.530 52.954 1.00 77.81 662 ASN A C 1
ATOM 5296 O O . ASN A 1 662 ? -23.935 17.274 53.427 1.00 77.81 662 ASN A O 1
ATOM 5300 N N . ASN A 1 663 ? -25.713 15.934 53.719 1.00 76.75 663 ASN A N 1
ATOM 5301 C CA . ASN A 1 663 ? -25.774 16.054 55.173 1.00 76.75 663 ASN A CA 1
ATOM 5302 C C . ASN A 1 663 ? -26.198 14.717 55.813 1.00 76.75 663 ASN A C 1
ATOM 5304 O O . ASN A 1 663 ? -27.337 14.598 56.280 1.00 76.75 663 ASN A O 1
ATOM 5308 N N . PRO A 1 664 ? -25.309 13.705 55.830 1.00 66.69 664 PRO A N 1
ATOM 5309 C CA . PRO A 1 664 ? -25.636 12.381 56.341 1.00 66.69 664 PRO A CA 1
ATOM 5310 C C . PRO A 1 664 ? -26.051 12.458 57.815 1.00 66.69 664 PRO A C 1
ATOM 5312 O O . PRO A 1 664 ? -25.267 12.833 58.689 1.00 66.69 664 PRO A O 1
ATOM 5315 N N . GLN A 1 665 ? -27.303 12.097 58.099 1.00 67.88 665 GLN A N 1
ATOM 5316 C CA . GLN A 1 665 ? -27.796 11.975 59.465 1.00 67.88 665 GLN A CA 1
ATOM 5317 C C . GLN A 1 665 ? -27.535 10.557 59.967 1.00 67.88 665 GLN A C 1
ATOM 5319 O O . GLN A 1 665 ? -28.127 9.591 59.494 1.00 67.88 665 GLN A O 1
ATOM 5324 N N . TYR A 1 666 ? -26.645 10.430 60.949 1.00 64.75 666 TYR A N 1
ATOM 5325 C CA . TYR A 1 666 ? -26.411 9.161 61.629 1.00 64.75 666 TYR A CA 1
ATOM 5326 C C . TYR A 1 666 ? -27.543 8.896 62.623 1.00 64.75 666 TYR A C 1
ATOM 5328 O O . TYR A 1 666 ? -27.471 9.289 63.789 1.00 64.75 666 TYR A O 1
ATOM 5336 N N . GLU A 1 667 ? -28.603 8.229 62.173 1.00 63.56 667 GLU A N 1
ATOM 5337 C CA . GLU A 1 667 ? -29.673 7.787 63.064 1.00 63.56 667 GLU A CA 1
ATOM 5338 C C . GLU A 1 667 ? -29.298 6.443 63.710 1.00 63.56 667 GLU A C 1
ATOM 5340 O O . GLU A 1 667 ? -29.558 5.358 63.193 1.00 63.56 667 GLU A O 1
ATOM 5345 N N . ALA A 1 668 ? -28.633 6.506 64.865 1.00 66.50 668 ALA A N 1
ATOM 5346 C CA . ALA A 1 668 ? -28.324 5.323 65.663 1.00 66.50 668 ALA A CA 1
ATOM 5347 C C . ALA A 1 668 ? -29.538 4.918 66.517 1.00 66.50 668 ALA A C 1
ATOM 5349 O O . ALA A 1 668 ? -29.579 5.167 67.726 1.00 66.50 668 ALA A O 1
ATOM 5350 N N . ASN A 1 669 ? -30.526 4.274 65.894 1.00 74.75 669 ASN A N 1
ATOM 5351 C CA . ASN A 1 669 ? -31.672 3.716 66.607 1.00 74.75 669 ASN A CA 1
ATOM 5352 C C . ASN A 1 669 ? -31.245 2.481 67.415 1.00 74.75 669 ASN A C 1
ATOM 5354 O O . ASN A 1 669 ? -30.914 1.428 66.873 1.00 74.75 669 ASN A O 1
ATOM 5358 N N . ARG A 1 670 ? -31.216 2.611 68.748 1.00 77.31 670 ARG A N 1
ATOM 5359 C CA . ARG A 1 670 ? -30.900 1.500 69.657 1.00 77.31 670 ARG A CA 1
ATOM 5360 C C . ARG A 1 670 ? -32.171 0.707 69.950 1.00 77.31 670 ARG A C 1
ATOM 5362 O O . ARG A 1 670 ? -33.010 1.160 70.721 1.00 77.31 670 ARG A O 1
ATOM 5369 N N . PHE A 1 671 ? -32.281 -0.492 69.385 1.00 82.12 671 PHE A N 1
ATOM 5370 C CA . PHE A 1 671 ? -33.347 -1.442 69.704 1.00 82.12 671 PHE A CA 1
ATOM 5371 C C . PHE A 1 671 ? -32.918 -2.368 70.852 1.00 82.12 671 PHE A C 1
ATOM 5373 O O . PHE A 1 671 ? -31.885 -3.033 70.774 1.00 82.12 671 PHE A O 1
ATOM 5380 N N . SER A 1 672 ? -33.689 -2.414 71.943 1.00 85.62 672 SER A N 1
ATOM 5381 C CA . SER A 1 672 ? -33.396 -3.307 73.070 1.00 85.62 672 SER A CA 1
ATOM 5382 C C . SER A 1 672 ? -34.126 -4.633 72.904 1.00 85.62 672 SER A C 1
ATOM 5384 O O . SER A 1 672 ? -35.339 -4.681 73.070 1.00 85.62 672 SER A O 1
ATOM 5386 N N . LEU A 1 673 ? -33.394 -5.731 72.690 1.00 86.00 673 LEU A N 1
ATOM 5387 C CA . LEU A 1 673 ? -33.998 -7.070 72.661 1.00 86.00 673 LEU A CA 1
ATOM 5388 C C . LEU A 1 673 ? -34.778 -7.363 73.957 1.00 86.00 673 LEU A C 1
ATOM 5390 O O . LEU A 1 673 ? -35.923 -7.795 73.908 1.00 86.00 673 LEU A O 1
ATOM 5394 N N . ARG A 1 674 ? -34.204 -7.059 75.130 1.00 85.81 674 ARG A N 1
ATOM 5395 C CA . ARG A 1 674 ? -34.843 -7.319 76.434 1.00 85.81 674 ARG A CA 1
ATOM 5396 C C . ARG A 1 674 ? -36.169 -6.570 76.603 1.00 85.81 674 ARG A C 1
ATOM 5398 O O . ARG A 1 674 ? -37.146 -7.174 77.032 1.00 85.81 674 ARG A O 1
ATOM 5405 N N . ARG A 1 675 ? -36.189 -5.270 76.297 1.00 84.81 675 ARG A N 1
ATOM 5406 C CA . ARG A 1 675 ? -37.349 -4.406 76.559 1.00 84.81 675 ARG A CA 1
ATOM 5407 C C . ARG A 1 675 ? -38.375 -4.434 75.430 1.00 84.81 675 ARG A C 1
ATOM 5409 O O . ARG A 1 675 ? -39.559 -4.523 75.715 1.00 84.81 675 ARG A O 1
ATOM 5416 N N . GLU A 1 676 ? -37.928 -4.347 74.181 1.00 85.69 676 GLU A N 1
ATOM 5417 C CA . GLU A 1 676 ? -38.809 -4.180 73.020 1.00 85.69 676 GLU A CA 1
ATOM 5418 C C . GLU A 1 676 ? -39.301 -5.526 72.476 1.00 85.69 676 GLU A C 1
ATOM 5420 O O . GLU A 1 676 ? -40.495 -5.692 72.250 1.00 85.69 676 GLU A O 1
ATOM 5425 N N . LEU A 1 677 ? -38.409 -6.513 72.304 1.00 87.00 677 LEU A N 1
ATOM 5426 C CA . LEU A 1 677 ? -38.788 -7.830 71.771 1.00 87.00 677 LEU A CA 1
ATOM 5427 C C . LEU A 1 677 ? -39.404 -8.730 72.850 1.00 87.00 677 LEU A C 1
ATOM 5429 O O . LEU A 1 677 ? -40.424 -9.373 72.618 1.00 87.00 677 LEU A O 1
ATOM 5433 N N . PHE A 1 678 ? -38.792 -8.772 74.036 1.00 86.81 678 PHE A N 1
ATOM 5434 C CA . PHE A 1 678 ? -39.211 -9.671 75.116 1.00 86.81 678 PHE A CA 1
ATOM 5435 C C . PHE A 1 678 ? -40.094 -9.014 76.183 1.00 86.81 678 PHE A C 1
ATOM 5437 O O . PHE A 1 678 ? -40.571 -9.709 77.079 1.00 86.81 678 PHE A O 1
ATOM 5444 N N . GLY A 1 679 ? -40.329 -7.699 76.105 1.00 84.81 679 GLY A N 1
ATOM 5445 C CA . GLY A 1 679 ? -41.221 -6.988 77.028 1.00 84.81 679 GLY A CA 1
ATOM 5446 C C . GLY A 1 679 ? -40.771 -7.011 78.493 1.00 84.81 679 GLY A C 1
ATOM 5447 O O . GLY A 1 679 ? -41.589 -6.810 79.388 1.00 84.81 679 GLY A O 1
ATOM 5448 N N . LEU A 1 680 ? -39.496 -7.304 78.767 1.00 84.25 680 LEU A N 1
ATOM 5449 C CA . LEU A 1 680 ? -38.973 -7.438 80.124 1.00 84.25 680 LEU A CA 1
ATOM 5450 C C . LEU A 1 680 ? -38.459 -6.089 80.633 1.00 84.25 680 LEU A C 1
ATOM 5452 O O . LEU A 1 680 ? -37.580 -5.473 80.022 1.00 84.25 680 LEU A O 1
ATOM 5456 N N . ASP A 1 681 ? -38.939 -5.667 81.803 1.00 75.44 681 ASP A N 1
ATOM 5457 C CA . ASP A 1 681 ? -38.475 -4.438 82.444 1.00 75.44 681 ASP A CA 1
ATOM 5458 C C . ASP A 1 681 ? -36.975 -4.503 82.790 1.00 75.44 681 ASP A C 1
ATOM 5460 O O . ASP A 1 681 ? -36.431 -5.505 83.278 1.00 75.44 681 ASP A O 1
ATOM 5464 N N . GLY A 1 682 ? -36.278 -3.399 82.515 1.00 67.06 682 GLY A N 1
ATOM 5465 C CA . GLY A 1 682 ? -34.827 -3.265 82.688 1.00 67.06 682 GLY A CA 1
ATOM 5466 C C . GLY A 1 682 ? -34.369 -2.999 84.126 1.00 67.06 682 GLY A C 1
ATOM 5467 O O . GLY A 1 682 ? -33.171 -2.874 84.358 1.00 67.06 682 GLY A O 1
ATOM 5468 N N . THR A 1 683 ? -35.292 -2.888 85.085 1.00 64.38 683 THR A N 1
ATOM 5469 C CA . THR A 1 683 ? -35.030 -2.402 86.454 1.00 64.38 683 THR A CA 1
ATOM 5470 C C . THR A 1 683 ? -35.069 -3.490 87.536 1.00 64.38 683 THR A C 1
ATOM 5472 O O . THR A 1 683 ? -34.983 -3.165 88.717 1.00 64.38 683 THR A O 1
ATOM 5475 N N . GLY A 1 684 ? -35.195 -4.770 87.162 1.00 66.38 684 GLY A N 1
ATOM 5476 C CA . GLY A 1 684 ? -35.299 -5.912 88.085 1.00 66.38 684 GLY A CA 1
ATOM 5477 C C . GLY A 1 684 ? -34.337 -7.071 87.789 1.00 66.38 684 GLY A C 1
ATOM 5478 O O . GLY A 1 684 ? -33.610 -7.052 86.790 1.00 66.38 684 GLY A O 1
ATOM 5479 N N . ASP A 1 685 ? -34.359 -8.067 88.686 1.00 67.06 685 ASP A N 1
ATOM 5480 C CA . ASP A 1 685 ? -33.492 -9.256 88.722 1.00 67.06 685 ASP A CA 1
ATOM 5481 C C . ASP A 1 685 ? -33.286 -9.906 87.337 1.00 67.06 685 ASP A C 1
ATOM 5483 O O . ASP A 1 685 ? -34.222 -10.106 86.562 1.00 67.06 685 ASP A O 1
ATOM 5487 N N . ASN A 1 686 ? -32.029 -10.226 87.013 1.00 80.19 686 ASN A N 1
ATOM 5488 C CA . ASN A 1 686 ? -31.610 -10.700 85.688 1.00 80.19 686 ASN A CA 1
ATOM 5489 C C . ASN A 1 686 ? -32.054 -12.137 85.387 1.00 80.19 686 ASN A C 1
ATOM 5491 O O . ASN A 1 686 ? -31.881 -12.599 84.259 1.00 80.19 686 ASN A O 1
ATOM 5495 N N . SER A 1 687 ? -32.629 -12.830 86.367 1.00 82.88 687 SER A N 1
ATOM 5496 C CA . SER A 1 687 ? -33.113 -14.204 86.252 1.00 82.88 687 SER A CA 1
ATOM 5497 C C . SER A 1 687 ? -34.127 -14.377 85.115 1.00 82.88 687 SER A C 1
ATOM 5499 O O . SER A 1 687 ? -33.988 -15.297 84.311 1.00 82.88 687 SER A O 1
ATOM 5501 N N . ALA A 1 688 ? -35.078 -13.449 84.961 1.00 82.00 688 ALA A N 1
ATOM 5502 C CA . ALA A 1 688 ? -36.055 -13.485 83.868 1.00 82.00 688 ALA A CA 1
ATOM 5503 C C . ALA A 1 688 ? -35.407 -13.294 82.485 1.00 82.00 688 ALA A C 1
ATOM 5505 O O . ALA A 1 688 ? -35.794 -13.944 81.516 1.00 82.00 688 ALA A O 1
ATOM 5506 N N . TRP A 1 689 ? -34.383 -12.437 82.394 1.00 87.94 689 TRP A N 1
ATOM 5507 C CA . TRP A 1 689 ? -33.664 -12.207 81.140 1.00 87.94 689 TRP A CA 1
ATOM 5508 C C . TRP A 1 689 ? -32.792 -13.401 80.747 1.00 87.94 689 TRP A C 1
ATOM 5510 O O . TRP A 1 689 ? -32.786 -13.821 79.593 1.00 87.94 689 TRP A O 1
ATOM 5520 N N . GLN A 1 690 ? -32.096 -13.992 81.718 1.00 87.69 690 GLN A N 1
ATOM 5521 C CA . GLN A 1 690 ? -31.300 -15.199 81.508 1.00 87.69 690 GLN A CA 1
ATOM 5522 C C . GLN A 1 690 ? -32.173 -16.390 81.103 1.00 87.69 690 GLN A C 1
ATOM 5524 O O . GLN A 1 690 ? -31.797 -17.117 80.189 1.00 87.69 690 GLN A O 1
ATOM 5529 N N . ALA A 1 691 ? -33.347 -16.553 81.722 1.00 86.69 691 ALA A N 1
ATOM 5530 C CA . ALA A 1 691 ? -34.302 -17.595 81.357 1.00 86.69 691 ALA A CA 1
ATOM 5531 C C . ALA A 1 691 ? -34.831 -17.414 79.924 1.00 86.69 691 ALA A C 1
ATOM 5533 O O . ALA A 1 691 ? -34.899 -18.383 79.168 1.00 86.69 691 ALA A O 1
ATOM 5534 N N . ALA A 1 692 ? -35.141 -16.174 79.524 1.00 87.00 692 ALA A N 1
ATOM 5535 C CA . ALA A 1 692 ? -35.547 -15.867 78.155 1.00 87.00 692 ALA A CA 1
ATOM 5536 C C . ALA A 1 692 ? -34.441 -16.228 77.153 1.00 87.00 692 ALA A C 1
ATOM 5538 O O . ALA A 1 692 ? -34.697 -16.975 76.215 1.00 87.00 692 ALA A O 1
ATOM 5539 N N . LEU A 1 693 ? -33.197 -15.799 77.383 1.00 89.44 693 LEU A N 1
ATOM 5540 C CA . LEU A 1 693 ? -32.072 -16.157 76.511 1.00 89.44 693 LEU A CA 1
ATOM 5541 C C . LEU A 1 693 ? -31.838 -17.673 76.464 1.00 89.44 693 LEU A C 1
ATOM 5543 O O . LEU A 1 693 ? -31.683 -18.232 75.384 1.00 89.44 693 LEU A O 1
ATOM 5547 N N . GLN A 1 694 ? -31.876 -18.361 77.606 1.00 90.50 694 GLN A N 1
ATOM 5548 C CA . G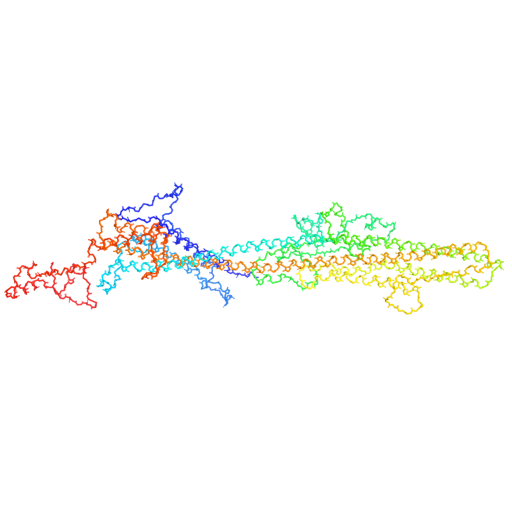LN A 1 694 ? -31.718 -19.818 77.655 1.00 90.50 694 GLN A CA 1
ATOM 5549 C C . GLN A 1 694 ? -32.785 -20.557 76.840 1.00 90.50 694 GLN A C 1
ATOM 5551 O O . GLN A 1 694 ? -32.472 -21.589 76.253 1.00 90.50 694 GLN A O 1
ATOM 5556 N N . SER A 1 695 ? -34.011 -20.029 76.748 1.00 89.69 695 SER A N 1
ATOM 5557 C CA . SER A 1 695 ? -35.071 -20.639 75.932 1.00 89.69 695 SER A CA 1
ATOM 5558 C C . SER A 1 695 ? -34.790 -20.617 74.423 1.00 89.69 695 SER A C 1
ATOM 5560 O O . SER A 1 695 ? -35.336 -21.443 73.697 1.00 89.69 695 SER A O 1
ATOM 5562 N N . TYR A 1 696 ? -33.901 -19.728 73.964 1.00 91.62 696 TYR A N 1
ATOM 5563 C CA . TYR A 1 696 ? -33.472 -19.619 72.564 1.00 91.62 696 TYR A CA 1
ATOM 5564 C C . TYR A 1 696 ? -32.089 -20.220 72.306 1.00 91.62 696 TYR A C 1
ATOM 5566 O O . TYR A 1 696 ? -31.551 -20.083 71.208 1.00 91.62 696 TYR A O 1
ATOM 5574 N N . TYR A 1 697 ? -31.486 -20.870 73.300 1.00 91.94 697 TYR A N 1
ATOM 5575 C CA . TYR A 1 697 ? -30.207 -21.537 73.119 1.00 91.94 697 TYR A CA 1
ATOM 5576 C C . TYR A 1 697 ? -30.368 -22.825 72.310 1.00 91.94 697 TYR A C 1
ATOM 5578 O O . TYR A 1 697 ? -31.171 -23.696 72.643 1.00 91.94 697 TYR A O 1
ATOM 5586 N N . VAL A 1 698 ? -29.548 -22.965 71.274 1.00 90.06 698 VAL A N 1
ATOM 5587 C CA . VAL A 1 698 ? -29.463 -24.148 70.422 1.00 90.06 698 VAL A CA 1
ATOM 5588 C C . VAL A 1 698 ? -28.022 -24.642 70.451 1.00 90.06 698 VAL A C 1
ATOM 5590 O O . VAL A 1 698 ? -27.087 -23.855 70.319 1.00 90.06 698 VAL A O 1
ATOM 5593 N N . ALA A 1 699 ? -27.835 -25.951 70.634 1.00 89.06 699 ALA A N 1
ATOM 5594 C CA . ALA A 1 699 ? -26.506 -26.569 70.680 1.00 89.06 699 ALA A CA 1
ATOM 5595 C C . ALA A 1 699 ? -25.757 -26.480 69.337 1.00 89.06 699 ALA A C 1
ATOM 5597 O O . ALA A 1 699 ? -24.530 -26.481 69.320 1.00 89.06 699 ALA A O 1
ATOM 5598 N N . ASP A 1 700 ? -26.500 -26.379 68.234 1.00 89.25 700 ASP A N 1
ATOM 5599 C CA . ASP A 1 700 ? -25.979 -26.072 66.907 1.00 89.25 700 ASP A CA 1
ATOM 5600 C C . ASP A 1 700 ? -26.944 -25.149 66.159 1.00 89.25 700 ASP A C 1
ATOM 5602 O O . ASP A 1 700 ? -28.019 -25.575 65.730 1.00 89.25 700 ASP A O 1
ATOM 5606 N N . ILE A 1 701 ? -26.573 -23.885 65.987 1.00 87.94 701 ILE A N 1
ATOM 5607 C CA . ILE A 1 701 ? -27.391 -22.899 65.272 1.00 87.94 701 ILE A CA 1
ATOM 5608 C C . ILE A 1 701 ? -27.623 -23.282 63.805 1.00 87.94 701 ILE A C 1
ATOM 5610 O O . ILE A 1 701 ? -28.643 -22.900 63.239 1.00 87.94 701 ILE A O 1
ATOM 5614 N N . ASN A 1 702 ? -26.737 -24.083 63.200 1.00 84.12 702 ASN A N 1
ATOM 5615 C CA . ASN A 1 702 ? -26.887 -24.535 61.813 1.00 84.12 702 ASN A CA 1
ATOM 5616 C C . ASN A 1 702 ? -27.984 -25.597 61.647 1.00 84.12 702 ASN A C 1
ATOM 5618 O O . ASN A 1 702 ? -28.345 -25.938 60.524 1.00 84.12 702 ASN A O 1
ATOM 5622 N N . SER A 1 703 ? -28.535 -26.116 62.749 1.00 85.81 703 SER A N 1
ATOM 5623 C CA . SER A 1 703 ? -29.714 -26.983 62.700 1.00 85.81 703 SER A CA 1
ATOM 5624 C C . SER A 1 703 ? -31.002 -26.225 62.350 1.00 85.81 703 SER A C 1
ATOM 5626 O O . SER A 1 703 ? -31.958 -26.854 61.893 1.00 85.81 703 SER A O 1
ATOM 5628 N N . ASP A 1 704 ? -31.042 -24.891 62.503 1.00 86.44 704 ASP A N 1
ATOM 5629 C CA . ASP A 1 704 ? -32.149 -24.072 61.998 1.00 86.44 704 ASP A CA 1
ATOM 5630 C C . ASP A 1 704 ? -31.975 -23.850 60.477 1.00 86.44 704 ASP A C 1
ATOM 5632 O O . ASP A 1 704 ? -30.981 -23.250 60.051 1.00 86.44 704 ASP A O 1
ATOM 5636 N N . PRO A 1 705 ? -32.941 -24.271 59.632 1.00 86.19 705 PRO A N 1
ATOM 5637 C CA . PRO A 1 705 ? -32.835 -24.152 58.175 1.00 86.19 705 PRO A CA 1
ATOM 5638 C C . PRO A 1 705 ? -32.646 -22.717 57.669 1.00 86.19 705 PRO A C 1
ATOM 5640 O O . PRO A 1 705 ? -32.100 -22.506 56.586 1.00 86.19 705 PRO A O 1
ATOM 5643 N N . ARG A 1 706 ? -33.112 -21.712 58.421 1.00 82.81 706 ARG A N 1
ATOM 5644 C CA . ARG A 1 706 ? -32.964 -20.297 58.057 1.00 82.81 706 ARG A CA 1
ATOM 5645 C C . ARG A 1 706 ? -31.539 -19.828 58.311 1.00 82.81 706 ARG A C 1
ATOM 5647 O O . ARG A 1 706 ? -30.981 -19.144 57.457 1.00 82.81 706 ARG A O 1
ATOM 5654 N N . VAL A 1 707 ? -30.949 -20.230 59.437 1.00 84.56 707 VAL A N 1
ATOM 5655 C CA . VAL A 1 707 ? -29.555 -19.915 59.777 1.00 84.56 707 VAL A CA 1
ATOM 5656 C C . VAL A 1 707 ? -28.612 -20.614 58.803 1.00 84.56 707 VAL A C 1
ATOM 5658 O O . VAL A 1 707 ? -27.767 -19.947 58.220 1.00 84.56 707 VAL A O 1
ATOM 5661 N N . ALA A 1 708 ? -28.824 -21.903 58.523 1.00 81.00 708 ALA A N 1
ATOM 5662 C CA . ALA A 1 708 ? -28.016 -22.653 57.557 1.00 81.00 708 ALA A CA 1
ATOM 5663 C C . ALA A 1 708 ? -28.035 -22.051 56.140 1.00 81.00 708 ALA A C 1
ATOM 5665 O O . ALA A 1 708 ? -27.068 -22.178 55.393 1.00 81.00 708 ALA A O 1
ATOM 5666 N N . ARG A 1 709 ? -29.143 -21.401 55.759 1.00 81.69 709 ARG A N 1
ATOM 5667 C CA . ARG A 1 709 ? -29.292 -20.760 54.447 1.00 81.69 709 ARG A CA 1
ATOM 5668 C C . ARG A 1 709 ? -28.670 -19.364 54.383 1.00 81.69 709 ARG A C 1
ATOM 5670 O O . ARG A 1 709 ? -28.171 -18.986 53.330 1.00 81.69 709 ARG A O 1
ATOM 5677 N N . LEU A 1 710 ? -28.781 -18.577 55.453 1.00 82.50 710 LEU A N 1
ATOM 5678 C CA . LEU A 1 710 ? -28.453 -17.144 55.440 1.00 82.50 710 LEU A CA 1
ATOM 5679 C C . LEU A 1 710 ? -27.100 -16.816 56.081 1.00 82.50 710 LEU A C 1
ATOM 5681 O O . LEU A 1 710 ? -26.489 -15.811 55.726 1.00 82.50 710 LEU A O 1
ATOM 5685 N N . ALA A 1 711 ? -26.634 -17.628 57.027 1.00 77.94 711 ALA A N 1
ATOM 5686 C CA . ALA A 1 711 ? -25.375 -17.413 57.722 1.00 77.94 711 ALA A CA 1
ATOM 5687 C C . ALA A 1 711 ? -24.270 -18.286 57.118 1.00 77.94 711 ALA A C 1
ATOM 5689 O O . ALA A 1 711 ? -24.464 -19.462 56.819 1.00 77.94 711 ALA A O 1
ATOM 5690 N N . LYS A 1 712 ? -23.073 -17.713 56.972 1.00 73.56 712 LYS A N 1
ATOM 5691 C CA . LYS A 1 712 ? -21.885 -18.463 56.565 1.00 73.56 712 LYS A CA 1
ATOM 5692 C C . LYS A 1 712 ? -21.227 -19.066 57.803 1.00 73.56 712 LYS A C 1
ATOM 5694 O O . LYS A 1 712 ? -20.873 -18.330 58.724 1.00 73.56 712 LYS A O 1
ATOM 5699 N N . ALA A 1 713 ? -21.031 -20.383 57.810 1.00 72.06 713 ALA A N 1
ATOM 5700 C CA . ALA A 1 713 ? -20.276 -21.040 58.870 1.00 72.06 713 ALA A CA 1
ATOM 5701 C C . ALA A 1 713 ? -18.845 -20.460 58.952 1.00 72.06 713 ALA A C 1
ATOM 5703 O O . ALA A 1 713 ? -18.238 -20.183 57.907 1.00 72.06 713 ALA A O 1
ATOM 5704 N N . PRO A 1 714 ? -18.285 -20.271 60.161 1.00 73.00 714 PRO A N 1
ATOM 5705 C CA . PRO A 1 714 ? -16.897 -19.861 60.325 1.00 73.00 714 PRO A CA 1
ATOM 5706 C C . PRO A 1 714 ? -15.954 -20.822 59.595 1.00 73.00 714 PRO A C 1
ATOM 5708 O O . PRO A 1 714 ? -16.152 -22.038 59.595 1.00 73.00 714 PRO A O 1
ATOM 5711 N N . TYR A 1 715 ? -14.917 -20.278 58.963 1.00 64.69 715 TYR A N 1
ATOM 5712 C CA . TYR A 1 715 ? -13.998 -21.075 58.156 1.00 64.69 715 TYR A CA 1
ATOM 5713 C C . TYR A 1 715 ? -13.300 -22.143 59.017 1.00 64.69 715 TYR A C 1
ATOM 5715 O O . TYR A 1 715 ? -12.647 -21.810 60.004 1.00 64.69 715 TYR A O 1
ATOM 5723 N N . GLY A 1 716 ? -13.443 -23.422 58.650 1.00 68.12 716 GLY A N 1
ATOM 5724 C CA . GLY A 1 716 ? -12.848 -24.557 59.371 1.00 68.12 716 GLY A CA 1
ATOM 5725 C C . GLY A 1 716 ? -13.669 -25.115 60.543 1.00 68.12 716 GLY A C 1
ATOM 5726 O O . GLY A 1 716 ? -13.203 -26.037 61.208 1.00 68.12 716 GLY A O 1
ATOM 5727 N N . ALA A 1 717 ? -14.879 -24.607 60.797 1.00 68.31 717 ALA A N 1
ATOM 5728 C CA . ALA A 1 717 ? -15.764 -25.156 61.820 1.00 68.31 717 ALA A CA 1
ATOM 5729 C C . ALA A 1 717 ? -16.488 -26.419 61.310 1.00 68.31 717 ALA A C 1
ATOM 5731 O O . ALA A 1 717 ? -17.389 -26.326 60.480 1.00 68.31 717 ALA A O 1
ATOM 5732 N N . ALA A 1 718 ? -16.089 -27.595 61.807 1.00 66.44 718 ALA A N 1
ATOM 5733 C CA . ALA A 1 718 ? -16.800 -28.867 61.602 1.00 66.44 718 ALA A CA 1
ATOM 5734 C C . ALA A 1 718 ? -17.640 -29.288 62.825 1.00 66.44 718 ALA A C 1
ATOM 5736 O O . ALA A 1 718 ? -18.451 -30.208 62.733 1.00 66.44 718 ALA A O 1
ATOM 5737 N N . ASP A 1 719 ? -17.444 -28.614 63.960 1.00 79.62 719 ASP A N 1
ATOM 5738 C CA . ASP A 1 719 ? -18.123 -28.905 65.219 1.00 79.62 719 ASP A CA 1
ATOM 5739 C C . ASP A 1 719 ? -19.455 -28.139 65.345 1.00 79.62 719 ASP A C 1
ATOM 5741 O O . ASP A 1 719 ? -19.568 -27.026 64.809 1.00 79.62 719 ASP A O 1
ATOM 5745 N N . PRO A 1 720 ? -20.435 -28.686 66.098 1.00 83.56 720 PRO A N 1
ATOM 5746 C CA . PRO A 1 720 ? -21.676 -27.997 66.456 1.00 83.56 720 PRO A CA 1
ATOM 5747 C C . PRO A 1 720 ? -21.417 -26.568 66.945 1.00 83.56 720 PRO A C 1
ATOM 5749 O O . PRO A 1 720 ? -20.539 -26.356 67.784 1.00 83.56 720 PRO A O 1
ATOM 5752 N N . GLN A 1 721 ? -22.167 -25.590 66.428 1.00 85.50 721 GLN A N 1
ATOM 5753 C CA . GLN A 1 721 ? -22.000 -24.176 66.777 1.00 85.50 721 GLN A CA 1
ATOM 5754 C C . GLN A 1 721 ? -23.068 -23.740 67.792 1.00 85.50 721 GLN A C 1
ATOM 5756 O O . GLN A 1 721 ? -24.151 -23.319 67.380 1.00 85.50 721 GLN A O 1
ATOM 5761 N N . PRO A 1 722 ? -22.818 -23.827 69.113 1.00 88.38 722 PRO A N 1
ATOM 5762 C CA . PRO A 1 722 ? -23.806 -23.436 70.105 1.00 88.38 722 PRO A CA 1
ATOM 5763 C C . PRO A 1 722 ? -24.045 -21.930 70.087 1.00 88.38 722 PRO A C 1
ATOM 5765 O O . PRO A 1 722 ? -23.106 -21.134 70.103 1.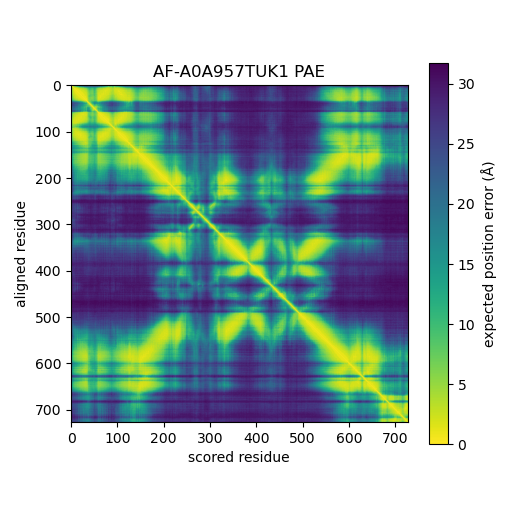00 88.38 722 PRO A O 1
ATOM 5768 N N . GLY A 1 723 ? -25.309 -21.523 70.123 1.00 88.81 723 GLY A N 1
ATOM 5769 C CA . GLY A 1 723 ? -25.668 -20.113 70.063 1.00 88.81 723 GLY A CA 1
ATOM 5770 C C . GLY A 1 723 ? -27.134 -19.854 70.367 1.00 88.81 723 GLY A C 1
ATOM 5771 O O . GLY A 1 723 ? -27.900 -20.763 70.670 1.00 88.81 723 GLY A O 1
ATOM 5772 N N . LEU A 1 724 ? -27.515 -18.581 70.320 1.00 90.44 724 LEU A N 1
ATOM 5773 C CA . LEU A 1 724 ? -28.884 -18.133 70.547 1.00 90.44 724 LEU A CA 1
ATOM 5774 C C . LEU A 1 724 ? -29.564 -17.895 69.199 1.00 90.44 724 LEU A C 1
ATOM 5776 O O . LEU A 1 724 ? -29.108 -17.049 68.432 1.00 90.44 724 LEU A O 1
ATOM 5780 N N . VAL A 1 725 ? -30.656 -18.605 68.924 1.00 88.19 725 VAL A N 1
ATOM 5781 C CA . VAL A 1 725 ? -31.484 -18.393 67.729 1.00 88.19 725 VAL A CA 1
ATOM 5782 C C . VAL A 1 725 ? -32.737 -17.636 68.151 1.00 88.19 725 VAL A C 1
ATOM 5784 O O . VAL A 1 725 ? -33.747 -18.229 68.523 1.00 88.19 725 VAL A O 1
ATOM 5787 N N . ILE A 1 726 ? -32.640 -16.308 68.150 1.00 86.69 726 ILE A N 1
ATOM 5788 C CA . ILE A 1 726 ? -33.745 -15.410 68.497 1.00 86.69 726 ILE A CA 1
ATOM 5789 C C . ILE A 1 726 ? -34.530 -15.101 67.204 1.00 86.69 726 ILE A C 1
ATOM 5791 O O . ILE A 1 726 ? -33.895 -14.690 66.232 1.00 86.69 726 ILE A O 1
ATOM 5795 N N . PRO A 1 727 ? -35.852 -15.358 67.162 1.00 74.25 727 PRO A N 1
ATOM 5796 C CA . PRO A 1 727 ? -36.677 -15.252 65.956 1.00 74.25 727 PRO A CA 1
ATOM 5797 C C . PRO A 1 727 ? -36.913 -13.826 65.458 1.00 74.25 727 PRO A C 1
ATOM 5799 O O . PRO A 1 727 ? -36.837 -12.879 66.276 1.00 74.25 727 PRO A O 1
#

Nearest PDB structures (foldseek):
  8iyj-assembly1_B1  TM=1.848E-01  e=1.114E-01  Mus musculus
  9cpb-assembly1_5S  TM=2.845E-01  e=7.034E-01  Bos taurus
  9cpb-assembly1_5M  TM=2.480E-01  e=6.732E-01  Bos taurus
  9cpc-assembly1_3O  TM=2.419E-01  e=4.443E+00  Sus scrofa

Sequence (727 aa):
PVVVDYYDERRFAIAAANKAELGAEIVDLTYRKHYADPAAQPYVDDQIDSSDNQRRAGGVADWAHRAGQGAYFDWVVANAILPPEDERYSDVRRIDRTTVLELGAIAEQYAAIQAQLDDADAGVNPLGLAQDVVLFDLDPARTAEGDTHFEQIYQRSLATLGNTLKLFEYANQMKLAQRAEQNTRRDFVSTIIEEDTALINELIELFGYPYDADIGVNGTYPEGYTGPDIYNYMLLERTDLTDPKKRCTEESCADKIETVLVEVKPMECLGFFVEILTPEANGSICADASEKGINVFTTTHVLTFTYEVDLDLDGGRGRYLPDTWQDSTRKAWGEIQRKLWGVYDSRNEYEQAVTAYDNHVTEMENKVETIKDRYEVLKESNRLRKHNQSSLNDLDFLIFGMKEGAMAFRLVSDALEFSIDAVAEGVPTIFGTSTDAAKPVKGTIKSTGFFLWAVSKVVEASFDSIENIAEYNKETQVREFEIDLFQLEADYELRNLGREMQALIRQERELRLAVFLAADNFDGARLDYDAAVQQGFRKLQELIRLRKRWAGQIAEERYNDMAFRLFQHDALRKYRQQFDLAQQYVYLTAAAYDYETNLAGNDPANGDRFLRQIVGLRSLGELRWTTGPWDVEPIVGSGGLAETLGRMRDNFVVLKGQLGFNNPQYEANRFSLRRELFGLDGTGDNSAWQAALQSYYVADINSDPRVARLAKAPYGAADPQPGLVIP

Secondary structure (DSSP, 8-state):
------HHHHHHHHHHHHHHHHHHHHHHHHHHHH---TTTS--------TTT--S----HHHHHHHHHHHHHHHHHHHHHHS-S--TT-SSTT--STTT-THHHHHHHHHHHHHHHHHHHHTT--TTS--TT-------HHHHHTT--HHHHHHHHHHHHHHHHHHHHHHHHHHHHHHHHHHHHHHHHHHHHHHHHHHHHHHHHHHH-PPBGGGBSTTSSBPTT--S--SSSTTEE---TTT-HHHH--STT----EEEEEEEEEE-TTTSS-EEEE-TT----TTTTTGGGT----S----EEEEEEEE-SSSTTS-EEPPGGGTT--BSS--HHHHHHHHHHHHHHHHHHHHHHHHHHHHHHHHHHHHHHHHHHHHHHTT-S-GGGHHHHHHHHHHHHHHHHHHHHHHHHHHGGGGGHHHHHTTS-S-SSSTTTTHHHHHHHHHHHHHHHHHHHHHHHHH--SS---S---TTS-------GGGG----HHHHHHHHHHHHHHHHHHHHHHHHHHHHHHHHHHHHHHHHHHHHHHHHHHHHHHHHHHHHHHHHHHHHHHHHHHHHHHHHHHHHHHHHHHHHHHHHHHHHHHHHHH---TTSTT-SHHHHHHHHH------EEE-SSSSSEEEPTTS-HHHHHHHHHHHHHHHHHHHTTTTS---------IIIIIS---TTS-THHHHHHHHHTEES-GGGSHHHHHHSPPPTT--S---EE---

pLDDT: mean 71.23, std 19.62, range [24.38, 96.06]

Foldseek 3Di:
DPPDACPVLLVLLVVLLVLLLVLLVVLLQLQLVQDDQCVVDNRDPVCADPVPRDNHDDHSVNSLVVSLVSLVVSLVVSQVSFAQFDPPDPDPSTTHPVNRCSSVSSVVSSVSSVVSVVCVVVCNGSLRHHPLDADPPDDVVVVVVLQASLNVLLQVLLVLLLVLVVLVVVLVVLVVVLVVLVVVVVVVVVVCVVVLVVLQVVLCQLQNFDWPVQEDDQHLHDHPDDTGDPAQSLEDEDDCLRPPVNPDPDPPPDQPWDKDKWKWWDDPVPPSDIATDDPPDPDDPCPCVVVVPDPDDPDTDTDIDIDTARLPQQLQRHGYDPPVCNVIDTPDRHPLVVLSVLLSVLVVLLVVLLVVLVVLLVVLVVLLVVLVVVVVVCVVVVNDDPVCVVLSVVSVLLSVLSVLLSVLSVVLSVCSSVLNVLNVQLNQNGDADDPGVCRVLRSLVVVLVVSVVSNVVSVCSSDPDDDDDDDDDPPPPDDQDDRPQVPDPDDPVSVVSSVVSSVSVVVSVVSSVSSVVSSVSSSVSSVSSSVSSVVSSVSVVVSSVVVVVVVVVVVVSVVVSVVSVVSSVVSVVVSVVSVSVSLVSLLSSLSSLQVVLVDDPPDPLHSVVLNSQSSNFDDSFDWDQDPDPRRIQQDAPRDGSSNSSNSSVVVCVVSCVVVCSSPDDPPPDDDDCQCHVVVHDPPDDCVVVVVVQVVQKDQAPCVPVVCVVPPDDDPPDPDGDIDGDDD

Radius of gyration: 53.53 Å; Cα contacts (8 Å, |Δi|>4): 785; chains: 1; bounding box: 106×57×181 Å

Solvent-accessible surface area (backbone atoms only — not comparable to full-atom values): 41362 Å² total; per-residue (Å²): 132,85,82,83,76,56,66,66,50,52,50,48,27,48,53,39,21,55,52,14,46,52,29,33,50,51,25,54,52,43,38,35,71,66,63,57,60,70,92,82,38,76,79,72,83,82,42,53,31,87,90,76,71,42,84,62,52,70,52,47,68,51,37,31,51,52,28,37,52,48,20,52,52,42,48,53,49,40,55,70,70,37,44,78,70,44,88,90,39,94,54,93,81,40,60,17,62,81,65,45,63,37,61,57,47,18,54,52,26,34,52,50,30,50,48,56,51,52,34,56,76,69,58,28,43,87,80,78,40,55,80,86,52,64,78,87,82,74,61,68,70,50,43,74,74,60,48,49,72,32,59,58,40,44,51,55,24,39,54,37,43,41,55,27,48,54,35,47,53,50,28,49,50,40,52,51,52,46,52,53,50,54,51,54,50,51,53,51,53,51,51,50,53,53,54,54,50,51,53,47,49,55,40,26,52,31,35,4,39,49,40,58,68,37,46,22,97,88,28,92,36,56,70,88,71,84,62,46,20,85,86,62,40,53,53,39,81,75,41,81,93,67,29,68,81,71,68,55,91,64,97,80,77,70,83,48,64,47,78,53,80,46,40,30,37,70,34,82,92,72,54,97,45,62,38,45,63,54,103,80,70,89,72,69,92,65,69,62,43,72,81,68,75,55,90,69,81,91,70,86,63,71,50,76,52,80,50,67,40,60,60,63,87,59,34,58,74,51,40,56,55,49,83,92,42,73,91,47,56,52,87,42,83,11,51,33,45,55,30,47,50,45,28,53,54,29,40,54,51,22,55,51,30,46,52,55,38,41,54,49,50,53,51,52,48,57,49,51,50,53,51,48,57,53,47,52,58,42,47,77,68,72,75,60,68,85,75,62,58,56,64,55,52,55,51,52,51,51,50,50,40,47,49,54,42,43,52,47,56,47,45,58,66,55,52,30,65,72,32,37,70,44,34,68,64,18,58,69,58,48,81,86,57,102,82,44,75,52,37,46,55,49,28,57,58,64,53,59,62,49,55,62,50,51,57,50,49,42,64,55,71,63,58,84,76,80,95,83,91,88,87,78,70,97,80,75,87,76,77,83,82,78,75,74,63,78,76,55,94,59,60,71,68,62,50,50,54,46,52,54,50,53,51,50,57,58,50,47,55,55,36,52,51,46,28,54,51,26,48,51,48,24,51,50,27,45,51,53,24,53,51,42,48,53,50,41,52,52,50,51,50,51,54,53,52,49,52,55,51,48,53,52,52,53,51,51,51,52,50,50,53,51,49,45,53,50,52,31,51,53,32,46,51,53,26,49,56,37,44,54,52,26,49,45,36,49,37,42,24,26,36,29,40,27,65,72,65,66,54,56,91,85,43,95,82,30,25,67,65,49,43,61,52,52,66,64,53,88,45,64,39,40,67,44,80,47,93,62,103,43,69,40,44,51,37,68,88,58,43,37,53,19,17,57,51,30,49,51,49,60,51,43,68,56,44,37,62,76,74,35,60,80,59,77,77,85,79,82,80,82,80,48,61,56,47,71,75,64,66,42,76,91,88,60,76,61,65,64,57,51,52,55,52,56,74,29,53,33,70,35,43,64,75,40,72,64,43,53,70,74,51,81,76,63,90,90,67,85,65,76,49,63,39,70,65,77,133

Mean predicted aligned error: 18.92 Å